Protein AF-A0AAW8CYW1-F1 (afdb_monomer_lite)

Foldseek 3Di:
DDDDDDDDDDDDDDDDDPPPPPCDPVNVVVVVVVVVVVVVVVVVVVVDDDPDDDDDDDPPPDDDPDCPVVVVVVVLVVVLVVLVVQLVVQQVDDDPNHRPVVSNVVSVVVNVVSVVVVVVVVVVVVVVVVVVVVVVVVVVVVVVVVVVVVVVVVVVVVVVVVVVVVVVVVVVVVVVVVVLVVLLVVLVVCLVPPDPVSVVVSVQVNCVSVVQHDDDDDPFQWDQDPVSDIDGDVVTPVNVLLVLLQVLLQVLVVLLVVLLVLLVQAQFAPVVVVVQVVCVVVVHGDSNNVSLVSLVVSLVSLLVSDRDDDDPVVVVVNVVLNVLSVLSSDNHHGSVSNNVSSVVSNVVSLVSAAEDADPVSLVPDDQQGWHAYPVRDIDGHD

Structure (mmCIF, N/CA/C/O backbone):
data_AF-A0AAW8CYW1-F1
#
_entry.id   AF-A0AAW8CYW1-F1
#
loop_
_atom_site.group_PDB
_atom_site.id
_atom_site.type_symbol
_atom_site.label_atom_id
_atom_site.label_alt_id
_atom_site.label_comp_id
_atom_site.label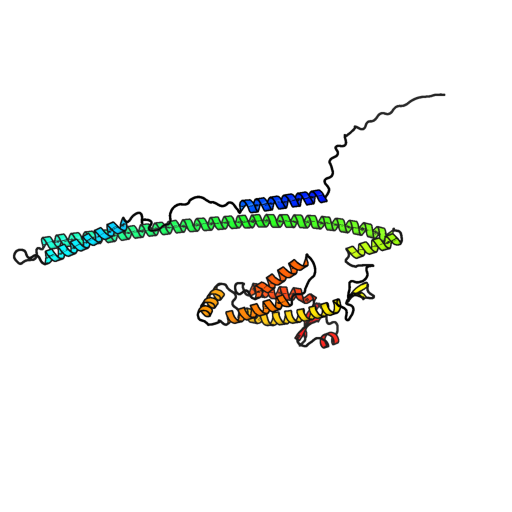_asym_id
_atom_site.label_entity_id
_atom_site.label_seq_id
_atom_site.pdbx_PDB_ins_code
_atom_site.Cartn_x
_atom_site.Cartn_y
_atom_site.Cartn_z
_atom_site.occupancy
_atom_site.B_iso_or_equiv
_atom_site.auth_seq_id
_atom_site.auth_comp_id
_atom_site.auth_asym_id
_atom_site.auth_atom_id
_atom_site.pdbx_PDB_model_num
ATOM 1 N N . MET A 1 1 ? -2.195 37.388 -94.500 1.00 39.22 1 MET A N 1
ATOM 2 C CA . MET A 1 1 ? -3.345 38.203 -94.051 1.00 39.22 1 MET A CA 1
ATOM 3 C C . MET A 1 1 ? -4.547 37.276 -93.995 1.00 39.22 1 MET A C 1
ATOM 5 O O . MET A 1 1 ? -4.876 36.684 -95.005 1.00 39.22 1 MET A O 1
ATOM 9 N N . ALA A 1 2 ? -4.913 36.844 -92.793 1.00 42.06 2 ALA A N 1
ATOM 10 C CA . ALA A 1 2 ? -6.037 37.375 -92.011 1.00 42.06 2 ALA A CA 1
ATOM 11 C C . ALA A 1 2 ? -7.312 36.547 -92.256 1.00 42.06 2 ALA A C 1
ATOM 13 O O . ALA A 1 2 ? -8.029 36.755 -93.226 1.00 42.06 2 ALA A O 1
ATOM 14 N N . GLY A 1 3 ? -7.559 35.603 -91.348 1.00 35.34 3 GLY A N 1
ATOM 15 C CA . GLY A 1 3 ? -8.811 34.868 -91.205 1.00 35.34 3 GLY A CA 1
ATOM 16 C C . GLY A 1 3 ? -9.075 34.674 -89.714 1.00 35.34 3 GLY A C 1
ATOM 17 O O . GLY A 1 3 ? -8.300 34.011 -89.033 1.00 35.34 3 GLY A O 1
ATOM 18 N N . ALA A 1 4 ? -10.114 35.336 -89.210 1.00 45.62 4 ALA A N 1
ATOM 19 C CA . ALA A 1 4 ? -10.709 35.108 -87.890 1.00 45.62 4 ALA A CA 1
ATOM 20 C C . ALA A 1 4 ? -11.684 33.907 -87.966 1.00 45.62 4 ALA A C 1
ATOM 22 O O . ALA A 1 4 ? -11.841 33.355 -89.058 1.00 45.62 4 ALA A O 1
ATOM 23 N N . PRO A 1 5 ? -12.486 33.577 -86.932 1.00 67.31 5 PRO A N 1
ATOM 24 C CA . PRO A 1 5 ? -12.385 33.790 -85.479 1.00 67.31 5 PRO A CA 1
ATOM 25 C C . PRO A 1 5 ? -12.529 32.436 -84.731 1.00 67.31 5 PRO A C 1
ATOM 27 O O . PRO A 1 5 ? -12.684 31.407 -85.370 1.00 67.31 5 PRO A O 1
ATOM 30 N N . GLN A 1 6 ? -12.542 32.413 -83.393 1.00 41.38 6 GLN A N 1
ATOM 31 C CA . GLN A 1 6 ? -13.674 31.880 -82.606 1.00 41.38 6 GLN A CA 1
ATOM 32 C C . GLN A 1 6 ? -13.432 32.048 -81.100 1.00 41.38 6 GLN A C 1
ATOM 34 O O . GLN A 1 6 ? -12.327 31.914 -80.584 1.00 41.38 6 GLN A O 1
ATOM 39 N N . SER A 1 7 ? -14.530 32.408 -80.445 1.00 47.22 7 SER A N 1
ATOM 40 C CA . SER A 1 7 ? -14.719 32.683 -79.029 1.00 47.22 7 SER A CA 1
ATOM 41 C C . SER A 1 7 ? -15.114 31.401 -78.299 1.00 47.22 7 SER A C 1
ATOM 43 O O . SER A 1 7 ? -15.901 30.621 -78.832 1.00 47.22 7 SER A O 1
ATOM 45 N N . SER A 1 8 ? -14.666 31.226 -77.057 1.00 42.50 8 SER A N 1
ATOM 46 C CA . SER A 1 8 ? -15.341 30.347 -76.100 1.00 42.50 8 SER A CA 1
ATOM 47 C C . SER A 1 8 ? -15.266 30.930 -74.690 1.00 42.50 8 SER A C 1
ATOM 49 O O . SER A 1 8 ? -14.203 31.005 -74.076 1.00 42.50 8 SER A O 1
ATOM 51 N N . TYR A 1 9 ? -16.441 31.346 -74.221 1.00 37.50 9 TYR A N 1
ATOM 52 C CA . TYR A 1 9 ? -16.825 31.616 -72.838 1.00 37.50 9 TYR A CA 1
ATOM 53 C C . TYR A 1 9 ? -16.628 30.388 -71.938 1.00 37.50 9 TYR A C 1
ATOM 55 O O . TYR A 1 9 ? -16.960 29.287 -72.368 1.00 37.50 9 TYR A O 1
ATOM 63 N N . ALA A 1 10 ? -16.253 30.597 -70.669 1.00 38.00 10 ALA A N 1
ATOM 64 C CA . ALA A 1 10 ? -16.922 30.000 -69.498 1.00 38.00 10 ALA A CA 1
ATOM 65 C C . ALA A 1 10 ? -16.300 30.488 -68.164 1.00 38.00 10 ALA A C 1
ATOM 67 O O . ALA A 1 10 ? -15.148 30.915 -68.151 1.00 38.00 10 ALA A O 1
ATOM 68 N N . PRO A 1 11 ? -17.068 30.474 -67.056 1.00 57.06 11 PRO A N 1
ATOM 69 C CA . PRO A 1 11 ? -16.945 31.417 -65.945 1.00 57.06 11 PRO A CA 1
ATOM 70 C C . PRO A 1 11 ? -16.300 30.803 -64.693 1.00 57.06 11 PRO A C 1
ATOM 72 O O . PRO A 1 11 ? -16.393 29.601 -64.467 1.00 57.06 11 PRO A O 1
ATOM 75 N N . ALA A 1 12 ? -15.749 31.633 -63.806 1.00 38.19 12 ALA A N 1
ATOM 76 C CA . ALA A 1 12 ? -15.523 31.230 -62.419 1.00 38.19 12 ALA A CA 1
ATOM 77 C C . ALA A 1 12 ? -15.627 32.445 -61.494 1.00 38.19 12 ALA A C 1
ATOM 79 O O . ALA A 1 12 ? -14.897 33.425 -61.636 1.00 38.19 12 ALA A O 1
ATOM 80 N N . GLY A 1 13 ? -16.608 32.379 -60.595 1.00 37.22 13 GLY A N 1
ATOM 81 C CA . GLY A 1 13 ? -16.962 33.431 -59.660 1.00 37.22 13 GLY A CA 1
ATOM 82 C C . GLY A 1 13 ? -15.843 33.758 -58.680 1.00 37.22 13 GLY A C 1
ATOM 83 O O . GLY A 1 13 ? -15.162 32.879 -58.155 1.00 37.22 13 GLY A O 1
ATOM 84 N N . GLY A 1 14 ? -15.709 35.054 -58.409 1.00 40.47 14 GLY A N 1
ATOM 85 C CA . GLY A 1 14 ? -14.992 35.545 -57.248 1.00 40.47 14 GLY A CA 1
ATOM 86 C C . GLY A 1 14 ? -15.706 35.093 -55.980 1.00 40.47 14 GLY A C 1
ATOM 87 O O . GLY A 1 14 ? -16.820 35.527 -55.699 1.00 40.47 14 GLY A O 1
ATOM 88 N N . VAL A 1 15 ? -15.042 34.235 -55.213 1.00 38.25 15 VAL A N 1
ATOM 89 C CA . VAL A 1 15 ? -15.309 34.071 -53.788 1.00 38.25 15 VAL A CA 1
ATOM 90 C C . VAL A 1 15 ? -14.226 34.860 -53.071 1.00 38.25 15 VAL A C 1
ATOM 92 O O . VAL A 1 15 ? -13.041 34.543 -53.126 1.00 38.25 15 VAL A O 1
ATOM 95 N N . SER A 1 16 ? -14.670 35.947 -52.457 1.00 34.12 16 SER A N 1
ATOM 96 C CA . SER A 1 16 ? -13.948 36.751 -51.483 1.00 34.12 16 SER A CA 1
ATOM 97 C C . SER A 1 16 ? -13.254 35.869 -50.444 1.00 34.12 16 SER A C 1
ATOM 99 O O . SER A 1 16 ? -13.907 35.103 -49.733 1.00 34.12 16 SER A O 1
ATOM 101 N N . VAL A 1 17 ? -11.937 36.019 -50.340 1.00 36.78 17 VAL A N 1
ATOM 102 C CA . VAL A 1 17 ? -11.129 35.519 -49.228 1.00 36.78 17 VAL A CA 1
ATOM 103 C C . VAL A 1 17 ? -11.579 36.254 -47.964 1.00 36.78 17 VAL A C 1
ATOM 105 O O . VAL A 1 17 ? -11.269 37.428 -47.777 1.00 36.78 17 VAL A O 1
ATOM 108 N N . ILE A 1 18 ? -12.352 35.576 -47.117 1.00 38.84 18 ILE A N 1
ATOM 109 C CA . ILE A 1 18 ? -12.499 35.958 -45.713 1.00 38.84 18 ILE A CA 1
ATOM 110 C C . ILE A 1 18 ? -11.289 35.357 -45.006 1.00 38.84 18 ILE A C 1
ATOM 112 O O . ILE A 1 18 ? -11.183 34.142 -44.850 1.00 38.84 18 ILE A O 1
ATOM 116 N N . ASP A 1 19 ? -10.359 36.230 -44.638 1.00 40.66 19 ASP A N 1
ATOM 117 C CA . ASP A 1 19 ? -9.229 35.932 -43.769 1.00 40.66 19 ASP A CA 1
ATOM 118 C C . ASP A 1 19 ? -9.760 35.564 -42.374 1.00 40.66 19 ASP A C 1
ATOM 120 O O . ASP A 1 19 ? -10.011 36.417 -41.521 1.00 40.66 19 ASP A O 1
ATOM 124 N N . SER A 1 20 ? -10.034 34.278 -42.152 1.00 40.94 20 SER A N 1
ATOM 125 C CA . SER A 1 20 ? -10.259 33.752 -40.811 1.00 40.94 20 SER A CA 1
ATOM 126 C C . SER A 1 20 ? -8.893 33.506 -40.181 1.00 40.94 20 SER A C 1
ATOM 128 O O . SER A 1 20 ? -8.308 32.434 -40.355 1.00 40.94 20 SER A O 1
ATOM 130 N N . GLY A 1 21 ? -8.395 34.525 -39.478 1.00 41.53 21 GLY A N 1
ATOM 131 C CA . GLY A 1 21 ? -7.146 34.495 -38.727 1.00 41.53 21 GLY A CA 1
ATOM 132 C C . GLY A 1 21 ? -6.979 33.180 -37.968 1.00 41.53 21 GLY A C 1
ATOM 133 O O . GLY A 1 21 ? -7.730 32.862 -37.042 1.00 41.53 21 GLY A O 1
ATOM 134 N N . GLY A 1 22 ? -6.001 32.391 -38.410 1.00 41.12 22 GLY A N 1
ATOM 135 C CA . GLY A 1 22 ? -5.650 31.113 -37.815 1.00 41.12 22 GLY A CA 1
ATOM 136 C C . GLY A 1 22 ? -5.118 31.322 -36.406 1.00 41.12 22 GLY A C 1
ATOM 137 O O . GLY A 1 22 ? -3.941 31.611 -36.217 1.00 41.12 22 GLY A O 1
ATOM 138 N N . VAL A 1 23 ? -5.985 31.148 -35.412 1.00 53.22 23 VAL A N 1
ATOM 139 C CA . VAL A 1 23 ? -5.589 31.073 -34.006 1.00 53.22 23 VAL A CA 1
ATOM 140 C C . VAL A 1 23 ? -4.678 29.852 -33.860 1.00 53.22 23 VAL A C 1
ATOM 142 O O . VAL A 1 23 ? -5.103 28.704 -34.082 1.00 53.22 23 VAL A O 1
ATOM 145 N N . SER A 1 24 ? -3.402 30.112 -33.561 1.00 63.25 24 SER A N 1
ATOM 146 C CA . SER A 1 24 ? -2.366 29.088 -33.486 1.00 63.25 24 SER A CA 1
ATOM 147 C C . SER A 1 24 ? -2.747 28.024 -32.451 1.00 63.25 24 SER A C 1
ATOM 149 O O . SER A 1 24 ? -3.502 28.269 -31.506 1.00 63.25 24 SER A O 1
ATOM 151 N N . SER A 1 25 ? -2.248 26.800 -32.610 1.00 55.69 25 SER A N 1
ATOM 152 C CA . SER A 1 25 ? -2.438 25.739 -31.612 1.00 55.69 25 SER A CA 1
ATOM 153 C C . SER A 1 25 ? -1.935 26.158 -30.222 1.00 55.69 25 SER A C 1
ATOM 155 O O . SER A 1 25 ? -2.507 25.732 -29.221 1.00 55.69 25 SER A O 1
ATOM 157 N N . ALA A 1 26 ? -0.944 27.055 -30.154 1.00 57.88 26 ALA A N 1
ATOM 158 C CA . ALA A 1 26 ? -0.482 27.657 -28.908 1.00 57.88 26 ALA A CA 1
ATOM 159 C C . ALA A 1 26 ? -1.534 28.592 -28.282 1.00 57.88 26 ALA A C 1
ATOM 161 O O . ALA A 1 26 ? -1.781 28.510 -27.079 1.00 57.88 26 ALA A O 1
ATOM 162 N N . ASP A 1 27 ? -2.220 29.405 -29.088 1.00 62.75 27 ASP A N 1
ATOM 163 C CA . ASP A 1 27 ? -3.278 30.302 -28.610 1.00 62.75 27 ASP A CA 1
ATOM 164 C C . ASP A 1 27 ? -4.507 29.533 -28.116 1.00 62.75 27 ASP A C 1
ATOM 166 O O . ASP A 1 27 ? -5.085 29.889 -27.089 1.00 62.75 27 ASP A O 1
ATOM 170 N N . ARG A 1 28 ? -4.857 28.413 -28.765 1.00 63.38 28 ARG A N 1
ATOM 171 C CA . ARG A 1 28 ? -5.923 27.511 -28.290 1.00 63.38 28 ARG A CA 1
ATOM 172 C C . ARG A 1 28 ? -5.597 26.874 -26.939 1.00 63.38 28 ARG A C 1
ATOM 174 O O . ARG A 1 28 ? -6.478 26.761 -26.091 1.00 63.38 28 ARG A O 1
ATOM 181 N N . VAL A 1 29 ? -4.339 26.499 -26.707 1.00 67.00 29 VAL A N 1
ATOM 182 C CA . VAL A 1 29 ? -3.887 25.967 -25.408 1.00 67.00 29 VAL A CA 1
ATOM 183 C C . VAL A 1 29 ? -3.844 27.069 -24.346 1.00 67.00 29 VAL A C 1
ATOM 185 O O . VAL A 1 29 ? -4.253 26.842 -23.207 1.00 67.00 29 VAL A O 1
ATOM 188 N N . ALA A 1 30 ? -3.430 28.284 -24.707 1.00 69.50 30 ALA A N 1
ATOM 189 C CA . ALA A 1 30 ? -3.472 29.437 -23.810 1.00 69.50 30 ALA A CA 1
ATOM 190 C C . ALA A 1 30 ? -4.911 29.848 -23.449 1.00 69.50 30 ALA A C 1
ATOM 192 O O . ALA A 1 30 ? -5.161 30.315 -22.336 1.00 69.50 30 ALA A O 1
ATOM 193 N N . GLN A 1 31 ? -5.866 29.669 -24.362 1.00 67.69 31 GLN A N 1
ATOM 194 C CA . GLN A 1 31 ? -7.284 29.929 -24.119 1.00 67.69 31 GLN A CA 1
ATOM 195 C C . GLN A 1 31 ? -7.906 28.845 -23.228 1.00 67.69 31 GLN A C 1
ATOM 197 O O . GLN A 1 31 ? -8.486 29.182 -22.203 1.00 67.69 31 GLN A O 1
ATOM 202 N N . MET A 1 32 ? -7.631 27.561 -23.488 1.00 68.12 32 MET A N 1
ATOM 203 C CA . MET A 1 32 ? -8.058 26.462 -22.606 1.00 68.12 32 MET A CA 1
ATOM 204 C C . MET A 1 32 ? -7.481 26.565 -21.187 1.00 68.12 32 MET A C 1
ATOM 206 O O . MET A 1 32 ? -8.183 26.291 -20.216 1.00 68.12 32 MET A O 1
ATOM 210 N N . ASN A 1 33 ? -6.224 26.997 -21.034 1.00 70.31 33 ASN A N 1
ATOM 211 C CA . ASN A 1 33 ? -5.632 27.212 -19.710 1.00 70.31 33 ASN A CA 1
ATOM 212 C C . ASN A 1 33 ? -6.259 28.407 -18.973 1.00 70.31 33 ASN A C 1
ATOM 214 O O . ASN A 1 33 ? -6.413 28.348 -17.752 1.00 70.31 33 ASN A O 1
ATOM 218 N N . ARG A 1 34 ? -6.657 29.465 -19.696 1.00 71.12 34 ARG A N 1
ATOM 219 C CA . ARG A 1 34 ? -7.405 30.595 -19.123 1.00 71.12 34 ARG A CA 1
ATOM 220 C C . ARG A 1 34 ? -8.811 30.180 -18.696 1.00 71.12 34 ARG A C 1
ATOM 222 O O . ARG A 1 34 ? -9.204 30.495 -17.576 1.00 71.12 34 ARG A O 1
ATOM 229 N N . ASP A 1 35 ? -9.510 29.395 -19.507 1.00 63.34 35 ASP A N 1
ATOM 230 C CA . ASP A 1 35 ? -10.857 28.912 -19.188 1.00 63.34 35 ASP A CA 1
ATOM 231 C C . ASP A 1 35 ? -10.840 27.919 -18.011 1.00 63.34 35 ASP A C 1
ATOM 233 O O . ASP A 1 35 ? -11.676 27.990 -17.105 1.00 63.34 35 ASP A O 1
ATOM 237 N N . ALA A 1 36 ? -9.827 27.048 -17.935 1.00 61.34 36 ALA A N 1
ATOM 238 C CA . ALA A 1 36 ? -9.634 26.138 -16.805 1.00 61.34 36 ALA A CA 1
ATOM 239 C C . ALA A 1 36 ? -9.301 26.878 -15.495 1.00 61.34 36 ALA A C 1
ATOM 241 O O . ALA A 1 36 ? -9.767 26.478 -14.424 1.00 61.34 36 ALA A O 1
ATOM 242 N N . ALA A 1 37 ? -8.528 27.968 -15.563 1.00 62.03 37 ALA A N 1
ATOM 243 C CA . ALA A 1 37 ? -8.262 28.828 -14.411 1.00 62.03 37 ALA A CA 1
ATOM 244 C C . ALA A 1 37 ? -9.529 29.575 -13.962 1.00 62.03 37 ALA A C 1
ATOM 246 O O . ALA A 1 37 ? -9.834 29.593 -12.771 1.00 62.03 37 ALA A O 1
ATOM 247 N N . HIS A 1 38 ? -10.318 30.093 -14.907 1.00 64.50 38 HIS A N 1
ATOM 248 C CA . HIS A 1 38 ? -11.571 30.791 -14.617 1.00 64.50 38 HIS A CA 1
ATOM 249 C C . HIS A 1 38 ? -12.636 29.860 -14.007 1.00 64.50 38 HIS A C 1
ATOM 251 O O . HIS A 1 38 ? -13.414 30.274 -13.145 1.00 64.50 38 HIS A O 1
ATOM 257 N N . THR A 1 39 ? -12.646 28.584 -14.401 1.00 55.44 39 THR A N 1
ATOM 258 C CA . THR A 1 39 ? -13.551 27.571 -13.833 1.00 55.44 39 THR A CA 1
ATOM 259 C C . THR A 1 39 ? -13.143 27.187 -12.404 1.00 55.44 39 THR A C 1
ATOM 261 O O . THR A 1 39 ? -14.004 27.040 -11.536 1.00 55.44 39 THR A O 1
ATOM 264 N N . ARG A 1 40 ? -11.833 27.096 -12.111 1.00 55.25 40 ARG A N 1
ATOM 265 C CA . ARG A 1 40 ? -11.345 26.892 -10.733 1.00 55.25 40 ARG A CA 1
ATOM 266 C C . ARG A 1 40 ? -11.656 28.083 -9.831 1.00 55.25 40 ARG A C 1
ATOM 268 O O . ARG A 1 40 ? -12.074 27.871 -8.696 1.00 55.25 40 ARG A O 1
ATOM 275 N N . ASP A 1 41 ? -11.520 29.303 -10.339 1.00 52.69 41 ASP A N 1
ATOM 276 C CA . ASP A 1 41 ? -11.802 30.521 -9.574 1.00 52.69 41 ASP A CA 1
ATOM 277 C C . ASP A 1 41 ? -13.305 30.684 -9.272 1.00 52.69 41 ASP A C 1
ATOM 279 O O . ASP A 1 41 ? -13.684 31.051 -8.160 1.00 52.69 41 ASP A O 1
ATOM 283 N N . MET A 1 42 ? -14.188 30.277 -10.198 1.00 49.91 42 MET A N 1
ATOM 284 C CA . MET A 1 42 ? -15.631 30.171 -9.927 1.00 49.91 42 MET A CA 1
ATOM 285 C C . MET A 1 42 ? -15.951 29.112 -8.863 1.00 49.91 42 MET A C 1
ATOM 287 O O . MET A 1 42 ? -16.750 29.380 -7.968 1.00 49.91 42 MET A O 1
ATOM 291 N N . SER A 1 43 ? -15.305 27.940 -8.905 1.00 52.72 43 SER A N 1
ATOM 292 C CA . SER A 1 43 ? -15.528 26.887 -7.899 1.00 52.72 43 SER A CA 1
ATOM 293 C C . SER A 1 43 ? -15.012 27.262 -6.503 1.00 52.72 43 SER A C 1
ATOM 295 O O . SER A 1 43 ? -15.624 26.895 -5.503 1.00 52.72 43 SER A O 1
ATOM 297 N N . LEU A 1 44 ? -13.938 28.056 -6.421 1.00 49.81 44 LEU A N 1
ATOM 298 C CA . LEU A 1 44 ? -13.415 28.589 -5.160 1.00 49.81 44 LEU A CA 1
ATOM 299 C C . LEU A 1 44 ? -14.279 29.738 -4.622 1.00 49.81 44 LEU A C 1
ATOM 301 O O . LEU A 1 44 ? -14.501 29.807 -3.416 1.00 49.81 44 LEU A O 1
ATOM 305 N N . ARG A 1 45 ? -14.850 30.584 -5.490 1.00 46.59 45 ARG A N 1
ATOM 306 C CA . ARG A 1 45 ? -15.825 31.613 -5.083 1.00 46.59 45 ARG A CA 1
ATOM 307 C C . ARG A 1 45 ? -17.164 31.038 -4.629 1.00 46.59 45 ARG A C 1
ATOM 309 O O . ARG A 1 45 ? -17.778 31.605 -3.733 1.00 46.59 45 ARG A O 1
ATOM 316 N N . GLN A 1 46 ? -17.605 29.910 -5.183 1.00 46.22 46 GLN A N 1
ATOM 317 C CA . GLN A 1 46 ? -18.854 29.265 -4.759 1.00 46.22 46 GLN A CA 1
ATOM 318 C C . GLN A 1 46 ? -18.723 28.538 -3.404 1.00 46.22 46 GLN A C 1
ATOM 320 O O . GLN A 1 46 ? -19.731 28.278 -2.753 1.00 46.22 46 GLN A O 1
ATOM 325 N N . GLY A 1 47 ? -17.492 28.268 -2.949 1.00 39.66 47 GLY A N 1
ATOM 326 C CA . GLY A 1 47 ? -17.185 27.719 -1.621 1.00 39.66 47 GLY A CA 1
ATOM 327 C C . GLY A 1 47 ? -16.837 28.757 -0.543 1.00 39.66 47 GLY A C 1
ATOM 328 O O . GLY A 1 47 ? -16.598 28.376 0.599 1.00 39.66 47 GLY A O 1
ATOM 329 N N . LEU A 1 48 ? -16.800 30.051 -0.881 1.00 38.59 48 LEU A N 1
ATOM 330 C CA . LEU A 1 48 ? -16.388 31.143 0.011 1.00 38.59 48 LEU A CA 1
ATOM 331 C C . LEU A 1 48 ? -17.371 32.319 -0.084 1.00 38.59 48 LEU A C 1
ATOM 333 O O . LEU A 1 48 ? -17.021 33.424 -0.495 1.00 38.59 48 LEU A O 1
ATOM 337 N N . LEU A 1 49 ? -18.614 32.082 0.335 1.00 34.97 49 LEU A N 1
ATOM 338 C CA . LEU A 1 49 ? -19.481 33.150 0.828 1.00 34.97 49 LEU A CA 1
ATOM 339 C C . LEU A 1 49 ? -19.546 33.058 2.360 1.00 34.97 49 LEU A C 1
ATOM 341 O O . LEU A 1 49 ? -19.988 32.034 2.884 1.00 34.97 49 LEU A O 1
ATOM 345 N N . PRO A 1 50 ? -19.123 34.103 3.092 1.00 40.03 50 PRO A N 1
ATOM 346 C CA . PRO A 1 50 ? -19.373 34.206 4.518 1.00 40.03 50 PRO A CA 1
ATOM 347 C C . PRO A 1 50 ? -20.850 34.558 4.727 1.00 40.03 50 PRO A C 1
ATOM 349 O O . PRO A 1 50 ? -21.294 35.644 4.361 1.00 40.03 50 PRO A O 1
ATOM 352 N N . GLN A 1 51 ? -21.624 33.650 5.321 1.00 35.56 51 GLN A N 1
ATOM 353 C CA . GLN A 1 51 ? -22.891 34.035 5.938 1.00 35.56 51 GLN A CA 1
ATOM 354 C C . GLN A 1 51 ? -22.576 34.729 7.266 1.00 35.56 51 GLN A C 1
ATOM 356 O O . GLN A 1 51 ? -22.319 34.079 8.276 1.00 35.56 51 GLN A O 1
ATOM 361 N N . ALA A 1 52 ? -22.574 36.057 7.240 1.00 35.03 52 ALA A N 1
ATOM 362 C CA . ALA A 1 52 ? -22.686 36.900 8.418 1.00 35.03 52 ALA A CA 1
ATOM 363 C C . ALA A 1 52 ? -24.017 37.653 8.321 1.00 35.03 52 ALA A C 1
ATOM 365 O O . ALA A 1 52 ? -24.155 38.530 7.478 1.00 35.03 52 ALA A O 1
ATOM 366 N N . ASP A 1 53 ? -25.008 37.210 9.096 1.00 30.50 53 ASP A N 1
ATOM 367 C CA . ASP A 1 53 ? -25.792 38.039 10.025 1.00 30.50 53 ASP A CA 1
ATOM 368 C C . ASP A 1 53 ? -27.028 37.266 10.499 1.00 30.50 53 ASP A C 1
ATOM 370 O O . ASP A 1 53 ? -28.028 37.195 9.795 1.00 30.50 53 ASP A O 1
ATOM 374 N N . VAL A 1 54 ? -26.953 36.709 11.713 1.00 30.27 54 VAL A N 1
ATOM 375 C CA . VAL A 1 54 ? -27.908 37.011 12.793 1.00 30.27 54 VAL A CA 1
ATOM 376 C C . VAL A 1 54 ? -27.127 36.902 14.106 1.00 30.27 54 VAL A C 1
ATOM 378 O O . VAL A 1 54 ? -27.004 35.835 14.706 1.00 30.27 54 VAL A O 1
ATOM 381 N N . LEU A 1 55 ? -26.575 38.027 14.561 1.00 33.59 55 LEU A N 1
ATOM 382 C CA . LEU A 1 55 ? -26.354 38.238 15.986 1.00 33.59 55 LEU A CA 1
ATOM 383 C C . LEU A 1 55 ? -27.736 38.320 16.639 1.00 33.59 55 LEU A C 1
ATOM 385 O O . LEU A 1 55 ? -28.487 39.243 16.354 1.00 33.59 55 LEU A O 1
ATOM 389 N N . THR A 1 56 ? -28.065 37.395 17.533 1.00 32.75 56 THR A N 1
ATOM 390 C CA . THR A 1 56 ? -28.715 37.732 18.805 1.00 32.75 56 THR A CA 1
ATOM 391 C C . THR A 1 56 ? -28.680 36.534 19.752 1.00 32.75 56 THR A C 1
ATOM 393 O O . THR A 1 56 ? -29.093 35.426 19.426 1.00 32.75 56 THR A O 1
ATOM 396 N N . THR A 1 57 ? -28.246 36.835 20.976 1.00 33.12 57 THR A N 1
ATOM 397 C CA . THR A 1 57 ? -28.524 36.125 22.235 1.00 33.12 57 THR A CA 1
ATOM 398 C C . THR A 1 57 ? -27.899 34.745 22.474 1.00 33.12 57 THR A C 1
ATOM 400 O O . THR A 1 57 ? -28.348 33.706 22.004 1.00 33.12 57 THR A O 1
ATOM 403 N N . GLN A 1 58 ? -26.905 34.768 23.368 1.00 37.66 58 GLN A N 1
ATOM 404 C CA . GLN A 1 58 ? -26.591 33.697 24.314 1.00 37.66 58 GLN A CA 1
ATOM 405 C C . GLN A 1 58 ? -27.868 33.008 24.842 1.00 37.66 58 GLN A C 1
ATOM 407 O O . GLN A 1 58 ? -28.736 33.710 25.362 1.00 37.66 58 GLN A O 1
ATOM 412 N N . PRO A 1 59 ? -27.968 31.666 24.859 1.00 40.38 59 PRO A N 1
ATOM 413 C CA . PRO A 1 59 ? -28.914 30.980 25.722 1.00 40.38 59 PRO A CA 1
ATOM 414 C C . PRO A 1 59 ? -28.257 30.749 27.087 1.00 40.38 59 PRO A C 1
ATOM 416 O O . PRO A 1 59 ? -27.891 29.637 27.461 1.00 40.38 59 PRO A O 1
ATOM 419 N N . GLY A 1 60 ? -28.115 31.827 27.855 1.00 33.66 60 GLY A N 1
ATOM 420 C CA . GLY A 1 60 ? -28.350 31.707 29.286 1.00 33.66 60 GLY A CA 1
ATOM 421 C C . GLY A 1 60 ? -29.857 31.547 29.476 1.00 33.66 60 GLY A C 1
ATOM 422 O O . GLY A 1 60 ? -30.614 32.343 28.935 1.00 33.66 60 GLY A O 1
ATOM 423 N N . LEU A 1 61 ? -30.281 30.514 30.211 1.00 43.41 61 LEU A N 1
ATOM 424 C CA . LEU A 1 61 ? -31.624 30.412 30.803 1.00 43.41 61 LEU A CA 1
ATOM 425 C C . LEU A 1 61 ? -32.784 30.749 29.839 1.00 43.41 61 LEU A C 1
ATOM 427 O O . LEU A 1 61 ? -33.556 31.681 30.050 1.00 43.41 61 LEU A O 1
ATOM 431 N N . GLY A 1 62 ? -32.924 29.953 28.780 1.00 29.27 62 GLY A N 1
ATOM 432 C CA . GLY A 1 62 ? -34.106 29.963 27.921 1.00 29.27 62 GLY A CA 1
ATOM 433 C C . GLY A 1 62 ? -35.202 29.074 28.499 1.00 29.27 62 GLY A C 1
ATOM 434 O O . GLY A 1 62 ? -35.085 27.853 28.486 1.00 29.27 62 GLY A O 1
ATOM 435 N N . PHE A 1 63 ? -36.231 29.726 29.031 1.00 37.00 63 PHE A N 1
ATOM 436 C CA . PHE A 1 63 ? -37.537 29.216 29.440 1.00 37.00 63 PHE A CA 1
ATOM 437 C C . PHE A 1 63 ? -37.978 27.918 28.747 1.00 37.00 63 PHE A C 1
ATOM 439 O O . PHE A 1 63 ? -38.116 27.870 27.530 1.00 37.00 63 PHE A O 1
ATOM 446 N N . ILE A 1 64 ? -38.299 26.911 29.565 1.00 36.16 64 ILE A N 1
ATOM 447 C CA . ILE A 1 64 ? -39.152 25.774 29.206 1.00 36.16 64 ILE A CA 1
ATOM 448 C C . ILE A 1 64 ? -40.526 26.355 28.827 1.00 36.16 64 ILE A C 1
ATOM 450 O O . ILE A 1 64 ? -41.212 26.865 29.722 1.00 36.16 64 ILE A O 1
ATOM 454 N N . PRO A 1 65 ? -40.958 26.324 27.553 1.00 41.06 65 PRO A N 1
ATOM 455 C CA . PRO A 1 65 ? -42.353 26.543 27.253 1.00 41.06 65 PRO A CA 1
ATOM 456 C C . PRO A 1 65 ? -43.090 25.270 27.657 1.00 41.06 65 PRO A C 1
ATOM 458 O O . PRO A 1 65 ? -42.722 24.160 27.282 1.00 41.06 65 PRO A O 1
ATOM 461 N N . ASP A 1 66 ? -44.128 25.481 28.448 1.00 45.34 66 ASP A N 1
ATOM 462 C CA . ASP A 1 66 ? -45.062 24.473 28.921 1.00 45.34 66 ASP A CA 1
ATOM 463 C C . ASP A 1 66 ? -44.606 23.640 30.131 1.00 45.34 66 ASP A C 1
ATOM 465 O O . ASP A 1 66 ? -44.355 22.436 30.098 1.00 45.34 66 ASP A O 1
ATOM 469 N N . ALA A 1 67 ? -44.593 24.308 31.286 1.00 38.88 67 ALA A N 1
ATOM 470 C CA . ALA A 1 67 ? -44.665 23.644 32.583 1.00 38.88 67 ALA A CA 1
ATOM 471 C C . ALA A 1 67 ? -46.059 23.035 32.866 1.00 38.88 67 ALA A C 1
ATOM 473 O O . ALA A 1 67 ? -46.314 22.667 34.011 1.00 38.88 67 ALA A O 1
ATOM 474 N N . GLY A 1 68 ? -46.960 22.914 31.880 1.00 46.53 68 GLY A N 1
ATOM 475 C CA . GLY A 1 68 ? -48.280 22.294 32.019 1.00 46.53 68 GLY A CA 1
ATOM 476 C C . GLY A 1 68 ? -48.260 20.940 32.743 1.00 46.53 68 GLY A C 1
ATOM 477 O O . GLY A 1 68 ? -48.920 20.808 33.776 1.00 46.53 68 GLY A O 1
ATOM 478 N N . PRO A 1 69 ? -47.433 19.958 32.330 1.00 48.75 69 PRO A N 1
ATOM 479 C CA . PRO A 1 69 ? -47.408 18.653 32.987 1.00 48.75 69 PRO A CA 1
ATOM 480 C C . PRO A 1 69 ? -46.644 18.645 34.320 1.00 48.75 69 PRO A C 1
ATOM 482 O O . PRO A 1 69 ? -46.745 17.668 35.059 1.00 48.75 69 PRO A O 1
ATOM 485 N N . PHE A 1 70 ? -45.864 19.683 34.641 1.00 45.38 70 PHE A N 1
ATOM 486 C CA . PHE A 1 70 ? -45.172 19.805 35.933 1.00 45.38 70 PHE A CA 1
ATOM 487 C C . PHE A 1 70 ? -46.004 20.580 36.965 1.00 45.38 70 PHE A C 1
ATOM 489 O O . PHE A 1 70 ? -45.996 20.213 38.136 1.00 45.38 70 PHE A O 1
ATOM 496 N N . ARG A 1 71 ? -46.773 21.596 36.548 1.00 52.56 71 ARG A N 1
ATOM 497 C CA . ARG A 1 71 ? -47.757 22.278 37.406 1.00 52.56 71 ARG A CA 1
ATOM 498 C C . ARG A 1 71 ? -48.926 21.364 37.748 1.00 52.56 71 ARG A C 1
ATOM 500 O O . ARG A 1 71 ? -49.224 21.244 38.928 1.00 52.56 71 ARG A O 1
ATOM 507 N N . ALA A 1 72 ? -49.491 20.652 36.769 1.00 53.72 72 ALA A N 1
ATOM 508 C CA . ALA A 1 72 ? -50.569 19.692 37.020 1.00 53.72 72 ALA A CA 1
ATOM 509 C C . ALA A 1 72 ? -50.125 18.573 37.979 1.00 53.72 72 ALA A C 1
ATOM 511 O O . ALA A 1 72 ? -50.800 18.300 38.963 1.00 53.72 72 ALA A O 1
ATOM 512 N N . ARG A 1 73 ? -48.920 18.009 37.788 1.00 57.06 73 ARG A N 1
ATOM 513 C CA . ARG A 1 73 ? -48.369 16.999 38.712 1.00 57.06 73 ARG A CA 1
ATOM 514 C C . ARG A 1 73 ? -48.129 17.530 40.128 1.00 57.06 73 ARG A C 1
ATOM 516 O O . ARG A 1 73 ? -48.319 16.781 41.082 1.00 57.06 73 ARG A O 1
ATOM 523 N N . ASN A 1 74 ? -47.727 18.792 40.277 1.00 61.00 74 ASN A N 1
ATOM 524 C CA . ASN A 1 74 ? -47.538 19.408 41.592 1.00 61.00 74 ASN A CA 1
ATOM 525 C C . ASN A 1 74 ? -48.873 19.730 42.279 1.00 61.00 74 ASN A C 1
ATOM 527 O O . ASN A 1 74 ? -48.975 19.563 43.492 1.00 61.00 74 ASN A O 1
ATOM 531 N N . GLU A 1 75 ? -49.892 20.148 41.525 1.00 64.38 75 GLU A N 1
ATOM 532 C CA . GLU A 1 75 ? -51.249 20.353 42.041 1.00 64.38 75 GLU A CA 1
ATOM 533 C C . GLU A 1 75 ? -51.896 19.025 42.447 1.00 64.38 75 GLU A C 1
ATOM 535 O O . GLU A 1 75 ? -52.409 18.922 43.558 1.00 64.38 75 GLU A O 1
ATOM 540 N N . ASP A 1 76 ? -51.776 17.977 41.633 1.00 63.78 76 ASP A N 1
ATOM 541 C CA . ASP A 1 76 ? -52.305 16.649 41.953 1.00 63.78 76 ASP A CA 1
ATOM 542 C C . ASP A 1 76 ? -51.600 16.026 43.164 1.00 63.78 76 ASP A C 1
ATOM 544 O O . ASP A 1 76 ? -52.253 15.458 44.041 1.00 63.78 76 ASP A O 1
ATOM 548 N N . ALA A 1 77 ? -50.272 16.160 43.263 1.00 65.56 77 ALA A N 1
ATOM 549 C CA . ALA A 1 77 ? -49.513 15.700 44.427 1.00 65.56 77 ALA A CA 1
ATOM 550 C C . ALA A 1 77 ? -49.890 16.475 45.700 1.00 65.56 77 ALA A C 1
ATOM 552 O O . ALA A 1 77 ? -50.010 15.885 46.777 1.00 65.56 77 ALA A O 1
ATOM 553 N N . PHE A 1 78 ? -50.129 17.783 45.578 1.00 73.06 78 PHE A N 1
ATOM 554 C CA . PHE A 1 78 ? -50.597 18.619 46.679 1.00 73.06 78 PHE A CA 1
ATOM 555 C C . PHE A 1 78 ? -52.015 18.236 47.126 1.00 73.06 78 PHE A C 1
ATOM 557 O O . PHE A 1 78 ? -52.266 18.105 48.325 1.00 73.06 78 PHE A O 1
ATOM 564 N N . GLN A 1 79 ? -52.932 17.989 46.188 1.00 73.50 79 GLN A N 1
ATOM 565 C CA . GLN A 1 79 ? -54.303 17.563 46.487 1.00 73.50 79 GLN A CA 1
ATOM 566 C C . GLN A 1 79 ? -54.351 16.151 47.078 1.00 73.50 79 GLN A C 1
ATOM 568 O O . GLN A 1 79 ? -55.121 15.910 48.007 1.00 73.50 79 GLN A O 1
ATOM 573 N N . LEU A 1 80 ? -53.492 15.238 46.614 1.00 70.88 80 LEU A N 1
ATOM 574 C CA . LEU A 1 80 ? -53.336 13.909 47.207 1.00 70.88 80 LEU A CA 1
ATOM 575 C C . LEU A 1 80 ? -52.835 14.011 48.655 1.00 70.88 80 LEU A C 1
ATOM 577 O O . LEU A 1 80 ? -53.397 13.376 49.548 1.00 70.88 80 LEU A O 1
ATOM 581 N N . GLY A 1 81 ? -51.823 14.849 48.902 1.00 72.31 81 GLY A N 1
ATOM 582 C CA . GLY A 1 81 ? -51.307 15.110 50.246 1.00 72.31 81 GLY A CA 1
ATOM 583 C C . GLY A 1 81 ? -52.368 15.716 51.167 1.00 72.31 81 GLY A C 1
ATOM 584 O O . GLY A 1 81 ? -52.527 15.278 52.307 1.00 72.31 81 GLY A O 1
ATOM 585 N N . LYS A 1 82 ? -53.163 16.662 50.657 1.00 76.50 82 LYS A N 1
ATOM 586 C CA . LYS A 1 82 ? -54.279 17.265 51.394 1.00 76.50 82 LYS A CA 1
ATOM 587 C C . LYS A 1 82 ? -55.380 16.248 51.707 1.00 76.50 82 LYS A C 1
ATOM 589 O O . LYS A 1 82 ? -55.832 16.188 52.843 1.00 76.50 82 LYS A O 1
ATOM 594 N N . ALA A 1 83 ? -55.760 15.402 50.751 1.00 69.81 83 ALA A N 1
ATOM 595 C CA . ALA A 1 83 ? -56.759 14.355 50.964 1.00 69.81 83 ALA A CA 1
ATOM 596 C C . ALA A 1 83 ? -56.301 13.306 51.994 1.00 69.81 83 ALA A C 1
ATOM 598 O O . ALA A 1 83 ? -57.099 12.859 52.817 1.00 69.81 83 ALA A O 1
ATOM 599 N N . GLN A 1 84 ? -55.015 12.938 51.996 1.00 73.50 84 GLN A N 1
ATOM 600 C CA . GLN A 1 84 ? -54.435 12.052 53.014 1.00 73.50 84 GLN A CA 1
ATOM 601 C C . GLN A 1 84 ? -54.437 12.693 54.403 1.00 73.50 84 GLN A C 1
ATOM 603 O O . GLN A 1 84 ? -54.767 12.035 55.391 1.00 73.50 84 GLN A O 1
ATOM 608 N N . TYR A 1 85 ? -54.099 13.979 54.476 1.00 74.25 85 TYR A N 1
ATOM 609 C CA . TYR A 1 85 ? -54.127 14.746 55.713 1.00 74.25 85 TYR A CA 1
ATOM 610 C C . TYR A 1 85 ? -55.552 14.888 56.269 1.00 74.25 85 TYR A C 1
ATOM 612 O O . TYR A 1 85 ? -55.779 14.635 57.452 1.00 74.25 85 TYR A O 1
ATOM 620 N N . ASP A 1 86 ? -56.533 15.185 55.414 1.00 73.38 86 ASP A N 1
ATOM 621 C CA . ASP A 1 86 ? -57.950 15.254 55.784 1.00 73.38 86 ASP A CA 1
ATOM 622 C C . ASP A 1 86 ? -58.474 13.890 56.267 1.00 73.38 86 ASP A C 1
ATOM 624 O O . ASP A 1 86 ? -59.244 13.824 57.226 1.00 73.38 86 ASP A O 1
ATOM 628 N N . LEU A 1 87 ? -58.017 12.783 55.668 1.00 67.44 87 LEU A N 1
ATOM 629 C CA . LEU A 1 87 ? -58.359 11.428 56.108 1.00 67.44 87 LEU A CA 1
ATOM 630 C C . LEU A 1 87 ? -57.754 11.105 57.482 1.00 67.44 87 LEU A C 1
ATOM 632 O O . LEU A 1 87 ? -58.443 10.542 58.333 1.00 67.44 87 LEU A O 1
ATOM 636 N N . GLN A 1 88 ? -56.501 11.498 57.736 1.00 74.38 88 GLN A N 1
ATOM 637 C CA . GLN A 1 88 ? -55.878 11.358 59.058 1.00 74.38 88 GLN A CA 1
ATOM 638 C C . GLN A 1 88 ? -56.608 12.182 60.124 1.00 74.38 88 GLN A C 1
ATOM 640 O O . GLN A 1 88 ? -56.867 11.679 61.219 1.00 74.38 88 GLN A O 1
ATOM 645 N N . GLN A 1 89 ? -56.992 13.421 59.807 1.00 73.00 89 GLN A N 1
ATOM 646 C CA . GLN A 1 89 ? -57.773 14.252 60.721 1.00 73.00 89 GLN A CA 1
ATOM 647 C C . GLN A 1 89 ? -59.166 13.682 60.979 1.00 73.00 89 GLN A C 1
ATOM 649 O O . GLN A 1 89 ? -59.594 13.624 62.131 1.00 73.00 89 GLN A O 1
ATOM 654 N N . ALA A 1 90 ? -59.857 13.213 59.939 1.00 65.75 90 ALA A N 1
ATOM 655 C CA . ALA A 1 90 ? -61.165 12.582 60.073 1.00 65.75 90 ALA A CA 1
ATOM 656 C C . ALA A 1 90 ? -61.101 11.337 60.969 1.00 65.75 90 ALA A C 1
ATOM 658 O O . ALA A 1 90 ? -61.990 11.134 61.796 1.00 65.75 90 ALA A O 1
ATOM 659 N N . ASN A 1 91 ? -60.024 10.553 60.861 1.00 65.62 91 ASN A N 1
ATOM 660 C CA . ASN A 1 91 ? -59.797 9.364 61.680 1.00 65.62 91 ASN A CA 1
ATOM 661 C C . ASN A 1 91 ? -59.519 9.700 63.158 1.00 65.62 91 ASN A C 1
ATOM 663 O O . ASN A 1 91 ? -59.950 8.974 64.051 1.00 65.62 91 ASN A O 1
ATOM 667 N N . ASN A 1 92 ? -58.857 10.831 63.420 1.00 67.50 92 ASN A N 1
ATOM 668 C CA . ASN A 1 92 ? -58.588 11.324 64.775 1.00 67.50 92 ASN A CA 1
ATOM 669 C C . ASN A 1 92 ? -59.758 12.121 65.381 1.00 67.50 92 ASN A C 1
ATOM 671 O O . ASN A 1 92 ? -59.803 12.330 66.594 1.00 67.50 92 ASN A O 1
ATOM 675 N N . SER A 1 93 ? -60.715 12.569 64.564 1.00 59.31 93 SER A N 1
ATOM 676 C CA . SER A 1 93 ? -61.887 13.305 65.032 1.00 59.31 93 SER A CA 1
ATOM 677 C C . SER A 1 93 ? -62.945 12.355 65.608 1.00 59.31 93 SER A C 1
ATOM 679 O O . SER A 1 93 ? -63.569 11.556 64.905 1.00 59.31 93 SER A O 1
ATOM 681 N N . LEU A 1 94 ? -63.158 12.444 66.921 1.00 55.56 94 LEU A N 1
ATOM 682 C CA . LEU A 1 94 ? -64.193 11.697 67.632 1.00 55.56 94 LEU A CA 1
ATOM 683 C C . LEU A 1 94 ? -65.427 12.583 67.818 1.00 55.56 94 LEU A C 1
ATOM 685 O O . LEU A 1 94 ? -65.382 13.587 68.525 1.00 55.56 94 LEU A O 1
ATOM 689 N N . VAL A 1 95 ? -66.561 12.187 67.241 1.00 54.41 95 VAL A N 1
ATOM 690 C CA . VAL A 1 95 ? -67.862 12.818 67.502 1.00 54.41 95 VAL A CA 1
ATOM 691 C C . VAL A 1 95 ? -68.606 11.932 68.498 1.00 54.41 95 VAL A C 1
ATOM 693 O O . VAL A 1 95 ? -68.960 10.798 68.186 1.00 54.41 95 VAL A O 1
ATOM 696 N N . ARG A 1 96 ? -68.807 12.423 69.730 1.00 54.62 96 ARG A N 1
ATOM 697 C CA . ARG A 1 96 ? -69.384 11.653 70.859 1.00 54.62 96 ARG A CA 1
ATOM 698 C C . ARG A 1 96 ? -68.683 10.302 71.098 1.00 54.62 96 ARG A C 1
ATOM 700 O O . ARG A 1 96 ? -69.333 9.276 71.277 1.00 54.62 96 ARG A O 1
ATOM 707 N N . GLY A 1 97 ? -67.349 10.296 71.065 1.00 58.16 97 GLY A N 1
ATOM 708 C CA . GLY A 1 97 ? -66.543 9.108 71.371 1.00 58.16 97 GLY A CA 1
ATOM 709 C C . GLY A 1 97 ? -66.522 8.028 70.283 1.00 58.16 97 GLY A C 1
ATOM 710 O O . GLY A 1 97 ? -66.010 6.941 70.533 1.00 58.16 97 GLY A O 1
ATOM 711 N N . ARG A 1 98 ? -67.048 8.300 69.079 1.00 55.09 98 ARG A N 1
ATOM 712 C CA . ARG A 1 98 ? -66.927 7.411 67.914 1.00 55.09 98 ARG A CA 1
ATOM 713 C C . ARG A 1 98 ? -66.326 8.161 66.718 1.00 55.09 98 ARG A C 1
ATOM 715 O O . ARG A 1 98 ? -66.618 9.348 66.551 1.00 55.09 98 ARG A O 1
ATOM 722 N N . PRO A 1 99 ? -65.487 7.502 65.900 1.00 59.03 99 PRO A N 1
ATOM 723 C CA . PRO A 1 99 ? -64.912 8.121 64.713 1.00 59.03 99 PRO A CA 1
ATOM 724 C C . PRO A 1 99 ? -66.020 8.501 63.729 1.00 59.03 99 PRO A C 1
ATOM 726 O O . PRO A 1 99 ? -66.993 7.761 63.548 1.00 59.03 99 PRO A O 1
ATOM 729 N N . ASN A 1 100 ? -65.886 9.669 63.103 1.00 70.31 100 ASN A N 1
ATOM 730 C CA . ASN A 1 100 ? -66.875 10.193 62.168 1.00 70.31 100 ASN A CA 1
ATOM 731 C C . ASN A 1 100 ? -66.815 9.437 60.828 1.00 70.31 100 ASN A C 1
ATOM 733 O O . ASN A 1 100 ? -66.155 9.856 59.876 1.00 70.31 100 ASN A O 1
ATOM 737 N N . GLN A 1 101 ? -67.506 8.297 60.762 1.00 71.62 101 GLN A N 1
ATOM 738 C CA . GLN A 1 101 ? -67.473 7.376 59.620 1.00 71.62 101 GLN A CA 1
ATOM 739 C C . GLN A 1 101 ? -67.869 8.029 58.286 1.00 71.62 101 GLN A C 1
ATOM 741 O O . GLN A 1 101 ? -67.315 7.665 57.252 1.00 71.62 101 GLN A O 1
ATOM 746 N N . ALA A 1 102 ? -68.765 9.020 58.297 1.00 73.44 102 ALA A N 1
ATOM 747 C CA . ALA A 1 102 ? -69.166 9.738 57.087 1.00 73.44 102 ALA A CA 1
ATOM 748 C C . ALA A 1 102 ? -68.019 10.589 56.510 1.00 73.44 102 ALA A C 1
ATOM 750 O O . ALA A 1 102 ? -67.802 10.613 55.298 1.00 73.44 102 ALA A O 1
ATOM 751 N N . ALA A 1 103 ? -67.236 11.239 57.378 1.00 70.56 103 ALA A N 1
ATOM 752 C CA . ALA A 1 103 ? -66.064 12.005 56.959 1.00 70.56 103 ALA A CA 1
ATOM 753 C C . ALA A 1 103 ? -64.986 11.086 56.364 1.00 70.56 103 ALA A C 1
ATOM 755 O O . ALA A 1 103 ? -64.456 11.386 55.293 1.00 70.56 103 ALA A O 1
ATOM 756 N N . ILE A 1 104 ? -64.745 9.931 56.998 1.00 71.19 104 ILE A N 1
ATOM 757 C CA . ILE A 1 104 ? -63.797 8.913 56.520 1.00 71.19 104 ILE A CA 1
ATOM 758 C C . ILE A 1 104 ? -64.206 8.402 55.132 1.00 71.19 104 ILE A C 1
ATOM 760 O O . ILE A 1 104 ? -63.392 8.446 54.216 1.00 71.19 104 ILE A O 1
ATOM 764 N N . GLN A 1 105 ? -65.471 8.013 54.931 1.00 77.31 105 GLN A N 1
ATOM 765 C CA . GLN A 1 105 ? -65.957 7.531 53.629 1.00 77.31 105 GLN A CA 1
ATOM 766 C C . GLN A 1 105 ? -65.793 8.576 52.515 1.00 77.31 105 GLN A C 1
ATOM 768 O O . GLN A 1 105 ? -65.320 8.245 51.428 1.00 77.31 105 GLN A O 1
ATOM 773 N N . SER A 1 106 ? -66.106 9.847 52.793 1.00 75.50 106 SER A N 1
ATOM 774 C CA . SER A 1 106 ? -65.957 10.929 51.808 1.00 75.50 106 SER A CA 1
ATOM 775 C C . SER A 1 106 ? -64.496 11.231 51.444 1.00 75.50 106 SER A C 1
ATOM 777 O O . SER A 1 106 ? -64.210 11.681 50.333 1.00 75.50 106 SER A O 1
ATOM 779 N N . ALA A 1 107 ? -63.563 11.017 52.377 1.00 71.12 107 ALA A N 1
ATOM 780 C CA . ALA A 1 107 ? -62.135 11.196 52.139 1.00 71.12 107 ALA A CA 1
ATOM 781 C C . ALA A 1 107 ? -61.557 10.006 51.358 1.00 71.12 107 ALA A C 1
ATOM 783 O O . ALA A 1 107 ? -60.759 10.197 50.443 1.00 71.12 107 ALA A O 1
ATOM 784 N N . THR A 1 108 ? -62.008 8.782 51.657 1.00 74.81 108 THR A N 1
ATOM 785 C CA . THR A 1 108 ? -61.596 7.571 50.933 1.00 74.81 108 THR A CA 1
ATOM 786 C C . THR A 1 108 ? -62.060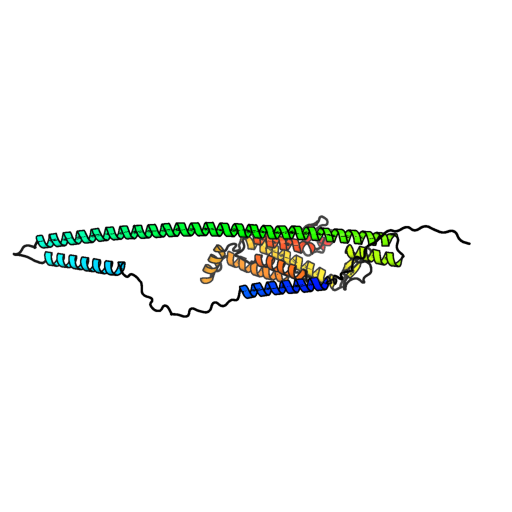 7.582 49.477 1.00 74.81 108 THR A C 1
ATOM 788 O O . THR A 1 108 ? -61.274 7.236 48.600 1.00 74.81 108 THR A O 1
ATOM 791 N N . GLN A 1 109 ? -63.292 8.024 49.198 1.00 77.94 109 GLN A N 1
ATOM 792 C CA . GLN A 1 109 ? -63.800 8.149 47.823 1.00 77.94 109 GLN A CA 1
ATOM 793 C C . GLN A 1 109 ? -62.957 9.130 46.997 1.00 77.94 109 GLN A C 1
ATOM 795 O O . GLN A 1 109 ? -62.455 8.765 45.939 1.00 77.94 109 GLN A O 1
ATOM 800 N N . ARG A 1 110 ? -62.673 10.322 47.541 1.00 74.75 110 ARG A N 1
ATOM 801 C CA . ARG A 1 110 ? -61.820 11.323 46.877 1.00 74.75 110 ARG A CA 1
ATOM 802 C C . ARG A 1 110 ? -60.404 10.819 46.595 1.00 74.75 110 ARG A C 1
ATOM 804 O O . ARG A 1 110 ? -59.838 11.138 45.554 1.00 74.75 110 ARG A O 1
ATOM 811 N N . LEU A 1 111 ? -59.831 10.024 47.500 1.00 70.25 111 LEU A N 1
ATOM 812 C CA . LEU A 1 111 ? -58.517 9.416 47.287 1.00 70.25 111 LEU A CA 1
ATOM 813 C C . LEU A 1 111 ? -58.547 8.383 46.145 1.00 70.25 111 LEU A C 1
ATOM 815 O O . LEU A 1 111 ? -57.614 8.332 45.344 1.00 70.25 111 LEU A O 1
ATOM 819 N N . GLY A 1 112 ? -59.616 7.585 46.057 1.00 75.25 112 GLY A N 1
ATOM 820 C CA . GLY A 1 112 ? -59.815 6.608 44.983 1.00 75.25 112 GLY A CA 1
ATOM 821 C C . GLY A 1 112 ? -59.981 7.256 43.606 1.00 75.25 112 GLY A C 1
ATOM 822 O O . GLY A 1 112 ? -59.351 6.813 42.641 1.00 75.25 112 GLY A O 1
ATOM 823 N N . ASP A 1 113 ? -60.752 8.341 43.526 1.00 76.69 113 ASP A N 1
ATOM 824 C CA . ASP A 1 113 ? -60.982 9.090 42.283 1.00 76.69 113 ASP A CA 1
ATOM 825 C C . ASP A 1 113 ? -59.691 9.763 41.776 1.00 76.69 113 ASP A C 1
ATOM 827 O O . ASP A 1 113 ? -59.377 9.722 40.585 1.00 76.69 113 ASP A O 1
ATOM 831 N N . LEU A 1 114 ? -58.871 10.312 42.682 1.00 71.94 114 LEU A N 1
ATOM 832 C CA . LEU A 1 114 ? -57.573 10.901 42.328 1.00 71.94 114 LEU A CA 1
ATOM 833 C C . LEU A 1 114 ? -56.565 9.849 41.840 1.00 71.94 114 LEU A C 1
ATOM 835 O O . LEU A 1 114 ? -55.832 10.089 40.880 1.00 71.94 114 LEU A O 1
ATOM 839 N N . GLN A 1 115 ? -56.531 8.666 42.460 1.00 71.94 115 GLN A N 1
ATOM 840 C CA . GLN A 1 115 ? -55.639 7.583 42.028 1.00 71.94 115 GLN A CA 1
ATOM 841 C C . GLN A 1 115 ? -56.029 7.019 40.657 1.00 71.94 115 GLN A C 1
ATOM 843 O O . GLN A 1 115 ? -55.160 6.748 39.823 1.00 71.94 115 GLN A O 1
ATOM 848 N N . THR A 1 116 ? -57.326 6.865 40.391 1.00 73.69 116 THR A N 1
ATOM 849 C CA . THR A 1 116 ? -57.807 6.399 39.083 1.00 73.69 116 THR A CA 1
ATOM 850 C C . THR A 1 116 ? -57.534 7.425 37.983 1.00 73.69 116 THR A C 1
ATOM 852 O O . THR A 1 116 ? -57.003 7.041 36.939 1.00 73.69 116 THR A O 1
ATOM 855 N N . GLY A 1 117 ? -57.736 8.721 38.244 1.00 72.19 117 GLY A N 1
ATOM 856 C CA . GLY A 1 117 ? -57.369 9.795 37.311 1.00 72.19 117 GLY A CA 1
ATOM 857 C C . GLY A 1 117 ? -55.876 9.816 36.951 1.00 72.19 117 GLY A C 1
ATOM 858 O O . GLY A 1 117 ? -55.523 9.894 35.773 1.00 72.19 117 GLY A O 1
ATOM 859 N N . GLN A 1 118 ? -54.981 9.644 37.933 1.00 70.94 118 GLN A N 1
ATOM 860 C CA . GLN A 1 118 ? -53.530 9.601 37.682 1.00 70.94 118 GLN A CA 1
ATOM 861 C C . GLN A 1 118 ? -53.109 8.411 36.809 1.00 70.94 118 GLN A C 1
ATOM 863 O O . GLN A 1 118 ? -52.237 8.543 35.947 1.00 70.94 118 GLN A O 1
ATOM 868 N N . THR A 1 119 ? -53.731 7.245 37.001 1.00 70.62 119 THR A N 1
ATOM 869 C CA . THR A 1 119 ? -53.409 6.058 36.192 1.00 70.62 119 THR A CA 1
ATOM 870 C C . THR A 1 119 ? -53.887 6.169 34.746 1.00 70.62 119 THR A C 1
ATOM 872 O O . THR A 1 119 ? -53.204 5.660 33.858 1.00 70.62 119 THR A O 1
ATOM 875 N N . GLN A 1 120 ? -55.005 6.852 34.484 1.00 73.81 120 GLN A N 1
ATOM 876 C CA . GLN A 1 120 ? -55.465 7.136 33.120 1.00 73.81 120 GLN A CA 1
ATOM 877 C C . GLN A 1 120 ? -54.559 8.155 32.424 1.00 73.81 120 GLN A C 1
ATOM 879 O O . GLN A 1 120 ? -54.039 7.860 31.352 1.00 73.81 120 GLN A O 1
ATOM 884 N N . ALA A 1 121 ? -54.230 9.269 33.083 1.00 69.69 121 ALA A N 1
ATOM 885 C CA . ALA A 1 121 ? -53.331 10.277 32.517 1.00 69.69 121 ALA A CA 1
ATOM 886 C C . ALA A 1 121 ? -51.937 9.714 32.168 1.00 69.69 121 ALA A C 1
ATOM 888 O O . ALA A 1 121 ? -51.344 10.075 31.151 1.00 69.69 121 ALA A O 1
ATOM 889 N N . ALA A 1 122 ? -51.413 8.787 32.980 1.00 68.94 122 ALA A N 1
ATOM 890 C CA . ALA A 1 122 ? -50.149 8.110 32.693 1.00 68.94 122 ALA A CA 1
ATOM 891 C C . ALA A 1 122 ? -50.229 7.174 31.471 1.00 68.94 122 ALA A C 1
ATOM 893 O O . ALA A 1 122 ? -49.246 7.048 30.735 1.00 68.94 122 ALA A O 1
ATOM 894 N N . ARG A 1 123 ? -51.380 6.525 31.242 1.00 73.12 123 ARG A N 1
ATOM 895 C CA . ARG A 1 123 ? -51.610 5.685 30.054 1.00 73.12 123 ARG A CA 1
ATOM 896 C C . ARG A 1 123 ? -51.675 6.538 28.792 1.00 73.12 123 ARG A C 1
ATOM 898 O O . ARG A 1 123 ? -50.925 6.261 27.861 1.00 73.12 123 ARG A O 1
ATOM 905 N N . ASP A 1 124 ? -52.450 7.616 28.815 1.00 73.81 124 ASP A N 1
ATOM 906 C CA . ASP A 1 124 ? -52.628 8.513 27.667 1.00 73.81 124 ASP A CA 1
ATOM 907 C C . ASP A 1 124 ? -51.305 9.202 27.277 1.00 73.81 124 ASP A C 1
ATOM 909 O O . ASP A 1 124 ? -50.939 9.288 26.099 1.00 73.81 124 ASP A O 1
ATOM 913 N N . ALA A 1 125 ? -50.509 9.616 28.271 1.00 69.75 125 ALA A N 1
ATOM 914 C CA . ALA A 1 125 ? -49.170 10.158 28.041 1.00 69.75 125 ALA A CA 1
ATOM 915 C C . ALA A 1 125 ? -48.215 9.113 27.432 1.00 69.75 125 ALA A C 1
ATOM 917 O O . ALA A 1 125 ? -47.430 9.428 26.533 1.00 69.75 125 ALA A O 1
ATOM 918 N N . GLY A 1 126 ? -48.291 7.861 27.895 1.00 73.69 126 GLY A N 1
ATOM 919 C CA . GLY A 1 126 ? -47.497 6.752 27.367 1.00 73.69 126 GLY A CA 1
ATOM 920 C C . GLY A 1 126 ? -47.872 6.362 25.934 1.00 73.69 126 GLY A C 1
ATOM 921 O O . GLY A 1 126 ? -46.993 5.989 25.156 1.00 73.69 126 GLY A O 1
ATOM 922 N N . GLU A 1 127 ? -49.148 6.457 25.562 1.00 74.50 127 GLU A N 1
ATOM 923 C CA . GLU A 1 127 ? -49.619 6.236 24.187 1.00 74.50 127 GLU A CA 1
ATOM 924 C C . GLU A 1 127 ? -49.167 7.356 23.248 1.00 74.50 127 GLU A C 1
ATOM 926 O O . GLU A 1 127 ? -48.643 7.077 22.168 1.00 74.50 127 GLU A O 1
ATOM 931 N N . THR A 1 128 ? -49.246 8.610 23.700 1.00 74.75 128 THR A N 1
ATOM 932 C CA . THR A 1 128 ? -48.795 9.777 22.926 1.00 74.75 128 THR A CA 1
ATOM 933 C C . THR A 1 128 ? -47.296 9.704 22.613 1.00 74.75 128 THR A C 1
ATOM 935 O O . THR A 1 128 ? -46.883 9.917 21.474 1.00 74.75 128 THR A O 1
ATOM 938 N N . GLN A 1 129 ? -46.465 9.324 23.590 1.00 68.81 129 GLN A N 1
ATOM 939 C CA . GLN A 1 129 ? -45.026 9.126 23.365 1.00 68.81 129 GLN A CA 1
ATOM 940 C C . GLN A 1 129 ? -44.742 7.982 22.385 1.00 68.81 129 GLN A C 1
ATOM 942 O O . GLN A 1 129 ? -43.850 8.089 21.543 1.00 68.81 129 GLN A O 1
ATOM 947 N N . ARG A 1 130 ? -45.510 6.888 22.458 1.00 70.62 130 ARG A N 1
ATOM 948 C CA . ARG A 1 130 ? -45.355 5.750 21.541 1.00 70.62 130 ARG A CA 1
ATOM 949 C C . ARG A 1 130 ? -45.699 6.127 20.100 1.00 70.62 130 ARG A C 1
ATOM 951 O O . ARG A 1 130 ? -44.987 5.704 19.191 1.00 70.62 130 ARG A O 1
ATOM 958 N N . ALA A 1 131 ? -46.735 6.941 19.902 1.00 71.44 131 ALA A N 1
ATOM 959 C CA . ALA A 1 131 ? -47.111 7.468 18.593 1.00 71.44 131 ALA A CA 1
ATOM 960 C C . ALA A 1 131 ? -46.017 8.380 18.009 1.00 71.44 131 ALA A C 1
ATOM 962 O O . ALA A 1 131 ? -45.612 8.184 16.866 1.00 71.44 131 ALA A O 1
ATOM 963 N N . GLN A 1 132 ? -45.455 9.287 18.816 1.00 70.88 132 GLN A N 1
ATOM 964 C CA . GLN A 1 132 ? -44.369 10.178 18.382 1.00 70.88 132 GLN A CA 1
ATOM 965 C C . GLN A 1 132 ? -43.099 9.413 17.980 1.00 70.88 132 GLN A C 1
ATOM 967 O O . GLN A 1 132 ? -42.472 9.733 16.971 1.00 70.88 132 GLN A O 1
ATOM 972 N N . ILE A 1 133 ? -42.727 8.368 18.727 1.00 67.81 133 ILE A N 1
ATOM 973 C CA . ILE A 1 133 ? -41.574 7.518 18.385 1.00 67.81 133 ILE A CA 1
ATOM 974 C C . ILE A 1 133 ? -41.831 6.745 17.082 1.00 67.81 133 ILE A C 1
ATOM 976 O O . ILE A 1 133 ? -40.923 6.594 16.262 1.00 67.81 133 ILE A O 1
ATOM 980 N N . ALA A 1 134 ? -43.058 6.259 16.869 1.00 72.62 134 ALA A N 1
ATOM 981 C CA . ALA A 1 134 ? -43.425 5.565 15.638 1.00 72.62 134 ALA A CA 1
ATOM 982 C C . ALA A 1 134 ? -43.350 6.493 14.412 1.00 72.62 134 ALA A C 1
ATOM 984 O O . ALA A 1 134 ? -42.806 6.099 13.379 1.00 72.62 134 ALA A O 1
ATOM 985 N N . GLU A 1 135 ? -43.819 7.733 14.546 1.00 69.81 135 GLU A N 1
ATOM 986 C CA . GLU A 1 135 ? -43.780 8.753 13.494 1.00 69.81 135 GLU A CA 1
ATOM 987 C C . GLU A 1 135 ? -42.336 9.157 13.149 1.00 69.81 135 GLU A C 1
ATOM 989 O O . GLU A 1 135 ? -41.932 9.102 11.987 1.00 69.81 135 GLU A O 1
ATOM 994 N N . GLN A 1 136 ? -41.495 9.406 14.160 1.00 71.31 136 GLN A N 1
ATOM 995 C CA . GLN A 1 136 ? -40.063 9.675 13.963 1.00 71.31 136 GLN A CA 1
ATOM 996 C C . GLN A 1 136 ? -39.317 8.501 13.308 1.00 71.31 136 GLN A C 1
ATOM 998 O O . GLN A 1 136 ? -38.382 8.701 12.525 1.00 71.31 136 GLN A O 1
ATOM 1003 N N . GLY A 1 137 ? -39.720 7.263 13.608 1.00 75.44 137 GLY A N 1
ATOM 1004 C CA . GLY A 1 137 ? -39.147 6.062 13.004 1.00 75.44 137 GLY A CA 1
ATOM 1005 C C . GLY A 1 137 ? -39.467 5.928 11.512 1.00 75.44 137 GLY A C 1
ATOM 1006 O O . GLY A 1 137 ? -38.603 5.502 10.738 1.00 75.44 137 GLY A O 1
ATOM 1007 N N . LEU A 1 138 ? -40.678 6.309 11.095 1.00 72.38 138 LEU A N 1
ATOM 1008 C CA . LEU A 1 138 ? -41.096 6.301 9.689 1.00 72.38 138 LEU A CA 1
ATOM 1009 C C . LEU A 1 138 ? -40.371 7.383 8.883 1.00 72.38 138 LEU A C 1
ATOM 1011 O O . LEU A 1 138 ? -39.811 7.074 7.829 1.00 72.38 138 LEU A O 1
ATOM 1015 N N . ASP A 1 139 ? -40.272 8.596 9.425 1.00 73.75 139 ASP A N 1
ATOM 1016 C CA . ASP A 1 139 ? -39.536 9.705 8.808 1.00 73.75 139 ASP A CA 1
ATOM 1017 C C . ASP A 1 139 ? -38.052 9.381 8.622 1.00 73.75 139 ASP A C 1
ATOM 1019 O O . ASP A 1 139 ? -37.457 9.648 7.575 1.00 73.75 139 ASP A O 1
ATOM 1023 N N . SER A 1 140 ? -37.445 8.742 9.623 1.00 68.06 140 SER A N 1
ATOM 1024 C CA . SER A 1 140 ? -36.046 8.318 9.554 1.00 68.06 140 SER A CA 1
ATOM 1025 C C . SER A 1 140 ? -35.822 7.289 8.443 1.00 68.06 140 SER A C 1
ATOM 1027 O O . SER A 1 140 ? -34.837 7.374 7.710 1.00 68.06 140 SER A O 1
ATOM 1029 N N . ARG A 1 141 ? -36.747 6.334 8.267 1.00 73.31 141 ARG A N 1
ATOM 1030 C CA . ARG A 1 141 ? -36.672 5.341 7.183 1.00 73.31 141 ARG A CA 1
ATOM 1031 C C . ARG A 1 141 ? -36.857 5.979 5.810 1.00 73.31 141 ARG A C 1
ATOM 1033 O O . ARG A 1 141 ? -36.102 5.635 4.906 1.00 73.31 141 ARG A O 1
ATOM 1040 N N . ALA A 1 142 ? -37.792 6.917 5.667 1.00 72.38 142 ALA A N 1
ATOM 1041 C CA . ALA A 1 142 ? -38.004 7.646 4.418 1.00 72.38 142 ALA A CA 1
ATOM 1042 C C . ALA A 1 142 ? -36.739 8.411 3.993 1.00 72.38 142 ALA A C 1
ATOM 1044 O O . ALA A 1 142 ? -36.260 8.241 2.874 1.00 72.38 142 ALA A O 1
ATOM 1045 N N . ARG A 1 143 ? -36.103 9.137 4.924 1.00 74.06 143 ARG A N 1
ATOM 1046 C CA . ARG A 1 143 ? -34.850 9.869 4.653 1.00 74.06 143 ARG A CA 1
ATOM 1047 C C . ARG A 1 143 ? -33.694 8.955 4.246 1.00 74.06 143 ARG A C 1
ATOM 1049 O O . ARG A 1 143 ? -32.895 9.327 3.393 1.00 74.06 143 ARG A O 1
ATOM 1056 N N . VAL A 1 144 ? -33.589 7.766 4.842 1.00 75.56 144 VAL A N 1
ATOM 1057 C CA . VAL A 1 144 ? -32.543 6.789 4.487 1.00 75.56 144 VAL A CA 1
ATOM 1058 C C . VAL A 1 144 ? -32.765 6.214 3.086 1.00 75.56 144 VAL A C 1
ATOM 1060 O O . VAL A 1 144 ? -31.795 6.015 2.353 1.00 75.56 144 VAL A O 1
ATOM 1063 N N . VAL A 1 145 ? -34.018 5.967 2.693 1.00 80.50 145 VAL A N 1
ATOM 1064 C CA . VAL A 1 145 ? -34.355 5.497 1.340 1.00 80.50 145 VAL A CA 1
ATOM 1065 C C . VAL A 1 145 ? -34.025 6.569 0.299 1.00 80.50 145 VAL A C 1
ATOM 1067 O O . VAL A 1 145 ? -33.327 6.262 -0.669 1.00 80.50 145 VAL A O 1
ATOM 1070 N N . ASP A 1 146 ? -34.411 7.823 0.540 1.00 77.19 146 ASP A N 1
ATOM 1071 C CA . ASP A 1 146 ? -34.104 8.944 -0.357 1.00 77.19 146 ASP A CA 1
ATOM 1072 C C . ASP A 1 146 ? -32.594 9.179 -0.488 1.00 77.19 146 ASP A C 1
ATOM 1074 O O . ASP A 1 146 ? -32.072 9.321 -1.597 1.00 77.19 146 ASP A O 1
ATOM 1078 N N . ALA A 1 147 ? -31.856 9.148 0.628 1.00 73.44 147 ALA A N 1
ATOM 1079 C CA . ALA A 1 147 ? -30.402 9.302 0.622 1.00 73.44 147 ALA A CA 1
ATOM 1080 C C . ALA A 1 147 ? -29.708 8.191 -0.183 1.00 73.44 147 ALA A C 1
ATOM 1082 O O . ALA A 1 147 ? -28.771 8.459 -0.939 1.00 73.44 147 ALA A O 1
ATOM 1083 N N . ARG A 1 148 ? -30.187 6.945 -0.071 1.00 79.50 148 ARG A N 1
ATOM 1084 C CA . ARG A 1 148 ? -29.664 5.815 -0.851 1.00 79.50 148 ARG A CA 1
ATOM 1085 C C . ARG A 1 148 ? -29.927 5.999 -2.343 1.00 79.50 148 ARG A C 1
ATOM 1087 O O . ARG A 1 148 ? -29.035 5.765 -3.154 1.00 79.50 148 ARG A O 1
ATOM 1094 N N . GLN A 1 149 ? -31.119 6.463 -2.703 1.00 79.19 149 GLN A N 1
ATOM 1095 C CA . GLN A 1 149 ? -31.489 6.690 -4.097 1.00 79.19 149 GLN A CA 1
ATOM 1096 C C . GLN A 1 149 ? -30.667 7.829 -4.724 1.00 79.19 149 GLN A C 1
ATOM 1098 O O . GLN A 1 149 ? -30.196 7.709 -5.856 1.00 79.19 149 GLN A O 1
ATOM 1103 N N . GLN A 1 150 ? -30.401 8.898 -3.968 1.00 73.38 150 GLN A N 1
ATOM 1104 C CA . GLN A 1 150 ? -29.509 9.979 -4.398 1.00 73.38 150 GLN A CA 1
ATOM 1105 C C . GLN A 1 150 ? -28.058 9.508 -4.571 1.00 73.38 150 GLN A C 1
ATOM 1107 O O . GLN A 1 150 ? -27.408 9.882 -5.550 1.00 73.38 150 GLN A O 1
ATOM 1112 N N . GLN A 1 151 ? -27.555 8.648 -3.679 1.00 74.12 151 GLN A N 1
ATOM 1113 C CA . GLN A 1 151 ? -26.225 8.047 -3.828 1.00 74.12 151 GLN A CA 1
ATOM 1114 C C . GLN A 1 151 ? -26.122 7.180 -5.087 1.00 74.12 151 GLN A C 1
ATOM 1116 O O . GLN A 1 151 ? -25.150 7.303 -5.831 1.00 74.12 151 GLN A O 1
ATOM 1121 N N . GLU A 1 152 ? -27.125 6.348 -5.374 1.00 74.44 152 GLU A N 1
ATOM 1122 C CA . GLU A 1 152 ? -27.143 5.526 -6.590 1.00 74.44 152 GLU A CA 1
ATOM 1123 C C . GLU A 1 152 ? -27.138 6.372 -7.867 1.00 74.44 152 GLU A C 1
ATOM 1125 O O . GLU A 1 152 ? -26.427 6.049 -8.822 1.00 74.44 152 GLU A O 1
ATOM 1130 N N . LEU A 1 153 ? -27.896 7.471 -7.892 1.00 79.00 153 LEU A N 1
ATOM 1131 C CA . LEU A 1 153 ? -27.891 8.407 -9.017 1.00 79.00 153 LEU A CA 1
ATOM 1132 C C . LEU A 1 153 ? -26.527 9.090 -9.179 1.00 79.00 153 LEU A C 1
ATOM 1134 O O . LEU A 1 153 ? -26.040 9.206 -10.304 1.00 79.00 153 LEU A O 1
ATOM 1138 N N . GLY A 1 154 ? -25.882 9.477 -8.076 1.00 77.75 154 GLY A N 1
ATOM 1139 C CA . GLY A 1 154 ? -24.531 10.041 -8.091 1.00 77.75 154 GLY A CA 1
ATOM 1140 C C . GLY A 1 154 ? -23.489 9.066 -8.648 1.00 77.75 154 GLY A C 1
ATOM 1141 O O . GLY A 1 154 ? -22.699 9.438 -9.515 1.00 77.75 154 GLY A O 1
ATOM 1142 N N . ILE A 1 155 ? -23.530 7.800 -8.220 1.00 73.25 155 ILE A N 1
ATOM 1143 C CA . ILE A 1 155 ? -22.624 6.746 -8.707 1.00 73.25 155 ILE A CA 1
ATOM 1144 C C . ILE A 1 155 ? -22.842 6.488 -10.204 1.00 73.25 155 ILE A C 1
ATOM 1146 O O . ILE A 1 155 ? -21.874 6.398 -10.959 1.00 73.25 155 ILE A O 1
ATOM 1150 N N . LYS A 1 156 ? -24.099 6.429 -10.667 1.00 74.31 156 LYS A N 1
ATOM 1151 C CA . LYS A 1 156 ? -24.420 6.245 -12.095 1.00 74.31 156 LYS A CA 1
ATOM 1152 C C . LYS A 1 156 ? -23.908 7.399 -12.958 1.00 74.31 156 LYS A C 1
ATOM 1154 O O . LYS A 1 156 ? -23.337 7.154 -14.017 1.00 74.31 156 LYS A O 1
ATOM 1159 N N . GLN A 1 157 ? -24.062 8.643 -12.502 1.00 72.12 157 GLN A N 1
ATOM 1160 C CA . GLN A 1 157 ? -23.538 9.810 -13.220 1.00 72.12 157 GLN A CA 1
ATOM 1161 C C . GLN A 1 157 ? -22.007 9.797 -13.296 1.00 72.12 157 GLN A C 1
ATOM 1163 O O . GLN A 1 157 ? -21.443 10.082 -14.350 1.00 72.12 157 GLN A O 1
ATOM 1168 N N . GLN A 1 158 ? -21.324 9.416 -12.213 1.00 68.94 158 GLN A N 1
ATOM 1169 C CA . GLN A 1 158 ? -19.865 9.284 -12.216 1.00 68.94 158 GLN A CA 1
ATOM 1170 C C . GLN A 1 158 ? -19.385 8.175 -13.162 1.00 68.94 158 GLN A C 1
ATOM 1172 O O . GLN A 1 158 ? -18.412 8.387 -13.885 1.00 68.94 158 GLN A O 1
ATOM 1177 N N . GLY A 1 159 ? -20.082 7.034 -13.207 1.00 70.69 159 GLY A N 1
ATOM 1178 C CA . GLY A 1 159 ? -19.798 5.950 -14.152 1.00 70.69 159 GLY A CA 1
ATOM 1179 C C . GLY A 1 159 ? -19.859 6.416 -15.608 1.00 70.69 159 GLY A C 1
ATOM 1180 O O . GLY A 1 159 ? -18.895 6.237 -16.346 1.00 70.69 159 GLY A O 1
ATOM 1181 N N . LEU A 1 160 ? -20.923 7.134 -15.984 1.00 70.94 160 LEU A N 1
ATOM 1182 C CA . LEU A 1 160 ? -21.087 7.678 -17.339 1.00 70.94 160 LEU A CA 1
ATOM 1183 C C . LEU A 1 160 ? -19.962 8.649 -17.737 1.00 70.94 160 LEU A C 1
ATOM 1185 O O . LEU A 1 160 ? -19.500 8.630 -18.876 1.00 70.94 160 LEU A O 1
ATOM 1189 N N . VAL A 1 161 ? -19.482 9.481 -16.805 1.00 73.12 161 VAL A N 1
ATOM 1190 C CA . VAL A 1 161 ? -18.355 10.398 -17.066 1.00 73.12 161 VAL A CA 1
ATOM 1191 C C . VAL A 1 161 ? -17.039 9.636 -17.243 1.00 73.12 161 VAL A C 1
ATOM 1193 O O . VAL A 1 161 ? -16.201 10.033 -18.055 1.00 73.12 161 VAL A O 1
ATOM 1196 N N . LEU A 1 162 ? -16.824 8.559 -16.485 1.00 64.31 162 LEU A N 1
ATOM 1197 C CA . LEU A 1 162 ? -15.628 7.727 -16.620 1.00 64.31 162 LEU A CA 1
ATOM 1198 C C . LEU A 1 162 ? -15.623 6.948 -17.939 1.00 64.31 162 LEU A C 1
ATOM 1200 O O . LEU A 1 162 ? -14.574 6.888 -18.582 1.00 64.31 162 LEU A O 1
ATOM 1204 N N . ASP A 1 163 ? -16.774 6.427 -18.360 1.00 68.44 163 ASP A N 1
ATOM 1205 C CA . ASP A 1 163 ? -16.922 5.720 -19.634 1.00 68.44 163 ASP A CA 1
ATOM 1206 C C . ASP A 1 163 ? -16.692 6.663 -20.823 1.00 68.44 163 ASP A C 1
ATOM 1208 O O . ASP A 1 163 ? -15.862 6.366 -21.681 1.00 68.44 163 ASP A O 1
ATOM 1212 N N . ALA A 1 164 ? -17.271 7.869 -20.804 1.00 64.44 164 ALA A N 1
ATOM 1213 C CA . ALA A 1 164 ? -17.013 8.884 -21.831 1.00 64.44 164 ALA A CA 1
ATOM 1214 C C . ALA A 1 164 ? -15.515 9.240 -21.944 1.00 64.44 164 ALA A C 1
ATOM 1216 O O . ALA A 1 164 ? -14.949 9.287 -23.035 1.00 64.44 164 ALA A O 1
ATOM 1217 N N . ARG A 1 165 ? -14.819 9.401 -20.808 1.00 69.06 165 ARG A N 1
ATOM 1218 C CA . ARG A 1 165 ? -13.365 9.660 -20.793 1.00 69.06 165 ARG A CA 1
ATOM 1219 C C . ARG A 1 165 ? -12.538 8.483 -21.306 1.00 69.06 165 ARG A C 1
ATOM 1221 O O . ARG A 1 165 ? -11.415 8.687 -21.778 1.00 69.06 165 ARG A O 1
ATOM 1228 N N . ARG A 1 166 ? -13.031 7.253 -21.153 1.00 68.44 166 ARG A N 1
ATOM 1229 C CA . ARG A 1 166 ? -12.369 6.046 -21.653 1.00 68.44 166 ARG A CA 1
ATOM 1230 C C . ARG A 1 166 ? -12.459 5.984 -23.173 1.00 68.44 166 ARG A C 1
ATOM 1232 O O . ARG A 1 166 ? -11.434 5.731 -23.807 1.00 68.44 166 ARG A O 1
ATOM 1239 N N . ASP A 1 167 ? -13.628 6.283 -23.723 1.00 65.81 167 ASP A N 1
ATOM 1240 C CA . ASP A 1 167 ? -13.866 6.311 -25.166 1.00 65.81 167 ASP A CA 1
ATOM 1241 C C . ASP A 1 167 ? -13.076 7.438 -25.842 1.00 65.81 167 ASP A C 1
ATOM 1243 O O . ASP A 1 167 ? -12.381 7.190 -26.829 1.00 65.81 167 ASP A O 1
ATOM 1247 N N . ASP A 1 168 ? -13.038 8.634 -25.244 1.00 65.06 168 ASP A N 1
ATOM 1248 C CA . ASP A 1 168 ? -12.215 9.750 -25.731 1.00 65.06 168 ASP A CA 1
ATOM 1249 C C . ASP A 1 168 ? -10.719 9.399 -25.753 1.00 65.06 168 ASP A C 1
ATOM 1251 O O . ASP A 1 168 ? -9.992 9.728 -26.695 1.00 65.06 168 ASP A O 1
ATOM 1255 N N . ARG A 1 169 ? -10.231 8.691 -24.724 1.00 61.06 169 ARG A N 1
ATOM 1256 C CA . ARG A 1 169 ? -8.829 8.254 -24.655 1.00 61.06 169 ARG A CA 1
ATOM 1257 C C . ARG A 1 169 ? -8.525 7.154 -25.671 1.00 61.06 169 ARG A C 1
ATOM 1259 O O . ARG A 1 169 ? -7.433 7.156 -26.238 1.00 61.06 169 ARG A O 1
ATOM 1266 N N . ALA A 1 170 ? -9.457 6.233 -25.909 1.00 63.31 170 ALA A N 1
ATOM 1267 C CA . ALA A 1 170 ? -9.316 5.199 -26.931 1.00 63.31 170 ALA A CA 1
ATOM 1268 C C . ALA A 1 170 ? -9.295 5.811 -28.343 1.00 63.31 170 ALA A C 1
ATOM 1270 O O . ALA A 1 170 ? -8.421 5.478 -29.146 1.00 63.31 170 ALA A O 1
ATOM 1271 N N . ALA A 1 171 ? -10.178 6.776 -28.615 1.00 66.31 171 ALA A N 1
ATOM 1272 C CA . ALA A 1 171 ? -10.202 7.521 -29.870 1.00 66.31 171 ALA A CA 1
ATOM 1273 C C . ALA A 1 171 ? -8.903 8.319 -30.081 1.00 66.31 171 ALA A C 1
ATOM 1275 O O . ALA A 1 171 ? -8.265 8.192 -31.129 1.00 66.31 171 ALA A O 1
ATOM 1276 N N . ALA A 1 172 ? -8.439 9.057 -29.066 1.00 63.88 172 ALA A N 1
ATOM 1277 C CA . ALA A 1 172 ? -7.171 9.785 -29.122 1.00 63.88 172 ALA A CA 1
ATOM 1278 C C . ALA A 1 172 ? -5.962 8.850 -29.316 1.00 63.88 172 ALA A C 1
ATOM 1280 O O . ALA A 1 172 ? -5.063 9.160 -30.098 1.00 63.88 172 ALA A O 1
ATOM 1281 N N . GLY A 1 173 ? -5.955 7.688 -28.656 1.00 64.19 173 GLY A N 1
ATOM 1282 C CA . GLY A 1 173 ? -4.922 6.665 -28.825 1.00 64.19 173 GLY A CA 1
ATOM 1283 C C . GLY A 1 173 ? -4.850 6.140 -30.259 1.00 64.19 173 GLY A C 1
ATOM 1284 O O . GLY A 1 173 ? -3.767 6.099 -30.839 1.00 64.19 173 GLY A O 1
ATOM 1285 N N . SER A 1 174 ? -6.003 5.838 -30.864 1.00 71.88 174 SER A N 1
ATOM 1286 C CA . SER A 1 174 ? -6.070 5.351 -32.248 1.00 71.88 174 SER A CA 1
ATOM 1287 C C . SER A 1 174 ? -5.558 6.375 -33.271 1.00 71.88 174 SER A C 1
ATOM 1289 O O . SER A 1 174 ? -4.865 6.006 -34.220 1.00 71.88 174 SER A O 1
ATOM 1291 N N . PHE A 1 175 ? -5.811 7.670 -33.049 1.00 67.06 175 PHE A N 1
ATOM 1292 C CA . PHE A 1 175 ? -5.308 8.742 -33.912 1.00 67.06 175 PHE A CA 1
ATOM 1293 C C . PHE A 1 175 ? -3.784 8.893 -33.811 1.00 67.06 175 PHE A C 1
ATOM 1295 O O . PHE A 1 175 ? -3.094 9.025 -34.824 1.00 67.06 175 PHE A O 1
ATOM 1302 N N . VAL A 1 176 ? -3.239 8.829 -32.592 1.00 71.38 176 VAL A N 1
ATOM 1303 C CA . VAL A 1 176 ? -1.787 8.883 -32.361 1.00 71.38 176 VAL A CA 1
ATOM 1304 C C . VAL A 1 176 ? -1.092 7.670 -32.980 1.00 71.38 176 VAL A C 1
ATOM 1306 O O . VAL A 1 176 ? -0.057 7.827 -33.626 1.00 71.38 176 VAL A O 1
ATOM 1309 N N . GLU A 1 177 ? -1.669 6.477 -32.849 1.00 71.88 177 GLU A N 1
ATOM 1310 C CA . GLU A 1 177 ? -1.116 5.248 -33.422 1.00 71.88 177 GLU A CA 1
ATOM 1311 C C . GLU A 1 177 ? -1.118 5.278 -34.958 1.00 71.88 177 GLU A C 1
ATOM 1313 O O . GLU A 1 177 ? -0.109 4.959 -35.591 1.00 71.88 177 GLU A O 1
ATOM 1318 N N . GLN A 1 178 ? -2.206 5.747 -35.578 1.00 73.62 178 GLN A N 1
ATOM 1319 C CA . GLN A 1 178 ? -2.270 5.937 -37.030 1.00 73.62 178 GLN A CA 1
ATOM 1320 C C . GLN A 1 178 ? -1.241 6.965 -37.520 1.00 73.62 178 GLN A C 1
ATOM 1322 O O . GLN A 1 178 ? -0.550 6.715 -38.511 1.00 73.62 178 GLN A O 1
ATOM 1327 N N . ALA A 1 179 ? -1.075 8.083 -36.807 1.00 74.00 179 ALA A N 1
ATOM 1328 C CA . ALA A 1 179 ? -0.081 9.100 -37.141 1.00 74.00 179 ALA A CA 1
ATOM 1329 C C . ALA A 1 179 ? 1.360 8.575 -37.009 1.00 74.00 179 ALA A C 1
ATOM 1331 O O . ALA A 1 179 ? 2.205 8.845 -37.867 1.00 74.00 179 ALA A O 1
ATOM 1332 N N . GLN A 1 180 ? 1.648 7.782 -35.973 1.00 75.56 180 GLN A N 1
ATOM 1333 C CA . GLN A 1 180 ? 2.949 7.133 -35.795 1.00 75.56 180 GLN A CA 1
ATOM 1334 C C . GLN A 1 180 ? 3.225 6.112 -36.899 1.00 75.56 180 GLN A C 1
ATOM 1336 O O . GLN A 1 180 ? 4.315 6.106 -37.469 1.00 75.56 180 GLN A O 1
ATOM 1341 N N . LYS A 1 181 ? 2.234 5.290 -37.255 1.00 79.62 181 LYS A N 1
ATOM 1342 C CA . LYS A 1 181 ? 2.359 4.288 -38.319 1.00 79.62 181 LYS A CA 1
ATOM 1343 C C . LYS A 1 181 ? 2.595 4.933 -39.685 1.00 79.62 181 LYS A C 1
ATOM 1345 O O . LYS A 1 181 ? 3.464 4.477 -40.426 1.00 79.62 181 LYS A O 1
ATOM 1350 N N . ALA A 1 182 ? 1.895 6.027 -39.987 1.00 81.00 182 ALA A N 1
ATOM 1351 C CA . ALA A 1 182 ? 2.117 6.806 -41.203 1.00 81.00 182 ALA A CA 1
ATOM 1352 C C . ALA A 1 182 ? 3.532 7.411 -41.246 1.00 81.00 182 ALA A C 1
ATOM 1354 O O . ALA A 1 182 ? 4.208 7.327 -42.268 1.00 81.00 182 ALA A O 1
ATOM 1355 N N . ARG A 1 183 ? 4.019 7.953 -40.122 1.00 81.00 183 ARG A N 1
ATOM 1356 C CA . ARG A 1 183 ? 5.377 8.514 -40.015 1.00 81.00 183 ARG A CA 1
ATOM 1357 C C . ARG A 1 183 ? 6.474 7.452 -40.111 1.00 81.00 183 ARG A C 1
ATOM 1359 O O . ARG A 1 183 ? 7.545 7.719 -40.644 1.00 81.00 183 ARG A O 1
ATOM 1366 N N . LEU A 1 184 ? 6.227 6.247 -39.606 1.00 77.19 184 LEU A N 1
ATOM 1367 C CA . LEU A 1 184 ? 7.161 5.130 -39.735 1.00 77.19 184 LEU A CA 1
ATOM 1368 C C . LEU A 1 184 ? 7.270 4.672 -41.195 1.00 77.19 184 LEU A C 1
ATOM 1370 O O . LEU A 1 184 ? 8.374 4.426 -41.673 1.00 77.19 184 LEU A O 1
ATOM 1374 N N . ALA A 1 185 ? 6.140 4.599 -41.904 1.00 81.56 185 ALA A N 1
ATOM 1375 C CA . ALA A 1 185 ? 6.104 4.215 -43.312 1.00 81.56 185 ALA A CA 1
ATOM 1376 C C . ALA A 1 185 ? 6.866 5.212 -44.200 1.00 81.56 185 ALA A C 1
ATOM 1378 O O . ALA A 1 185 ? 7.650 4.795 -45.051 1.00 81.56 185 ALA A O 1
ATOM 1379 N N . THR A 1 186 ? 6.712 6.521 -43.964 1.00 84.06 186 THR A N 1
ATOM 1380 C CA . THR A 1 186 ? 7.448 7.545 -44.726 1.00 84.06 186 THR A CA 1
ATOM 1381 C C . THR A 1 186 ? 8.952 7.496 -44.473 1.00 84.06 186 THR A C 1
ATOM 1383 O O . THR A 1 186 ? 9.738 7.652 -45.404 1.00 84.06 186 THR A O 1
ATOM 1386 N N . LEU A 1 187 ? 9.377 7.232 -43.235 1.00 78.31 187 LEU A N 1
ATOM 1387 C CA . LEU A 1 187 ? 10.798 7.079 -42.925 1.00 78.31 187 LEU A CA 1
ATOM 1388 C C . LEU A 1 187 ? 11.381 5.784 -43.501 1.00 78.31 187 LEU A C 1
ATOM 1390 O O . LEU A 1 187 ? 12.524 5.788 -43.948 1.00 78.31 187 LEU A O 1
ATOM 1394 N N . GLN A 1 188 ? 10.623 4.683 -43.522 1.00 79.44 188 GLN A N 1
ATOM 1395 C CA . GLN A 1 188 ? 11.075 3.432 -44.143 1.00 79.44 188 GLN A CA 1
ATOM 1396 C C . GLN A 1 188 ? 11.308 3.605 -45.646 1.00 79.44 188 GLN A C 1
ATOM 1398 O O . GLN A 1 188 ? 12.331 3.152 -46.157 1.00 79.44 188 GLN A O 1
ATOM 1403 N N . ASP A 1 189 ? 10.415 4.319 -46.331 1.00 79.56 189 ASP A N 1
ATOM 1404 C CA . ASP A 1 189 ? 10.587 4.651 -47.746 1.00 79.56 189 ASP A CA 1
ATOM 1405 C C . ASP A 1 189 ? 11.830 5.533 -47.982 1.00 79.56 189 ASP A C 1
ATOM 1407 O O . ASP A 1 189 ? 12.623 5.277 -48.889 1.00 79.56 189 ASP A O 1
ATOM 1411 N N . GLN A 1 190 ? 12.098 6.497 -47.091 1.00 76.94 190 GLN A N 1
ATOM 1412 C CA . GLN A 1 190 ? 13.330 7.300 -47.129 1.00 76.94 190 GLN A CA 1
ATOM 1413 C C . GLN A 1 190 ? 14.608 6.478 -46.895 1.00 76.94 190 GLN A C 1
ATOM 1415 O O . GLN A 1 190 ? 15.641 6.785 -47.492 1.00 76.94 190 GLN A O 1
ATOM 1420 N N . VAL A 1 191 ? 14.563 5.421 -46.077 1.00 76.25 191 VAL A N 1
ATOM 1421 C CA . VAL A 1 191 ? 15.702 4.499 -45.894 1.00 76.25 191 VAL A CA 1
ATOM 1422 C C . VAL A 1 191 ? 15.974 3.681 -47.162 1.00 76.25 191 VAL A C 1
ATOM 1424 O O . VAL A 1 191 ? 17.133 3.426 -47.492 1.00 76.25 191 VAL A O 1
ATOM 1427 N N . LEU A 1 192 ? 14.931 3.284 -47.891 1.00 77.62 192 LEU A N 1
ATOM 1428 C CA . LEU A 1 192 ? 15.060 2.500 -49.122 1.00 77.62 192 LEU A CA 1
ATOM 1429 C C . LEU A 1 192 ? 15.524 3.364 -50.307 1.00 77.62 192 LEU A C 1
ATOM 1431 O O . LEU A 1 192 ? 16.433 2.973 -51.042 1.00 77.62 192 LEU A O 1
ATOM 1435 N N . ASN A 1 193 ? 14.956 4.563 -50.455 1.00 82.12 193 ASN A N 1
ATOM 1436 C CA . ASN A 1 193 ? 15.055 5.358 -51.683 1.00 82.12 193 ASN A CA 1
ATOM 1437 C C . ASN A 1 193 ? 15.847 6.676 -51.543 1.00 82.12 193 ASN A C 1
ATOM 1439 O O . ASN A 1 193 ? 16.148 7.312 -52.551 1.00 82.12 193 ASN A O 1
ATOM 1443 N N . GLY A 1 194 ? 16.222 7.092 -50.327 1.00 79.00 194 GLY A N 1
ATOM 1444 C CA . GLY A 1 194 ? 16.917 8.362 -50.070 1.00 79.00 194 GLY A CA 1
ATOM 1445 C C . GLY A 1 194 ? 18.424 8.351 -50.356 1.00 79.00 194 GLY A C 1
ATOM 1446 O O . GLY A 1 194 ? 19.029 7.303 -50.598 1.00 79.00 194 GLY A O 1
ATOM 1447 N N . SER A 1 195 ? 19.053 9.529 -50.288 1.00 83.06 195 SER A N 1
ATOM 1448 C CA . SER A 1 195 ? 20.515 9.683 -50.370 1.00 83.06 195 SER A CA 1
ATOM 1449 C C . SER A 1 195 ? 21.221 9.077 -49.142 1.00 83.06 195 SER A C 1
ATOM 1451 O O . SER A 1 195 ? 20.588 8.937 -48.096 1.00 83.06 195 SER A O 1
ATOM 1453 N N . PRO A 1 196 ? 22.528 8.748 -49.193 1.00 73.62 196 PRO A N 1
ATOM 1454 C CA . PRO A 1 196 ? 23.234 8.124 -48.065 1.00 73.62 196 PRO A CA 1
ATOM 1455 C C . PRO A 1 196 ? 23.051 8.856 -46.723 1.00 73.62 196 PRO A C 1
ATOM 1457 O O . PRO A 1 196 ? 22.745 8.228 -45.717 1.00 73.62 196 PRO A O 1
ATOM 1460 N N . GLN A 1 197 ? 23.108 10.193 -46.721 1.00 72.50 197 GLN A N 1
ATOM 1461 C CA . GLN A 1 197 ? 22.867 11.001 -45.517 1.00 72.50 197 GLN A CA 1
ATOM 1462 C C . GLN A 1 197 ? 21.404 10.971 -45.044 1.00 72.50 197 GLN A C 1
ATOM 1464 O O . GLN A 1 197 ? 21.141 11.018 -43.844 1.00 72.50 197 GLN A O 1
ATOM 1469 N N . GLN A 1 198 ? 20.438 10.887 -45.962 1.00 74.81 198 GLN A N 1
ATOM 1470 C CA . GLN A 1 198 ? 19.014 10.787 -45.623 1.00 74.81 198 GLN A CA 1
ATOM 1471 C C . GLN A 1 198 ? 18.659 9.407 -45.065 1.00 74.81 198 GLN A C 1
ATOM 1473 O O . GLN A 1 198 ? 17.825 9.312 -44.169 1.00 74.81 198 GLN A O 1
ATOM 1478 N N . ARG A 1 199 ? 19.325 8.351 -45.543 1.00 73.31 199 ARG A N 1
ATOM 1479 C CA . ARG A 1 199 ? 19.168 6.989 -45.017 1.00 73.31 199 ARG A CA 1
ATOM 1480 C C . ARG A 1 199 ? 19.616 6.904 -43.565 1.00 73.31 199 ARG A C 1
ATOM 1482 O O . ARG A 1 199 ? 18.881 6.358 -42.749 1.00 73.31 199 ARG A O 1
ATOM 1489 N N . ASP A 1 200 ? 20.755 7.507 -43.234 1.00 70.38 200 ASP A N 1
ATOM 1490 C CA . ASP A 1 200 ? 21.268 7.534 -41.861 1.00 70.38 200 ASP A CA 1
ATOM 1491 C C . ASP A 1 200 ? 20.334 8.308 -40.918 1.00 70.38 200 ASP A C 1
ATOM 1493 O O . ASP A 1 200 ? 20.026 7.847 -39.818 1.00 70.38 200 ASP A O 1
ATOM 1497 N N . GLN A 1 201 ? 19.815 9.457 -41.363 1.00 72.50 201 GLN A N 1
ATOM 1498 C CA . GLN A 1 201 ? 18.871 10.261 -40.580 1.00 72.50 201 GLN A CA 1
ATOM 1499 C C . GLN A 1 201 ? 17.514 9.565 -40.401 1.00 72.50 201 GLN A C 1
ATOM 1501 O O . GLN A 1 201 ? 16.956 9.574 -39.302 1.00 72.50 201 GLN A O 1
ATOM 1506 N N . ALA A 1 202 ? 16.987 8.929 -41.450 1.00 73.31 202 ALA A N 1
ATOM 1507 C CA . ALA A 1 202 ? 15.722 8.207 -41.389 1.00 73.31 202 ALA A CA 1
ATOM 1508 C C . ALA A 1 202 ? 15.836 6.927 -40.546 1.00 73.31 202 ALA A C 1
ATOM 1510 O O . ALA A 1 202 ? 14.952 6.647 -39.734 1.00 73.31 202 ALA A O 1
ATOM 1511 N N . ALA A 1 203 ? 16.951 6.198 -40.648 1.00 69.12 203 ALA A N 1
ATOM 1512 C CA . ALA A 1 203 ? 17.245 5.052 -39.794 1.00 69.12 203 ALA A CA 1
ATOM 1513 C C . ALA A 1 203 ? 17.361 5.464 -38.319 1.00 69.12 203 ALA A C 1
ATOM 1515 O O . ALA A 1 203 ? 16.764 4.815 -37.461 1.00 69.12 203 ALA A O 1
ATOM 1516 N N . ALA A 1 204 ? 18.040 6.577 -38.020 1.00 67.44 204 ALA A N 1
ATOM 1517 C CA . ALA A 1 204 ? 18.117 7.124 -36.666 1.00 67.44 204 ALA A CA 1
ATOM 1518 C C . ALA A 1 204 ? 16.739 7.550 -36.126 1.00 67.44 204 ALA A C 1
ATOM 1520 O O . ALA A 1 204 ? 16.426 7.280 -34.967 1.00 67.44 204 ALA A O 1
ATOM 1521 N N . ALA A 1 205 ? 15.882 8.150 -36.959 1.00 71.06 205 ALA A N 1
ATOM 1522 C CA . ALA A 1 205 ? 14.525 8.545 -36.578 1.00 71.06 205 ALA A CA 1
ATOM 1523 C C . ALA A 1 205 ? 13.593 7.342 -36.329 1.00 71.06 205 ALA A C 1
ATOM 1525 O O . ALA A 1 205 ? 12.812 7.356 -35.376 1.00 71.06 205 ALA A O 1
ATOM 1526 N N . ILE A 1 206 ? 13.691 6.279 -37.139 1.00 70.81 206 ILE A N 1
ATOM 1527 C CA . ILE A 1 206 ? 12.973 5.011 -36.912 1.00 70.81 206 ILE A CA 1
ATOM 1528 C C . ILE A 1 206 ? 13.444 4.369 -35.608 1.00 70.81 206 ILE A C 1
ATOM 1530 O O . ILE A 1 206 ? 12.625 3.925 -34.806 1.00 70.81 206 ILE A O 1
ATOM 1534 N N . ALA A 1 207 ? 14.754 4.348 -35.379 1.00 61.66 207 ALA A N 1
ATOM 1535 C CA . ALA A 1 207 ? 15.348 3.756 -34.194 1.00 61.66 207 ALA A CA 1
ATOM 1536 C C . ALA A 1 207 ? 14.932 4.532 -32.924 1.00 61.66 207 ALA A C 1
ATOM 1538 O O . ALA A 1 207 ? 14.477 3.920 -31.957 1.00 61.66 207 ALA A O 1
ATOM 1539 N N . ALA A 1 208 ? 14.934 5.869 -32.967 1.00 62.97 208 ALA A N 1
ATOM 1540 C CA . ALA A 1 208 ? 14.427 6.724 -31.891 1.00 62.97 208 ALA A CA 1
ATOM 1541 C C . ALA A 1 208 ? 12.939 6.473 -31.580 1.00 62.97 208 ALA A C 1
ATOM 1543 O O . ALA A 1 208 ? 12.566 6.387 -30.412 1.00 62.97 208 ALA A O 1
ATOM 1544 N N . MET A 1 209 ? 12.089 6.282 -32.597 1.00 62.75 209 MET A N 1
ATOM 1545 C CA . MET A 1 209 ? 10.674 5.934 -32.387 1.00 62.75 209 MET A CA 1
ATOM 1546 C C . MET A 1 209 ? 10.463 4.511 -31.856 1.00 62.75 209 MET A C 1
ATOM 1548 O O . MET A 1 209 ? 9.484 4.260 -31.161 1.00 62.75 209 MET A O 1
ATOM 1552 N N . GLN A 1 210 ? 11.375 3.581 -32.144 1.00 63.47 210 GLN A N 1
ATOM 1553 C CA . GLN A 1 210 ? 11.350 2.210 -31.620 1.00 63.47 210 GLN A CA 1
ATOM 1554 C C . GLN A 1 210 ? 12.047 2.070 -30.252 1.00 63.47 210 GLN A C 1
ATOM 1556 O O . GLN A 1 210 ? 12.218 0.949 -29.771 1.00 63.47 210 GLN A O 1
ATOM 1561 N N . GLY A 1 211 ? 12.483 3.175 -29.633 1.00 52.69 211 GLY A N 1
ATOM 1562 C CA . GLY A 1 211 ? 13.224 3.159 -28.366 1.00 52.69 211 GLY A CA 1
ATOM 1563 C C . GLY A 1 211 ? 14.632 2.557 -28.471 1.00 52.69 211 GLY A C 1
ATOM 1564 O O . GLY A 1 211 ? 15.241 2.216 -27.461 1.00 52.69 211 GLY A O 1
ATOM 1565 N N . LYS A 1 212 ? 15.159 2.410 -29.690 1.00 51.53 212 LYS A N 1
ATOM 1566 C CA . LYS A 1 212 ? 16.518 1.951 -29.979 1.00 51.53 212 LYS A CA 1
ATOM 1567 C C . LYS A 1 212 ? 17.343 3.163 -30.391 1.00 51.53 212 LYS A C 1
ATOM 1569 O O . LYS A 1 212 ? 17.359 3.538 -31.551 1.00 51.53 212 LYS A O 1
ATOM 1574 N N . GLU A 1 213 ? 18.026 3.821 -29.464 1.00 48.06 213 GLU A N 1
ATOM 1575 C CA . GLU A 1 213 ? 18.889 4.947 -29.836 1.00 48.06 213 GLU A CA 1
ATOM 1576 C C . GLU A 1 213 ? 20.012 4.474 -30.774 1.00 48.06 213 GLU A C 1
ATOM 1578 O O . GLU A 1 213 ? 20.845 3.655 -30.384 1.00 48.06 213 GLU A O 1
ATOM 1583 N N . TYR A 1 214 ? 20.083 5.007 -31.994 1.00 40.38 214 TYR A N 1
ATOM 1584 C CA . TYR A 1 214 ? 21.239 4.889 -32.888 1.00 40.38 214 TYR A CA 1
ATOM 1585 C C . TYR A 1 214 ? 21.942 6.255 -32.929 1.00 40.38 214 TYR A C 1
ATOM 1587 O O . TYR A 1 214 ? 21.317 7.256 -33.261 1.00 40.38 214 TYR A O 1
ATOM 1595 N N . GLY A 1 215 ? 23.232 6.308 -32.576 1.00 50.31 215 GLY A N 1
ATOM 1596 C CA . GLY A 1 215 ? 24.106 7.454 -32.886 1.00 50.31 215 GLY A CA 1
ATOM 1597 C C . GLY A 1 215 ? 24.433 8.467 -31.775 1.00 50.31 215 GLY A C 1
ATOM 1598 O O . GLY A 1 215 ? 25.386 9.223 -31.940 1.00 50.31 215 GLY A O 1
ATOM 1599 N N . SER A 1 216 ? 23.755 8.482 -30.627 1.00 48.31 216 SER A N 1
ATOM 1600 C CA . SER A 1 216 ? 24.148 9.318 -29.476 1.00 48.31 216 SER A CA 1
ATOM 1601 C C . SER A 1 216 ? 25.168 8.599 -28.582 1.00 48.31 216 SER A C 1
ATOM 1603 O O . SER A 1 216 ? 25.072 7.385 -28.349 1.00 48.31 216 SER A O 1
ATOM 1605 N N . LYS A 1 217 ? 26.170 9.353 -28.092 1.00 57.06 217 LYS A N 1
ATOM 1606 C CA . LYS A 1 217 ? 27.093 8.909 -27.031 1.00 57.06 217 LYS A CA 1
ATOM 1607 C C . LYS A 1 217 ? 26.264 8.287 -25.893 1.00 57.06 217 LYS A C 1
ATOM 1609 O O . LYS A 1 217 ? 25.262 8.892 -25.517 1.00 57.06 217 LYS A O 1
ATOM 1614 N N . PRO A 1 218 ? 26.649 7.109 -25.367 1.00 59.41 218 PRO A N 1
ATOM 1615 C CA . PRO A 1 218 ? 25.926 6.479 -24.269 1.00 59.41 218 PRO A CA 1
ATOM 1616 C C . PRO A 1 218 ? 25.747 7.452 -23.089 1.00 59.41 218 PRO A C 1
ATOM 1618 O O . PRO A 1 218 ? 26.678 8.220 -22.820 1.00 59.41 218 PRO A O 1
ATOM 1621 N N . PRO A 1 219 ? 24.605 7.412 -22.376 1.00 62.12 219 PRO A N 1
ATOM 1622 C CA . PRO A 1 219 ? 24.421 8.142 -21.126 1.00 62.12 219 PRO A CA 1
ATOM 1623 C C . PRO A 1 219 ? 25.558 7.863 -20.139 1.00 62.12 219 PRO A C 1
ATOM 1625 O O . PRO A 1 219 ? 26.168 6.790 -20.155 1.00 62.12 219 PRO A O 1
ATOM 1628 N N . GLU A 1 220 ? 25.846 8.831 -19.273 1.00 60.12 220 GLU A N 1
ATOM 1629 C CA . GLU A 1 220 ? 26.952 8.749 -18.323 1.00 60.12 220 GLU A CA 1
ATOM 1630 C C . GLU A 1 220 ? 26.860 7.466 -17.470 1.00 60.12 220 GLU A C 1
ATOM 1632 O O . GLU A 1 220 ? 25.831 7.162 -16.870 1.00 60.12 220 GLU A O 1
ATOM 1637 N N . GLY A 1 221 ? 27.928 6.659 -17.470 1.00 65.25 221 GLY A N 1
ATOM 1638 C CA . GLY A 1 221 ? 27.960 5.359 -16.792 1.00 65.25 221 GLY A CA 1
ATOM 1639 C C . GLY A 1 221 ? 27.484 4.155 -17.615 1.00 65.25 221 GLY A C 1
ATOM 1640 O O . GLY A 1 221 ? 27.544 3.045 -17.090 1.00 65.25 221 GLY A O 1
ATOM 1641 N N . TYR A 1 222 ? 27.087 4.321 -18.882 1.00 71.75 222 TYR A N 1
ATOM 1642 C CA . TYR A 1 222 ? 26.734 3.230 -19.803 1.00 71.75 222 TYR A CA 1
ATOM 1643 C C . TYR A 1 222 ? 27.721 3.127 -20.980 1.00 71.75 222 TYR A C 1
ATOM 1645 O O . TYR A 1 222 ? 28.333 4.104 -21.398 1.00 71.75 222 TYR A O 1
ATOM 1653 N N . ARG A 1 223 ? 27.893 1.924 -21.530 1.00 69.56 223 ARG A N 1
ATOM 1654 C CA . ARG A 1 223 ? 28.625 1.616 -22.769 1.00 69.56 223 ARG A CA 1
ATOM 1655 C C . ARG A 1 223 ? 27.699 0.876 -23.727 1.00 69.56 223 ARG A C 1
ATOM 1657 O O . ARG A 1 223 ? 26.807 0.157 -23.292 1.00 69.56 223 ARG A O 1
ATOM 1664 N N . ARG A 1 224 ? 27.914 1.001 -25.035 1.00 68.62 224 ARG A N 1
ATOM 1665 C CA . ARG A 1 224 ? 27.243 0.123 -26.005 1.00 68.62 224 ARG A CA 1
ATOM 1666 C C . ARG A 1 224 ? 27.965 -1.225 -26.046 1.00 68.62 224 ARG A C 1
ATOM 1668 O O . ARG A 1 224 ? 29.176 -1.266 -26.240 1.00 68.62 224 ARG A O 1
ATOM 1675 N N . SER A 1 225 ? 27.220 -2.308 -25.851 1.00 65.25 225 SER A N 1
ATOM 1676 C CA . SER A 1 225 ? 27.661 -3.675 -26.145 1.00 65.25 225 SER A CA 1
ATOM 1677 C C . SER A 1 225 ? 27.808 -3.883 -27.657 1.00 65.25 225 SER A C 1
ATOM 1679 O O . SER A 1 225 ? 27.254 -3.120 -28.454 1.00 65.25 225 SER A O 1
ATOM 1681 N N . ALA A 1 226 ? 28.497 -4.955 -28.063 1.00 51.62 226 ALA A N 1
ATOM 1682 C CA . ALA A 1 226 ? 28.639 -5.357 -29.470 1.00 51.62 226 ALA A CA 1
ATOM 1683 C C . ALA A 1 226 ? 27.286 -5.571 -30.185 1.00 51.62 226 ALA A C 1
ATOM 1685 O O . ALA A 1 226 ? 27.203 -5.531 -31.408 1.00 51.62 226 ALA A O 1
ATOM 1686 N N . ASN A 1 227 ? 26.218 -5.745 -29.408 1.00 59.56 227 ASN A N 1
ATOM 1687 C CA . ASN A 1 227 ? 24.868 -6.058 -29.858 1.00 59.56 227 ASN A CA 1
ATOM 1688 C C . ASN A 1 227 ? 24.032 -4.780 -30.072 1.00 59.56 227 ASN A C 1
ATOM 1690 O O . ASN A 1 227 ? 22.842 -4.860 -30.363 1.00 59.56 227 ASN A O 1
ATOM 1694 N N . GLY A 1 228 ? 24.617 -3.601 -29.833 1.00 59.81 228 GLY A N 1
ATOM 1695 C CA . GLY A 1 228 ? 23.927 -2.311 -29.865 1.00 59.81 228 GLY A CA 1
ATOM 1696 C C . GLY A 1 228 ? 23.153 -1.963 -28.586 1.00 59.81 228 GLY A C 1
ATOM 1697 O O . GLY A 1 228 ? 22.687 -0.831 -28.469 1.00 59.81 228 GLY A O 1
ATOM 1698 N N . ASN A 1 229 ? 23.061 -2.878 -27.612 1.00 63.66 229 ASN A N 1
ATOM 1699 C CA . ASN A 1 229 ? 22.396 -2.640 -26.324 1.00 63.66 229 ASN A CA 1
ATOM 1700 C C . ASN A 1 229 ? 23.273 -1.803 -25.384 1.00 63.66 229 ASN A C 1
ATOM 1702 O O . ASN A 1 229 ? 24.492 -1.981 -25.363 1.00 63.66 229 ASN A O 1
ATOM 1706 N N . LEU A 1 230 ? 22.656 -0.942 -24.574 1.00 70.00 230 LEU A N 1
ATOM 1707 C CA . LEU A 1 230 ? 23.330 -0.203 -23.505 1.00 70.00 230 LEU A CA 1
ATOM 1708 C C . LEU A 1 230 ? 23.590 -1.132 -22.310 1.00 70.00 230 LEU A C 1
ATOM 1710 O O . LEU A 1 230 ? 22.664 -1.725 -21.766 1.00 70.00 230 LEU A O 1
ATOM 1714 N N . GLU A 1 231 ? 24.844 -1.236 -21.886 1.00 70.69 231 GLU A N 1
ATOM 1715 C CA . GLU A 1 231 ? 25.263 -1.934 -20.672 1.00 70.69 231 GLU A CA 1
ATOM 1716 C C . GLU A 1 231 ? 25.902 -0.937 -19.702 1.00 70.69 231 GLU A C 1
ATOM 1718 O O . GLU A 1 231 ? 26.693 -0.101 -20.138 1.00 70.69 231 GLU A O 1
ATOM 1723 N N . PRO A 1 232 ? 25.617 -1.002 -18.393 1.00 74.19 232 PRO A N 1
ATOM 1724 C CA . PRO A 1 232 ? 26.323 -0.180 -17.421 1.00 74.19 232 PRO A CA 1
ATOM 1725 C C . PRO A 1 232 ? 27.824 -0.512 -17.441 1.00 74.19 232 PRO A C 1
ATOM 1727 O O . PRO A 1 232 ? 28.224 -1.676 -17.491 1.00 74.19 232 PRO A O 1
ATOM 1730 N N . ILE A 1 233 ? 28.668 0.518 -17.412 1.00 75.31 233 ILE A N 1
ATOM 1731 C CA . ILE A 1 233 ? 30.123 0.375 -17.347 1.00 75.31 233 ILE A CA 1
ATOM 1732 C C . ILE A 1 233 ? 30.471 -0.201 -15.971 1.00 75.31 233 ILE A C 1
ATOM 1734 O O . ILE A 1 233 ? 30.142 0.434 -14.965 1.00 75.31 233 ILE A O 1
ATOM 1738 N N . PRO A 1 234 ? 31.160 -1.355 -15.893 1.00 73.00 234 PRO A N 1
ATOM 1739 C CA . PRO A 1 234 ? 31.624 -1.899 -14.621 1.00 73.00 234 PRO A CA 1
ATOM 1740 C C . PRO A 1 234 ? 32.413 -0.847 -13.824 1.00 73.00 234 PRO A C 1
ATOM 1742 O O . PRO A 1 234 ? 33.373 -0.271 -14.330 1.00 73.00 234 PRO A O 1
ATOM 1745 N N . GLY A 1 235 ? 31.978 -0.558 -12.592 1.00 70.69 235 GLY A N 1
ATOM 1746 C CA . GLY A 1 235 ? 32.577 0.466 -11.720 1.00 70.69 235 GLY A CA 1
ATOM 1747 C C . GLY A 1 235 ? 32.087 1.910 -11.931 1.00 70.69 235 GLY A C 1
ATOM 1748 O O . GLY A 1 235 ? 32.377 2.769 -11.094 1.00 70.69 235 GLY A O 1
ATOM 1749 N N . GLY A 1 236 ? 31.310 2.177 -12.986 1.00 72.56 236 GLY A N 1
ATOM 1750 C CA . GLY A 1 236 ? 30.669 3.470 -13.246 1.00 72.56 236 GLY A CA 1
ATOM 1751 C C . GLY A 1 236 ? 29.462 3.758 -12.333 1.00 72.56 236 GLY A C 1
ATOM 1752 O O . GLY A 1 236 ? 28.982 2.858 -11.638 1.00 72.56 236 GLY A O 1
ATOM 1753 N N . PRO A 1 237 ? 28.944 5.001 -12.325 1.00 69.69 237 PRO A N 1
ATOM 1754 C CA . PRO A 1 237 ? 27.839 5.413 -11.452 1.00 69.69 237 PRO A CA 1
ATOM 1755 C C . PRO A 1 237 ? 26.573 4.565 -11.659 1.00 69.69 237 PRO A C 1
ATOM 1757 O O . PRO A 1 237 ? 26.038 4.035 -10.690 1.00 69.69 237 PRO A O 1
ATOM 1760 N N . ALA A 1 238 ? 26.185 4.303 -12.910 1.00 67.75 238 ALA A N 1
ATOM 1761 C CA . ALA A 1 238 ? 25.030 3.464 -13.238 1.00 67.75 238 ALA A CA 1
ATOM 1762 C C . ALA A 1 238 ? 25.156 2.004 -12.759 1.00 67.75 238 ALA A C 1
ATOM 1764 O O . ALA A 1 238 ? 24.172 1.377 -12.373 1.00 67.75 238 ALA A O 1
ATOM 1765 N N . PHE A 1 239 ? 26.374 1.450 -12.752 1.00 71.81 239 PHE A N 1
ATOM 1766 C CA . PHE A 1 239 ? 26.619 0.102 -12.236 1.00 71.81 239 PHE A CA 1
ATOM 1767 C C . PHE A 1 239 ? 26.448 0.049 -10.714 1.00 71.81 239 PHE A C 1
ATOM 1769 O O . PHE A 1 239 ? 25.818 -0.870 -10.194 1.00 71.81 239 PHE A O 1
ATOM 1776 N N . LYS A 1 240 ? 26.958 1.061 -9.999 1.00 74.88 240 LYS A N 1
ATOM 1777 C CA . LYS A 1 240 ? 26.789 1.187 -8.542 1.00 74.88 240 LYS A CA 1
ATOM 1778 C C . LYS A 1 240 ? 25.324 1.395 -8.160 1.00 74.88 240 LYS A C 1
ATOM 1780 O O . LYS A 1 240 ? 24.857 0.779 -7.208 1.00 74.88 240 LYS A O 1
ATOM 1785 N N . GLU A 1 241 ? 24.593 2.206 -8.919 1.00 75.00 241 GLU A N 1
ATOM 1786 C CA . GLU A 1 241 ? 23.151 2.405 -8.735 1.00 75.00 241 GLU A CA 1
ATOM 1787 C C . GLU A 1 241 ? 22.363 1.113 -8.967 1.00 75.00 241 GLU A C 1
ATOM 1789 O O . GLU A 1 241 ? 21.524 0.764 -8.142 1.00 75.00 241 GLU A O 1
ATOM 1794 N N . GLY A 1 242 ? 22.672 0.355 -10.023 1.00 75.44 242 GLY A N 1
ATOM 1795 C CA . GLY A 1 242 ? 22.049 -0.948 -10.270 1.00 75.44 242 GLY A CA 1
ATOM 1796 C C . GLY A 1 242 ? 22.330 -1.969 -9.160 1.00 75.44 242 GLY A C 1
ATOM 1797 O O . GLY A 1 242 ? 21.426 -2.688 -8.738 1.00 75.44 242 GLY A O 1
ATOM 1798 N N . GLN A 1 243 ? 23.557 -2.002 -8.627 1.00 77.88 243 GLN A N 1
ATOM 1799 C CA . GLN A 1 243 ? 23.900 -2.840 -7.470 1.00 77.88 243 GLN A CA 1
ATOM 1800 C C . GLN A 1 243 ? 23.147 -2.418 -6.204 1.00 77.88 243 GLN A C 1
ATOM 1802 O O . GLN A 1 243 ? 22.657 -3.272 -5.464 1.00 77.88 243 GLN A O 1
ATOM 1807 N N . GLN A 1 244 ? 23.029 -1.111 -5.966 1.00 81.62 244 GLN A N 1
ATOM 1808 C CA . GLN A 1 244 ? 22.288 -0.572 -4.832 1.00 81.62 244 GLN A CA 1
ATOM 1809 C C . GLN A 1 244 ? 20.793 -0.900 -4.943 1.00 81.62 244 GLN A C 1
ATOM 1811 O O . GLN A 1 244 ? 20.212 -1.385 -3.978 1.00 81.62 244 GLN A O 1
ATOM 1816 N N . GLN A 1 245 ? 20.195 -0.753 -6.129 1.00 82.06 245 GLN A N 1
ATOM 1817 C CA . GLN A 1 245 ? 18.804 -1.135 -6.392 1.00 82.06 245 GLN A CA 1
ATOM 1818 C C . GLN A 1 245 ? 18.564 -2.634 -6.185 1.00 82.06 245 GLN A C 1
ATOM 1820 O O . GLN A 1 245 ? 17.555 -3.014 -5.592 1.00 82.06 245 GLN A O 1
ATOM 1825 N N . ALA A 1 246 ? 19.489 -3.494 -6.621 1.00 82.31 246 ALA A N 1
ATOM 1826 C CA . ALA A 1 246 ? 19.393 -4.934 -6.388 1.00 82.31 246 ALA A CA 1
ATOM 1827 C C . ALA A 1 246 ? 19.460 -5.276 -4.889 1.00 82.31 246 ALA A C 1
ATOM 1829 O O . ALA A 1 246 ? 18.711 -6.132 -4.418 1.00 82.31 246 ALA A O 1
ATOM 1830 N N . LYS A 1 247 ? 20.312 -4.582 -4.123 1.00 85.62 247 LYS A N 1
ATOM 1831 C CA . LYS A 1 247 ? 20.404 -4.738 -2.665 1.00 85.62 247 LYS A CA 1
ATOM 1832 C C . LYS A 1 247 ? 19.141 -4.249 -1.956 1.00 85.62 247 LYS A C 1
ATOM 1834 O O . LYS A 1 247 ? 18.579 -4.984 -1.152 1.00 85.62 247 LYS A O 1
ATOM 1839 N N . ASP A 1 248 ? 18.662 -3.054 -2.287 1.00 87.44 248 ASP A N 1
ATOM 1840 C CA . ASP A 1 248 ? 17.438 -2.502 -1.700 1.00 87.44 248 ASP A CA 1
ATOM 1841 C C . ASP A 1 248 ? 16.217 -3.369 -2.044 1.00 87.44 248 ASP A C 1
ATOM 1843 O O . ASP A 1 248 ? 15.344 -3.574 -1.205 1.00 87.44 248 ASP A O 1
ATOM 1847 N N . THR A 1 249 ? 16.201 -3.983 -3.231 1.00 87.69 249 THR A N 1
ATOM 1848 C CA . THR A 1 249 ? 15.199 -4.987 -3.613 1.00 87.69 249 THR A CA 1
ATOM 1849 C C . THR A 1 249 ? 15.264 -6.221 -2.714 1.00 87.69 249 THR A C 1
ATOM 1851 O O . THR A 1 249 ? 14.230 -6.682 -2.240 1.00 87.69 249 THR A O 1
ATOM 1854 N N . GLN A 1 250 ? 16.451 -6.760 -2.426 1.00 89.12 250 GLN A N 1
ATOM 1855 C CA . GLN A 1 250 ? 16.581 -7.888 -1.493 1.00 89.12 250 GLN A CA 1
ATOM 1856 C C . GLN A 1 250 ? 16.092 -7.520 -0.084 1.00 89.12 250 GLN A C 1
ATOM 1858 O O . GLN A 1 250 ? 15.352 -8.299 0.521 1.00 89.12 250 GLN A O 1
ATOM 1863 N N . ASP A 1 251 ? 16.435 -6.323 0.398 1.00 89.62 251 ASP A N 1
ATOM 1864 C CA . ASP A 1 251 ? 15.977 -5.806 1.691 1.00 89.62 251 ASP A CA 1
ATOM 1865 C C . ASP A 1 251 ? 14.443 -5.694 1.732 1.00 89.62 251 ASP A C 1
ATOM 1867 O O . ASP A 1 251 ? 13.816 -6.144 2.691 1.00 89.62 251 ASP A O 1
ATOM 1871 N N . ILE A 1 252 ? 13.818 -5.166 0.671 1.00 90.06 252 ILE A N 1
ATOM 1872 C CA . ILE A 1 252 ? 12.355 -5.075 0.537 1.00 90.06 252 ILE A CA 1
ATOM 1873 C C . ILE A 1 252 ? 11.714 -6.458 0.650 1.00 90.06 252 ILE A C 1
ATOM 1875 O O . ILE A 1 252 ? 10.751 -6.626 1.395 1.00 90.06 252 ILE A O 1
ATOM 1879 N N . PHE A 1 253 ? 12.238 -7.464 -0.049 1.00 90.38 253 PHE A N 1
ATOM 1880 C CA . PHE A 1 253 ? 11.677 -8.814 0.016 1.00 90.38 253 PHE A CA 1
ATOM 1881 C C . PHE A 1 253 ? 11.818 -9.418 1.415 1.00 90.38 253 PHE A C 1
ATOM 1883 O O . PHE A 1 253 ? 10.871 -10.036 1.900 1.00 90.38 253 PHE A O 1
ATOM 1890 N N . GLY A 1 254 ? 12.947 -9.179 2.088 1.00 90.19 254 GLY A N 1
ATOM 1891 C CA . GLY A 1 254 ? 13.138 -9.563 3.486 1.00 90.19 254 GLY A CA 1
ATOM 1892 C C . GLY A 1 254 ? 12.138 -8.886 4.428 1.00 90.19 254 GLY A C 1
ATOM 1893 O O . GLY A 1 254 ? 11.585 -9.543 5.307 1.00 90.19 254 GLY A O 1
ATOM 1894 N N . ILE A 1 255 ? 11.844 -7.599 4.217 1.00 90.69 255 ILE A N 1
ATOM 1895 C CA . ILE A 1 255 ? 10.827 -6.867 4.986 1.00 90.69 255 ILE A CA 1
ATOM 1896 C C . ILE A 1 255 ? 9.427 -7.442 4.732 1.00 90.69 255 ILE A C 1
ATOM 1898 O O . ILE A 1 255 ? 8.667 -7.640 5.676 1.00 90.69 255 ILE A O 1
ATOM 1902 N N . ILE A 1 256 ? 9.082 -7.755 3.480 1.00 90.56 256 ILE A N 1
ATOM 1903 C CA . ILE A 1 256 ? 7.785 -8.353 3.121 1.00 90.56 256 ILE A CA 1
ATOM 1904 C C . ILE A 1 256 ? 7.610 -9.726 3.787 1.00 90.56 256 ILE A C 1
ATOM 1906 O O . ILE A 1 256 ? 6.532 -10.031 4.307 1.00 90.56 256 ILE A O 1
ATOM 1910 N N . ASP A 1 257 ? 8.667 -10.540 3.818 1.00 90.62 257 ASP A N 1
ATOM 1911 C CA . ASP A 1 257 ? 8.648 -11.850 4.476 1.00 90.62 257 ASP A CA 1
ATOM 1912 C C . ASP A 1 257 ? 8.449 -11.734 5.994 1.00 90.62 257 ASP A C 1
ATOM 1914 O O . ASP A 1 257 ? 7.773 -12.575 6.583 1.00 90.62 257 ASP A O 1
ATOM 1918 N N . GLN A 1 258 ? 8.984 -10.682 6.623 1.00 89.62 258 GLN A N 1
ATOM 1919 C CA . GLN A 1 258 ? 8.761 -10.379 8.042 1.00 89.62 258 GLN A CA 1
ATOM 1920 C C . GLN A 1 258 ? 7.365 -9.797 8.304 1.00 89.62 258 GLN A C 1
ATOM 1922 O O . GLN A 1 258 ? 6.731 -10.132 9.301 1.00 89.62 258 GLN A O 1
ATOM 1927 N N . ALA A 1 259 ? 6.854 -8.954 7.405 1.00 89.19 259 ALA A N 1
ATOM 1928 C CA . ALA A 1 259 ? 5.552 -8.308 7.550 1.00 89.19 259 ALA A CA 1
ATOM 1929 C C . ALA A 1 259 ? 4.384 -9.295 7.401 1.00 89.19 259 ALA A C 1
ATOM 1931 O O . ALA A 1 259 ? 3.377 -9.181 8.095 1.00 89.19 259 ALA A O 1
ATOM 1932 N N . THR A 1 260 ? 4.511 -10.292 6.522 1.00 89.00 260 THR A N 1
ATOM 1933 C CA . THR A 1 260 ? 3.444 -11.267 6.234 1.00 89.00 260 THR A CA 1
ATOM 1934 C C . THR A 1 260 ? 2.921 -12.011 7.479 1.00 89.00 260 THR A C 1
ATOM 1936 O O . THR A 1 260 ? 1.703 -12.032 7.675 1.00 89.00 260 THR A O 1
ATOM 1939 N N . PRO A 1 261 ? 3.760 -12.609 8.350 1.00 90.94 261 PRO A N 1
ATOM 1940 C CA . PRO A 1 261 ? 3.277 -13.231 9.584 1.00 90.94 261 PRO A CA 1
ATOM 1941 C C . PRO A 1 261 ? 2.729 -12.208 10.591 1.00 90.94 261 PRO A C 1
ATOM 1943 O O . PRO A 1 261 ? 1.743 -12.504 11.265 1.00 90.94 261 PRO A O 1
ATOM 1946 N N . LEU A 1 262 ? 3.293 -10.996 10.652 1.00 88.38 262 LEU A N 1
ATOM 1947 C CA . LEU A 1 262 ? 2.822 -9.930 11.544 1.00 88.38 262 LEU A CA 1
ATOM 1948 C C . LEU A 1 262 ? 1.423 -9.432 11.169 1.00 88.38 262 LEU A C 1
ATOM 1950 O O . LEU A 1 262 ? 0.615 -9.162 12.052 1.00 88.38 262 LEU A O 1
ATOM 1954 N N . LEU A 1 263 ? 1.080 -9.396 9.879 1.00 86.44 263 LEU A N 1
ATOM 1955 C CA . LEU A 1 263 ? -0.272 -9.060 9.414 1.00 86.44 263 LEU A CA 1
ATOM 1956 C C . LEU A 1 263 ? -1.354 -10.009 9.951 1.00 86.44 263 LEU A C 1
ATOM 1958 O O . LEU A 1 263 ? -2.510 -9.601 10.087 1.00 86.44 263 LEU A O 1
ATOM 1962 N N . ASN A 1 264 ? -0.997 -11.263 10.249 1.00 84.62 264 ASN A N 1
ATOM 1963 C CA . ASN A 1 264 ? -1.925 -12.240 10.824 1.00 84.62 264 ASN A CA 1
ATOM 1964 C C . ASN A 1 264 ? -2.199 -11.973 12.309 1.00 84.62 264 ASN A C 1
ATOM 1966 O O . ASN A 1 264 ? -3.271 -12.317 12.793 1.00 84.62 264 ASN A O 1
ATOM 1970 N N . GLN A 1 265 ? -1.232 -11.386 13.014 1.00 83.62 265 GLN A N 1
ATOM 1971 C CA . GLN A 1 265 ? -1.309 -11.094 14.448 1.00 83.62 265 GLN A CA 1
ATOM 1972 C C . GLN A 1 265 ? -1.791 -9.667 14.727 1.00 83.62 265 GLN A C 1
ATOM 1974 O O . GLN A 1 265 ? -2.329 -9.394 15.794 1.00 83.62 265 GLN A O 1
ATOM 1979 N N . ALA A 1 266 ? -1.602 -8.759 13.772 1.00 84.12 266 ALA A N 1
ATOM 1980 C CA . ALA A 1 266 ? -1.930 -7.353 13.908 1.00 84.12 266 ALA A CA 1
ATOM 1981 C C . ALA A 1 266 ? -3.434 -7.075 13.912 1.00 84.12 266 ALA A C 1
ATOM 1983 O O . ALA A 1 266 ? -4.255 -7.816 13.368 1.00 84.12 266 ALA A O 1
ATOM 1984 N N . THR A 1 267 ? -3.777 -5.924 14.473 1.00 82.56 267 THR A N 1
ATOM 1985 C CA . THR A 1 267 ? -5.122 -5.370 14.416 1.00 82.56 267 THR A CA 1
ATOM 1986 C C . THR A 1 267 ? -5.474 -4.992 12.975 1.00 82.56 267 THR A C 1
ATOM 1988 O O . THR A 1 267 ? -4.686 -4.370 12.265 1.00 82.56 267 THR A O 1
ATOM 1991 N N . ASN A 1 268 ? -6.651 -5.437 12.528 1.00 80.25 268 ASN A N 1
ATOM 1992 C CA . ASN A 1 268 ? -7.102 -5.392 11.129 1.00 80.25 268 ASN A CA 1
ATOM 1993 C C . ASN A 1 268 ? -8.488 -4.731 10.968 1.00 80.25 268 ASN A C 1
ATOM 1995 O O . ASN A 1 268 ? -9.160 -4.933 9.958 1.00 80.25 268 ASN A O 1
ATOM 1999 N N . SER A 1 269 ? -8.993 -4.050 12.000 1.00 77.62 269 SER A N 1
ATOM 2000 C CA . SER A 1 269 ? -10.345 -3.486 11.988 1.00 77.62 269 SER A CA 1
ATOM 2001 C C . SER A 1 269 ? -10.472 -2.263 12.886 1.00 77.62 269 SER A C 1
ATOM 2003 O O . SER A 1 269 ? -9.811 -2.161 13.920 1.00 77.62 269 SER A O 1
ATOM 2005 N N . TYR A 1 270 ? -11.417 -1.383 12.546 1.00 75.81 270 TYR A N 1
ATOM 2006 C CA . TYR A 1 270 ? -11.781 -0.224 13.366 1.00 75.81 270 TYR A CA 1
ATOM 2007 C C . TYR A 1 270 ? -12.180 -0.594 14.803 1.00 75.81 270 TYR A C 1
ATOM 2009 O O . TYR A 1 270 ? -11.848 0.136 15.735 1.00 75.81 270 TYR A O 1
ATOM 2017 N N . ILE A 1 271 ? -12.852 -1.734 14.998 1.00 74.31 271 ILE A N 1
ATOM 2018 C CA . ILE A 1 271 ? -13.260 -2.205 16.331 1.00 74.31 271 ILE A CA 1
ATOM 2019 C C . ILE A 1 271 ? -12.031 -2.617 17.147 1.00 74.31 271 ILE A C 1
ATOM 2021 O O . ILE A 1 271 ? -11.898 -2.218 18.304 1.00 74.31 271 ILE A O 1
ATOM 2025 N N . GLY A 1 272 ? -11.104 -3.360 16.536 1.00 73.06 272 GLY A N 1
ATOM 2026 C CA . GLY A 1 272 ? -9.855 -3.755 17.186 1.00 73.06 272 GLY A CA 1
ATOM 2027 C C . GLY A 1 272 ? -8.981 -2.552 17.549 1.00 73.06 272 GLY A C 1
ATOM 2028 O O . GLY A 1 272 ? -8.475 -2.488 18.662 1.00 73.06 272 GLY A O 1
ATOM 2029 N N . VAL A 1 273 ? -8.900 -1.538 16.678 1.00 81.00 273 VAL A N 1
ATOM 2030 C CA . VAL A 1 273 ? -8.191 -0.280 16.982 1.00 81.00 273 VAL A CA 1
ATOM 2031 C C . VAL A 1 273 ? -8.820 0.432 18.183 1.00 81.00 273 VAL A C 1
ATOM 2033 O O . VAL A 1 273 ? -8.111 1.011 19.005 1.00 81.00 273 VAL A O 1
ATOM 2036 N N . GLY A 1 274 ? -10.148 0.381 18.314 1.00 73.56 274 GLY A N 1
ATOM 2037 C CA . GLY A 1 274 ? -10.853 0.885 19.493 1.00 73.56 274 GLY A CA 1
ATOM 2038 C C . GLY A 1 274 ? -10.453 0.149 20.774 1.00 73.56 274 GLY A C 1
ATOM 2039 O O . GLY A 1 274 ? -10.137 0.793 21.773 1.00 73.56 274 GLY A O 1
ATOM 2040 N N . ALA A 1 275 ? -10.404 -1.185 20.736 1.00 73.81 275 ALA A N 1
ATOM 2041 C CA . ALA A 1 275 ? -9.985 -2.006 21.873 1.00 73.81 275 ALA A CA 1
ATOM 2042 C C . ALA A 1 275 ? -8.521 -1.747 22.274 1.00 73.81 275 ALA A C 1
ATOM 2044 O O . ALA A 1 275 ? -8.223 -1.591 23.460 1.00 73.81 275 ALA A O 1
ATOM 2045 N N . ASP A 1 276 ? -7.628 -1.618 21.293 1.00 78.62 276 ASP A N 1
ATOM 2046 C CA . ASP A 1 276 ? -6.208 -1.333 21.512 1.00 78.62 276 ASP A CA 1
ATOM 2047 C C . ASP A 1 276 ? -5.995 0.026 22.182 1.00 78.62 276 ASP A C 1
ATOM 2049 O O . ASP A 1 276 ? -5.214 0.139 23.126 1.00 78.62 276 ASP A O 1
ATOM 2053 N N . LYS A 1 277 ? -6.738 1.055 21.756 1.00 76.69 277 LYS A N 1
ATOM 2054 C CA . LYS A 1 277 ? -6.691 2.388 22.376 1.00 76.69 277 LYS A CA 1
ATOM 2055 C C . LYS A 1 277 ? -7.168 2.371 23.825 1.00 76.69 277 LYS A C 1
ATOM 2057 O O . LYS A 1 277 ? -6.588 3.061 24.661 1.00 76.69 277 LYS A O 1
ATOM 2062 N N . VAL A 1 278 ? -8.200 1.584 24.133 1.00 74.81 278 VAL A N 1
ATOM 2063 C CA . VAL A 1 278 ? -8.672 1.415 25.514 1.00 74.81 278 VAL A CA 1
ATOM 2064 C C . VAL A 1 278 ? -7.598 0.729 26.353 1.00 74.81 278 VAL A C 1
ATOM 2066 O O . VAL A 1 278 ? -7.247 1.245 27.408 1.00 74.81 278 VAL A O 1
ATOM 2069 N N . ALA A 1 279 ? -7.012 -0.374 25.881 1.00 76.31 279 ALA A N 1
ATOM 2070 C CA . ALA A 1 279 ? -5.924 -1.051 26.590 1.00 76.31 279 ALA A CA 1
ATOM 2071 C C . ALA A 1 279 ? -4.724 -0.117 26.830 1.00 76.31 279 ALA A C 1
ATOM 2073 O O . ALA A 1 279 ? -4.199 -0.055 27.947 1.00 76.31 279 ALA A O 1
ATOM 2074 N N . GLN A 1 280 ? -4.354 0.670 25.814 1.00 81.56 280 GLN A N 1
ATOM 2075 C CA . GLN A 1 280 ? -3.263 1.638 25.882 1.00 81.56 280 GLN A CA 1
ATOM 2076 C C . GLN A 1 280 ? -3.531 2.743 26.910 1.00 81.56 280 GLN A C 1
ATOM 2078 O O . GLN A 1 280 ? -2.612 3.132 27.630 1.00 81.56 280 GLN A O 1
ATOM 2083 N N . ALA A 1 281 ? -4.777 3.210 27.039 1.00 81.19 281 ALA A N 1
ATOM 2084 C CA . ALA A 1 281 ? -5.162 4.188 28.059 1.00 81.19 281 ALA A CA 1
ATOM 2085 C C . ALA A 1 281 ? -4.947 3.666 29.494 1.00 81.19 281 ALA A C 1
ATOM 2087 O O . ALA A 1 281 ? -4.699 4.453 30.404 1.00 81.19 281 ALA A O 1
ATOM 2088 N N . PHE A 1 282 ? -4.967 2.344 29.688 1.00 82.38 282 PHE A N 1
ATOM 2089 C CA . PHE A 1 282 ? -4.632 1.679 30.953 1.00 82.38 282 PHE A CA 1
ATOM 2090 C C . PHE A 1 282 ? -3.168 1.205 31.027 1.00 82.38 282 PHE A C 1
ATOM 2092 O O . PHE A 1 282 ? -2.821 0.399 31.892 1.00 82.38 282 PHE A O 1
ATOM 2099 N N . GLY A 1 283 ? -2.300 1.680 30.128 1.00 80.44 283 GLY A N 1
ATOM 2100 C CA . GLY A 1 283 ? -0.871 1.356 30.112 1.00 80.44 283 GLY A CA 1
ATOM 2101 C C . GLY A 1 283 ? -0.546 -0.070 29.660 1.00 80.44 283 GLY A C 1
ATOM 2102 O O . GLY A 1 283 ? 0.559 -0.548 29.910 1.00 80.44 283 GLY A O 1
ATOM 2103 N N . ARG A 1 284 ? -1.485 -0.771 29.012 1.00 77.75 284 ARG A N 1
ATOM 2104 C CA . ARG A 1 284 ? -1.273 -2.118 28.463 1.00 77.75 284 ARG A CA 1
ATOM 2105 C C . ARG A 1 284 ? -1.265 -2.079 26.940 1.00 77.75 284 ARG A C 1
ATOM 2107 O O . ARG A 1 284 ? -2.069 -1.389 26.329 1.00 77.75 284 ARG A O 1
ATOM 2114 N N . SER A 1 285 ? -0.376 -2.850 26.325 1.00 81.06 285 SER A N 1
ATOM 2115 C CA . SER A 1 285 ? -0.371 -3.053 24.875 1.00 81.06 285 SER A CA 1
ATOM 2116 C C . SER A 1 285 ? -0.932 -4.435 24.568 1.00 81.06 285 SER A C 1
ATOM 2118 O O . SER A 1 285 ? -0.565 -5.403 25.232 1.00 81.06 285 SER A O 1
ATOM 2120 N N . THR A 1 286 ? -1.826 -4.532 23.589 1.00 85.38 286 THR A N 1
ATOM 2121 C CA . THR A 1 286 ? -2.314 -5.817 23.074 1.00 85.38 286 THR A CA 1
ATOM 2122 C C . THR A 1 286 ? -1.300 -6.389 22.083 1.00 85.38 286 THR A C 1
ATOM 2124 O O . THR A 1 286 ? -0.530 -5.639 21.476 1.00 85.38 286 THR A O 1
ATOM 2127 N N . ASP A 1 287 ? -1.321 -7.704 21.864 1.00 82.81 287 ASP A N 1
ATOM 2128 C CA . ASP A 1 287 ? -0.472 -8.340 20.846 1.00 82.81 287 ASP A CA 1
ATOM 2129 C C . ASP A 1 287 ? -0.745 -7.759 19.445 1.00 82.81 287 ASP A C 1
ATOM 2131 O O . ASP A 1 287 ? 0.181 -7.532 18.666 1.00 82.81 287 ASP A O 1
ATOM 2135 N N . GLY A 1 288 ? -2.008 -7.411 19.165 1.00 82.69 288 GLY A N 1
ATOM 2136 C CA . GLY A 1 288 ? -2.428 -6.747 17.929 1.00 82.69 288 GLY A CA 1
ATOM 2137 C C . GLY A 1 288 ? -1.852 -5.340 17.762 1.00 82.69 288 GLY A C 1
ATOM 2138 O O . GLY A 1 288 ? -1.382 -4.996 16.672 1.00 82.69 288 GLY A O 1
ATOM 2139 N N . ALA A 1 289 ? -1.803 -4.547 18.837 1.00 81.88 289 ALA A N 1
ATOM 2140 C CA . ALA A 1 289 ? -1.175 -3.227 18.843 1.00 81.88 289 ALA A CA 1
ATOM 2141 C C . ALA A 1 289 ? 0.351 -3.316 18.681 1.00 81.88 289 ALA A C 1
ATOM 2143 O O . ALA A 1 289 ? 0.938 -2.523 17.942 1.00 81.88 289 ALA A O 1
ATOM 2144 N N . ILE A 1 290 ? 0.997 -4.308 19.308 1.00 84.75 290 ILE A N 1
ATOM 2145 C CA . ILE A 1 290 ? 2.443 -4.553 19.170 1.00 84.75 290 ILE A CA 1
ATOM 2146 C C . ILE A 1 290 ? 2.776 -4.932 17.724 1.00 84.75 290 ILE A C 1
ATOM 2148 O O . ILE A 1 290 ? 3.655 -4.320 17.115 1.00 84.75 290 ILE A O 1
ATOM 2152 N N . ALA A 1 291 ? 2.049 -5.889 17.145 1.00 87.38 291 ALA A N 1
ATOM 2153 C CA . ALA A 1 291 ? 2.250 -6.308 15.760 1.00 87.38 291 ALA A CA 1
ATOM 2154 C C . ALA A 1 291 ? 1.959 -5.168 14.767 1.00 87.38 291 ALA A C 1
ATOM 2156 O O . ALA A 1 291 ? 2.703 -4.985 13.805 1.00 87.38 291 ALA A O 1
ATOM 2157 N N . THR A 1 292 ? 0.943 -4.340 15.028 1.00 86.19 292 THR A N 1
ATOM 2158 C CA . THR A 1 292 ? 0.672 -3.123 14.241 1.00 86.19 292 THR A CA 1
ATOM 2159 C C . THR A 1 292 ? 1.841 -2.142 14.305 1.00 86.19 292 THR A C 1
ATOM 2161 O O . THR A 1 292 ? 2.281 -1.651 13.271 1.00 86.19 292 THR A O 1
ATOM 2164 N N . SER A 1 293 ? 2.391 -1.886 15.494 1.00 87.06 293 SER A N 1
ATOM 2165 C CA . SER A 1 293 ? 3.536 -0.986 15.658 1.00 87.06 293 SER A CA 1
ATOM 2166 C C . SER A 1 293 ? 4.773 -1.483 14.900 1.00 87.06 293 SER A C 1
ATOM 2168 O O . SER A 1 293 ? 5.451 -0.696 14.236 1.00 87.06 293 SER A O 1
ATOM 2170 N N . GLN A 1 294 ? 5.029 -2.795 14.926 1.00 88.69 294 GLN A N 1
ATOM 2171 C CA . GLN A 1 294 ? 6.097 -3.411 14.136 1.00 88.69 294 GLN A CA 1
ATOM 2172 C C . GLN A 1 294 ? 5.854 -3.241 12.630 1.00 88.69 294 GLN A C 1
ATOM 2174 O O . GLN A 1 294 ? 6.775 -2.871 11.903 1.00 88.69 294 GLN A O 1
ATOM 2179 N N . LEU A 1 295 ? 4.617 -3.426 12.156 1.00 89.06 295 LEU A N 1
ATOM 2180 C CA . LEU A 1 295 ? 4.255 -3.184 10.755 1.00 89.06 295 LEU A CA 1
ATOM 2181 C C . LEU A 1 295 ? 4.457 -1.722 10.343 1.00 89.06 295 LEU A C 1
ATOM 2183 O O . LEU A 1 295 ? 4.964 -1.479 9.250 1.00 89.06 295 LEU A O 1
ATOM 2187 N N . SER A 1 296 ? 4.137 -0.751 11.203 1.00 88.56 296 SER A N 1
ATOM 2188 C CA . SER A 1 296 ? 4.403 0.668 10.927 1.00 88.56 296 SER A CA 1
ATOM 2189 C C . SER A 1 296 ? 5.906 0.959 10.794 1.00 88.56 296 SER A C 1
ATOM 2191 O O . SER A 1 296 ? 6.314 1.732 9.925 1.00 88.56 296 SER A O 1
ATOM 2193 N N . ALA A 1 297 ? 6.753 0.312 11.602 1.00 89.62 297 ALA A N 1
ATOM 2194 C CA . ALA A 1 297 ? 8.207 0.429 11.472 1.00 89.62 297 ALA A CA 1
ATOM 2195 C C . ALA A 1 297 ? 8.717 -0.194 10.158 1.00 89.62 297 ALA A C 1
ATOM 2197 O O . ALA A 1 297 ? 9.515 0.422 9.445 1.00 89.62 297 ALA A O 1
ATOM 2198 N N . LEU A 1 298 ? 8.211 -1.378 9.795 1.00 90.12 298 LEU A N 1
ATOM 2199 C CA . LEU A 1 298 ? 8.530 -2.042 8.526 1.00 90.12 298 LEU A CA 1
ATOM 2200 C C . LEU A 1 298 ? 8.046 -1.238 7.310 1.00 90.12 298 LEU A C 1
ATOM 2202 O O . LEU A 1 298 ? 8.752 -1.164 6.308 1.00 90.12 298 LEU A O 1
ATOM 2206 N N . GLN A 1 299 ? 6.895 -0.572 7.401 1.00 89.25 299 GLN A N 1
ATOM 2207 C CA . GLN A 1 299 ? 6.424 0.381 6.394 1.00 89.25 299 GLN A CA 1
ATOM 2208 C C . GLN A 1 299 ? 7.419 1.532 6.205 1.00 89.25 299 GLN A C 1
ATOM 2210 O O . GLN A 1 299 ? 7.750 1.879 5.070 1.00 89.25 299 GLN A O 1
ATOM 2215 N N . GLY A 1 300 ? 7.919 2.120 7.296 1.00 88.44 300 GLY A N 1
ATOM 2216 C CA . GLY A 1 300 ? 8.942 3.167 7.227 1.00 88.44 300 GLY A CA 1
ATOM 2217 C C . GLY A 1 300 ? 10.202 2.681 6.505 1.00 88.44 300 GLY A C 1
ATOM 2218 O O . GLY A 1 300 ? 10.714 3.362 5.612 1.00 88.44 300 GLY A O 1
ATOM 2219 N N . ALA A 1 301 ? 10.642 1.460 6.820 1.00 88.81 301 ALA A N 1
ATOM 2220 C CA . ALA A 1 301 ? 11.750 0.806 6.132 1.00 88.81 301 ALA A CA 1
ATOM 2221 C C . ALA A 1 301 ? 11.467 0.600 4.629 1.00 88.81 301 ALA A C 1
ATOM 2223 O O . ALA A 1 301 ? 12.309 0.965 3.808 1.00 88.81 301 ALA A O 1
ATOM 2224 N N . LEU A 1 302 ? 10.277 0.116 4.248 1.00 88.00 302 LEU A N 1
ATOM 2225 C CA . LEU A 1 302 ? 9.870 -0.057 2.844 1.00 88.00 302 LEU A CA 1
ATOM 2226 C C . LEU A 1 302 ? 9.899 1.254 2.056 1.00 88.00 302 LEU A C 1
ATOM 2228 O O . LEU A 1 302 ? 10.382 1.277 0.925 1.00 88.00 302 LEU A O 1
ATOM 2232 N N . ILE A 1 303 ? 9.404 2.345 2.644 1.00 87.75 303 ILE A N 1
ATOM 2233 C CA . ILE A 1 303 ? 9.407 3.666 2.004 1.00 87.75 303 ILE A CA 1
ATOM 2234 C C . ILE A 1 303 ? 10.845 4.182 1.856 1.00 87.75 303 ILE A C 1
ATOM 2236 O O . ILE A 1 303 ? 11.191 4.740 0.816 1.00 87.75 303 ILE A O 1
ATOM 2240 N N . SER A 1 304 ? 11.701 3.967 2.861 1.00 86.12 304 SER A N 1
ATOM 2241 C CA . SER A 1 304 ? 13.109 4.393 2.821 1.00 86.12 304 SER A CA 1
ATOM 2242 C C . SER A 1 304 ? 13.939 3.681 1.750 1.00 86.12 304 SER A C 1
ATOM 2244 O O . SER A 1 304 ? 14.889 4.255 1.223 1.00 86.12 304 SER A O 1
ATOM 2246 N N . LYS A 1 305 ? 13.565 2.440 1.421 1.00 86.19 305 LYS A N 1
ATOM 2247 C CA . LYS A 1 305 ? 14.241 1.577 0.446 1.00 86.19 305 LYS A CA 1
ATOM 2248 C C . LYS A 1 305 ? 13.705 1.749 -0.971 1.00 86.19 305 LYS A C 1
ATOM 2250 O O . LYS A 1 305 ? 14.115 1.032 -1.880 1.00 86.19 305 LYS A O 1
ATOM 2255 N N . MET A 1 306 ? 12.784 2.689 -1.167 1.00 77.88 306 MET A N 1
ATOM 2256 C CA . MET A 1 306 ? 12.168 2.902 -2.461 1.00 77.88 306 MET A CA 1
ATOM 2257 C C . MET A 1 306 ? 13.202 3.391 -3.497 1.00 77.88 306 MET A C 1
ATOM 2259 O O . MET A 1 306 ? 13.950 4.334 -3.215 1.00 77.88 306 MET A O 1
ATOM 2263 N N . PRO A 1 307 ? 13.211 2.821 -4.718 1.00 71.19 307 PRO A N 1
ATOM 2264 C CA . PRO A 1 307 ? 14.064 3.300 -5.796 1.00 71.19 307 PRO A CA 1
ATOM 2265 C C . PRO A 1 307 ? 13.778 4.768 -6.118 1.00 71.19 307 PRO A C 1
ATOM 2267 O O . PRO A 1 307 ? 12.629 5.156 -6.341 1.00 71.19 307 PRO A O 1
ATOM 2270 N N . LYS A 1 308 ? 14.834 5.585 -6.201 1.00 67.81 308 LYS A N 1
ATOM 2271 C CA . LYS A 1 308 ? 14.724 6.928 -6.774 1.00 67.81 308 LYS A CA 1
ATOM 2272 C C . LYS A 1 308 ? 14.501 6.777 -8.270 1.00 67.81 308 LYS A C 1
ATOM 2274 O O . LYS A 1 308 ? 15.400 6.351 -8.989 1.00 67.81 308 LYS A O 1
ATOM 2279 N N . MET A 1 309 ? 13.308 7.112 -8.726 1.00 63.25 309 MET A N 1
ATOM 2280 C CA . MET A 1 309 ? 13.017 7.201 -10.145 1.00 63.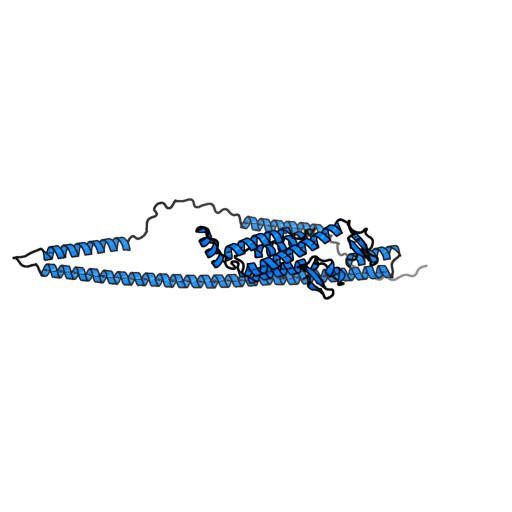25 309 MET A CA 1
ATOM 2281 C C . MET A 1 309 ? 13.022 8.693 -10.517 1.00 63.25 309 MET A C 1
ATOM 2283 O O . MET A 1 309 ? 12.355 9.515 -9.888 1.00 63.25 309 MET A O 1
ATOM 2287 N N . SER A 1 310 ? 13.857 9.088 -11.470 1.00 56.59 310 SER A N 1
ATOM 2288 C CA . SER A 1 310 ? 14.017 10.484 -11.887 1.00 56.59 310 SER A CA 1
ATOM 2289 C C . SER A 1 310 ? 13.048 10.809 -13.032 1.00 56.59 310 SER A C 1
ATOM 2291 O O . SER A 1 310 ? 13.130 10.211 -14.101 1.00 56.59 310 SER A O 1
ATOM 2293 N N . GLY A 1 311 ? 12.119 11.754 -12.820 1.00 65.44 311 GLY A N 1
ATOM 2294 C CA . GLY A 1 311 ? 11.273 12.336 -13.876 1.00 65.44 311 GLY A CA 1
ATOM 2295 C C . GLY A 1 311 ? 9.860 12.768 -13.421 1.00 65.44 311 GLY A C 1
ATOM 2296 O O . GLY A 1 311 ? 9.346 12.224 -12.449 1.00 65.44 311 GLY A O 1
ATOM 2297 N N . PRO A 1 312 ? 9.165 13.671 -14.148 1.00 58.28 312 PRO A N 1
ATOM 2298 C CA . PRO A 1 312 ? 7.829 14.176 -13.770 1.00 58.28 312 PRO A CA 1
ATOM 2299 C C . PRO A 1 312 ? 6.720 13.112 -13.752 1.00 58.28 312 PRO A C 1
ATOM 2301 O O . PRO A 1 312 ? 5.688 13.272 -13.103 1.00 58.28 312 PRO A O 1
ATOM 2304 N N . GLN A 1 313 ? 6.908 12.027 -14.508 1.00 57.28 313 GLN A N 1
ATOM 2305 C CA . GLN A 1 313 ? 6.024 10.861 -14.486 1.00 57.28 313 GLN A CA 1
ATOM 2306 C C . GLN A 1 313 ? 6.313 9.959 -13.279 1.00 57.28 313 GLN A C 1
ATOM 2308 O O . GLN A 1 313 ? 5.405 9.341 -12.737 1.00 57.28 313 GLN A O 1
ATOM 2313 N N . SER A 1 314 ? 7.565 9.945 -12.833 1.00 65.75 314 SER A N 1
ATOM 2314 C CA . SER A 1 314 ? 8.055 9.071 -11.780 1.00 65.75 314 SER A CA 1
ATOM 2315 C C . SER A 1 314 ? 7.644 9.529 -10.373 1.00 65.75 314 SER A C 1
ATOM 2317 O O . SER A 1 314 ? 7.368 8.694 -9.516 1.00 65.75 314 SER A O 1
ATOM 2319 N N . ASP A 1 315 ? 7.515 10.835 -10.125 1.00 70.31 315 ASP A N 1
ATOM 2320 C CA . ASP A 1 315 ? 7.064 11.331 -8.815 1.00 70.31 315 ASP A CA 1
ATOM 2321 C C . ASP A 1 315 ? 5.676 10.779 -8.429 1.00 70.31 315 ASP A C 1
ATOM 2323 O O . ASP A 1 315 ? 5.403 10.521 -7.255 1.00 70.31 315 ASP A O 1
ATOM 2327 N N . LYS A 1 316 ? 4.815 10.525 -9.426 1.00 73.19 316 LYS A N 1
ATOM 2328 C CA . LYS A 1 316 ? 3.505 9.883 -9.229 1.00 73.19 316 LYS A CA 1
ATOM 2329 C C . LYS A 1 316 ? 3.634 8.409 -8.862 1.00 73.19 316 LYS A C 1
ATOM 2331 O O . LYS A 1 316 ? 2.902 7.940 -7.996 1.00 73.19 316 LYS A O 1
ATOM 2336 N N . ASP A 1 317 ? 4.579 7.701 -9.471 1.00 73.38 317 ASP A N 1
ATOM 2337 C CA . ASP A 1 317 ? 4.860 6.301 -9.143 1.00 73.38 317 ASP A CA 1
ATOM 2338 C C . ASP A 1 317 ? 5.452 6.184 -7.726 1.00 73.38 317 ASP A C 1
ATOM 2340 O O . ASP A 1 317 ? 5.104 5.273 -6.973 1.00 73.38 317 ASP A O 1
ATOM 2344 N N . VAL A 1 318 ? 6.276 7.160 -7.319 1.00 78.88 318 VAL A N 1
ATOM 2345 C CA . VAL A 1 318 ? 6.787 7.303 -5.945 1.00 78.88 318 VAL A CA 1
ATOM 2346 C C . VAL A 1 318 ? 5.659 7.523 -4.949 1.00 78.88 318 VAL A C 1
ATOM 2348 O O . VAL A 1 318 ? 5.624 6.883 -3.896 1.00 78.88 318 VAL A O 1
ATOM 2351 N N . GLN A 1 319 ? 4.717 8.402 -5.275 1.00 82.50 319 GLN A N 1
ATOM 2352 C CA . GLN A 1 319 ? 3.557 8.640 -4.430 1.00 82.50 319 GLN A CA 1
ATOM 2353 C C . GLN A 1 319 ? 2.673 7.393 -4.313 1.00 82.50 319 GLN A C 1
ATOM 2355 O O . GLN A 1 319 ? 2.354 6.993 -3.196 1.00 82.50 319 GLN A O 1
ATOM 2360 N N . LEU A 1 320 ? 2.347 6.736 -5.428 1.00 82.00 320 LEU A N 1
ATOM 2361 C CA . LEU A 1 320 ? 1.534 5.518 -5.426 1.00 82.00 320 LEU A CA 1
ATOM 2362 C C . LEU A 1 320 ? 2.184 4.413 -4.585 1.00 82.00 320 LEU A C 1
ATOM 2364 O O . LEU A 1 320 ? 1.514 3.727 -3.815 1.00 82.00 320 LEU A O 1
ATOM 2368 N N . TYR A 1 321 ? 3.505 4.263 -4.674 1.00 81.19 321 TYR A N 1
ATOM 2369 C CA . TYR A 1 321 ? 4.234 3.319 -3.833 1.00 81.19 321 TYR A CA 1
ATOM 2370 C C . TYR A 1 321 ? 4.163 3.684 -2.352 1.00 81.19 321 TYR A C 1
ATOM 2372 O O . TYR A 1 321 ? 3.970 2.801 -1.523 1.00 81.19 321 TYR A O 1
ATOM 2380 N N . ARG A 1 322 ? 4.293 4.966 -1.997 1.00 83.31 322 ARG A N 1
ATOM 2381 C CA . ARG A 1 322 ? 4.135 5.425 -0.607 1.00 83.31 322 ARG A CA 1
ATOM 2382 C C . ARG A 1 322 ? 2.728 5.190 -0.087 1.00 83.31 322 ARG A C 1
ATOM 2384 O O . ARG A 1 322 ? 2.590 4.855 1.081 1.00 83.31 322 ARG A O 1
ATOM 2391 N N . GLU A 1 323 ? 1.714 5.341 -0.928 1.00 85.38 323 GLU A N 1
ATOM 2392 C CA . GLU A 1 323 ? 0.329 5.037 -0.575 1.00 85.38 323 GLU A CA 1
ATOM 2393 C C . GLU A 1 323 ? 0.162 3.536 -0.310 1.00 85.38 323 GLU A C 1
ATOM 2395 O O . GLU A 1 323 ? -0.310 3.162 0.760 1.00 85.38 323 GLU A O 1
ATOM 2400 N N . MET A 1 324 ? 0.645 2.667 -1.203 1.00 81.94 324 MET A N 1
ATOM 2401 C CA . MET A 1 324 ? 0.586 1.210 -1.006 1.00 81.94 324 MET A CA 1
ATOM 2402 C C . MET A 1 324 ? 1.407 0.744 0.202 1.00 81.94 324 MET A C 1
ATOM 2404 O O . MET A 1 324 ? 0.930 -0.054 1.005 1.00 81.94 324 MET A O 1
ATOM 2408 N N . ALA A 1 325 ? 2.627 1.261 0.364 1.00 83.31 325 ALA A N 1
ATOM 2409 C CA . ALA A 1 325 ? 3.455 0.993 1.535 1.00 83.31 325 ALA A CA 1
ATOM 2410 C C . ALA A 1 325 ? 2.785 1.524 2.813 1.00 83.31 325 ALA A C 1
ATOM 2412 O O . ALA A 1 325 ? 2.836 0.885 3.861 1.00 83.31 325 ALA A O 1
ATOM 2413 N N . GLY A 1 326 ? 2.113 2.671 2.688 1.00 80.12 326 GLY A N 1
ATOM 2414 C CA . GLY A 1 326 ? 1.337 3.365 3.707 1.00 80.12 326 GLY A CA 1
ATOM 2415 C C . GLY A 1 326 ? 0.222 2.526 4.314 1.00 80.12 326 GLY A C 1
ATOM 2416 O O . GLY A 1 326 ? 0.007 2.543 5.521 1.00 80.12 326 GLY A O 1
ATOM 2417 N N . GLN A 1 327 ? -0.455 1.754 3.470 1.00 84.44 327 GLN A N 1
ATOM 2418 C CA . GLN A 1 327 ? -1.585 0.918 3.865 1.00 84.44 327 GLN A CA 1
ATOM 2419 C C . GLN A 1 327 ? -1.175 -0.287 4.727 1.00 84.44 327 GLN A C 1
ATOM 2421 O O . GLN A 1 327 ? -2.014 -0.857 5.419 1.00 84.44 327 GLN A O 1
ATOM 2426 N N . ILE A 1 328 ? 0.101 -0.690 4.716 1.00 84.81 328 ILE A N 1
ATOM 2427 C CA . ILE A 1 328 ? 0.571 -1.894 5.423 1.00 84.81 328 ILE A CA 1
ATOM 2428 C C . ILE A 1 328 ? 0.600 -1.690 6.943 1.00 84.81 328 ILE A C 1
ATOM 2430 O O . ILE A 1 328 ? 0.247 -2.607 7.685 1.00 84.81 328 ILE A O 1
ATOM 2434 N N . GLY A 1 329 ? 1.005 -0.508 7.413 1.00 83.69 329 GLY A N 1
ATOM 2435 C CA . GLY A 1 329 ? 1.035 -0.170 8.838 1.00 83.69 329 GLY A CA 1
ATOM 2436 C C . GLY A 1 329 ? -0.254 0.464 9.357 1.00 83.69 329 GLY A C 1
ATOM 2437 O O . GLY A 1 329 ? -0.310 0.818 10.533 1.00 83.69 329 GLY A O 1
ATOM 2438 N N . ASP A 1 330 ? -1.284 0.600 8.519 1.00 85.56 330 ASP A N 1
ATOM 2439 C CA . ASP A 1 330 ? -2.601 1.071 8.938 1.00 85.56 330 ASP A CA 1
ATOM 2440 C C . ASP A 1 330 ? -3.416 -0.097 9.524 1.00 85.56 330 ASP A C 1
ATOM 2442 O O . ASP A 1 330 ? -3.676 -1.102 8.859 1.00 85.56 330 ASP A O 1
ATOM 2446 N N . ALA A 1 331 ? -3.812 0.009 10.795 1.00 83.88 331 ALA A N 1
ATOM 2447 C CA . ALA A 1 331 ? -4.634 -1.001 11.473 1.00 83.88 331 ALA A CA 1
ATOM 2448 C C . ALA A 1 331 ? -6.137 -0.889 11.176 1.00 83.88 331 ALA A C 1
ATOM 2450 O O . ALA A 1 331 ? -6.914 -1.763 11.570 1.00 83.88 331 ALA A O 1
ATOM 2451 N N . THR A 1 332 ? -6.565 0.182 10.507 1.00 81.75 332 THR A N 1
ATOM 2452 C CA . THR A 1 332 ? -7.961 0.381 10.099 1.00 81.75 332 THR A CA 1
ATOM 2453 C C . THR A 1 332 ? -8.294 -0.324 8.786 1.00 81.75 332 THR A C 1
ATOM 2455 O O . THR A 1 332 ? -9.467 -0.572 8.501 1.00 81.75 332 THR A O 1
ATOM 2458 N N . ILE A 1 333 ? -7.267 -0.707 8.023 1.00 85.44 333 ILE A N 1
ATOM 2459 C CA . ILE A 1 333 ? -7.397 -1.403 6.745 1.00 85.44 333 ILE A CA 1
ATOM 2460 C C . ILE A 1 333 ? -7.459 -2.926 6.974 1.00 85.44 333 ILE A C 1
ATOM 2462 O O . ILE A 1 333 ? -6.619 -3.474 7.696 1.00 85.44 333 ILE A O 1
ATOM 2466 N N . PRO A 1 334 ? -8.408 -3.646 6.340 1.00 85.69 334 PRO A N 1
ATOM 2467 C CA . PRO A 1 334 ? -8.506 -5.097 6.456 1.00 85.69 334 PRO A CA 1
ATOM 2468 C C . PRO A 1 334 ? -7.253 -5.833 5.974 1.00 85.69 334 PRO A C 1
ATOM 2470 O O . PRO A 1 334 ? -6.644 -5.476 4.963 1.00 85.69 334 PRO A O 1
ATOM 2473 N N . ARG A 1 335 ? -6.931 -6.946 6.645 1.00 87.31 335 ARG A N 1
ATOM 2474 C CA . ARG A 1 335 ? -5.779 -7.821 6.354 1.00 87.31 335 ARG A CA 1
ATOM 2475 C C . ARG A 1 335 ? -5.587 -8.113 4.869 1.00 87.31 335 ARG A C 1
ATOM 2477 O O . ARG A 1 335 ? -4.469 -8.052 4.371 1.00 87.31 335 ARG A O 1
ATOM 2484 N N . GLU A 1 336 ? -6.670 -8.456 4.182 1.00 85.56 336 GLU A N 1
ATOM 2485 C CA . GLU A 1 336 ? -6.666 -8.848 2.769 1.00 85.56 336 GLU A CA 1
ATOM 2486 C C . GLU A 1 336 ? -6.158 -7.721 1.867 1.00 85.56 336 GLU A C 1
ATOM 2488 O O . GLU A 1 336 ? -5.336 -7.961 0.986 1.00 85.56 336 GLU A O 1
ATOM 2493 N N . GLN A 1 337 ? -6.573 -6.482 2.140 1.00 85.44 337 GLN A N 1
ATOM 2494 C CA . GLN A 1 337 ? -6.123 -5.310 1.392 1.00 85.44 337 GLN A CA 1
ATOM 2495 C C . GLN A 1 337 ? -4.641 -5.024 1.659 1.00 85.44 337 GLN A C 1
ATOM 2497 O O . GLN A 1 337 ? -3.884 -4.769 0.725 1.00 85.44 337 GLN A O 1
ATOM 2502 N N . ARG A 1 338 ? -4.186 -5.166 2.911 1.00 87.88 338 ARG A N 1
ATOM 2503 C CA . ARG A 1 338 ? -2.764 -4.995 3.271 1.00 87.88 338 ARG A CA 1
ATOM 2504 C C . ARG A 1 338 ? -1.873 -6.074 2.651 1.00 87.88 338 ARG A C 1
ATOM 2506 O O . ARG A 1 338 ? -0.767 -5.781 2.199 1.00 87.88 338 ARG A O 1
ATOM 2513 N N . LEU A 1 339 ? -2.361 -7.314 2.576 1.00 88.31 339 LEU A N 1
ATOM 2514 C CA . LEU A 1 339 ? -1.686 -8.405 1.867 1.00 88.31 339 LEU A CA 1
ATOM 2515 C C . LEU A 1 339 ? -1.601 -8.131 0.362 1.00 88.31 339 LEU A C 1
ATOM 2517 O O . LEU A 1 339 ? -0.539 -8.326 -0.225 1.00 88.31 339 LEU A O 1
ATOM 2521 N N . ALA A 1 340 ? -2.679 -7.644 -0.256 1.00 87.69 340 ALA A N 1
ATOM 2522 C CA . ALA A 1 340 ? -2.673 -7.262 -1.667 1.00 87.69 340 ALA A CA 1
ATOM 2523 C C . ALA A 1 340 ? -1.684 -6.113 -1.947 1.00 87.69 340 ALA A C 1
ATOM 2525 O O . ALA A 1 340 ? -0.955 -6.149 -2.943 1.00 87.69 340 ALA A O 1
ATOM 2526 N N . ALA A 1 341 ? -1.584 -5.135 -1.041 1.00 87.38 341 ALA A N 1
ATOM 2527 C CA . ALA A 1 341 ? -0.596 -4.062 -1.124 1.00 87.38 341 ALA A CA 1
ATOM 2528 C C . ALA A 1 341 ? 0.844 -4.604 -1.047 1.00 87.38 341 ALA A C 1
ATOM 2530 O O . ALA A 1 341 ? 1.658 -4.295 -1.919 1.00 87.38 341 ALA A O 1
ATOM 2531 N N . LEU A 1 342 ? 1.152 -5.489 -0.085 1.00 88.50 342 LEU A N 1
ATOM 2532 C CA . LEU A 1 342 ? 2.461 -6.160 -0.001 1.00 88.50 342 LEU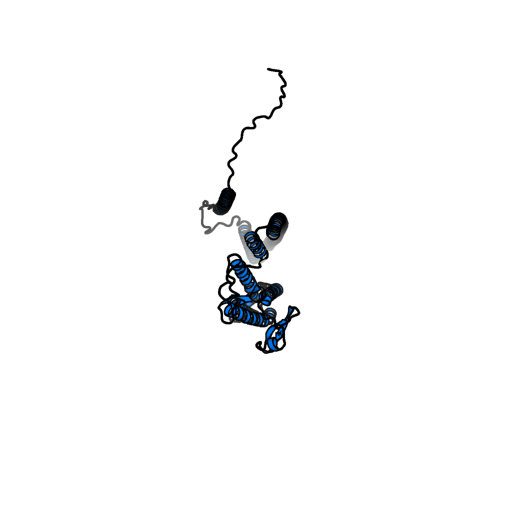 A CA 1
ATOM 2533 C C . LEU A 1 342 ? 2.797 -6.952 -1.270 1.00 88.50 342 LEU A C 1
ATOM 2535 O O . LEU A 1 342 ? 3.932 -6.907 -1.745 1.00 88.50 342 LEU A O 1
ATOM 2539 N N . GLN A 1 343 ? 1.827 -7.679 -1.827 1.00 88.62 343 GLN A N 1
ATOM 2540 C CA . GLN A 1 343 ? 2.019 -8.444 -3.061 1.00 88.62 343 GLN A CA 1
ATOM 2541 C C . GLN A 1 343 ? 2.304 -7.532 -4.253 1.00 88.62 343 GLN A C 1
ATOM 2543 O O . GLN A 1 343 ? 3.193 -7.831 -5.047 1.00 88.62 343 GLN A O 1
ATOM 2548 N N . THR A 1 344 ? 1.610 -6.401 -4.353 1.00 87.19 344 THR A N 1
ATOM 2549 C CA . THR A 1 344 ? 1.852 -5.411 -5.409 1.00 87.19 344 THR A CA 1
ATOM 2550 C C . THR A 1 344 ? 3.250 -4.807 -5.278 1.00 87.19 344 THR A C 1
ATOM 2552 O O . THR A 1 344 ? 3.999 -4.749 -6.252 1.00 87.19 344 THR A O 1
ATOM 2555 N N . VAL A 1 345 ? 3.659 -4.444 -4.058 1.00 87.50 345 VAL A N 1
ATOM 2556 C CA . VAL A 1 345 ? 5.021 -3.966 -3.769 1.00 87.50 345 VAL A CA 1
ATOM 2557 C C . VAL A 1 345 ? 6.065 -5.021 -4.139 1.00 87.50 345 VAL A C 1
ATOM 2559 O O . VAL A 1 345 ? 7.080 -4.681 -4.751 1.00 87.50 345 VAL A O 1
ATOM 2562 N N . ARG A 1 346 ? 5.818 -6.303 -3.839 1.00 88.88 346 ARG A N 1
ATOM 2563 C CA . ARG A 1 346 ? 6.689 -7.407 -4.267 1.00 88.88 346 ARG A CA 1
ATOM 2564 C C . ARG A 1 346 ? 6.814 -7.435 -5.789 1.00 88.88 346 ARG A C 1
ATOM 2566 O O . ARG A 1 346 ? 7.934 -7.336 -6.282 1.00 88.88 346 ARG A O 1
ATOM 2573 N N . GLN A 1 347 ? 5.689 -7.496 -6.507 1.00 86.69 347 GLN A N 1
ATOM 2574 C CA . GLN A 1 347 ? 5.625 -7.576 -7.973 1.00 86.69 347 GLN A CA 1
ATOM 2575 C C . GLN A 1 347 ? 6.382 -6.433 -8.661 1.00 86.69 347 GLN A C 1
ATOM 2577 O O . GLN A 1 347 ? 7.151 -6.658 -9.597 1.00 86.69 347 GLN A O 1
ATOM 2582 N N . LEU A 1 348 ? 6.221 -5.205 -8.163 1.00 85.25 348 LEU A N 1
ATOM 2583 C CA . LEU A 1 348 ? 6.899 -4.027 -8.707 1.00 85.25 348 LEU A CA 1
ATOM 2584 C C . LEU A 1 348 ? 8.421 -4.097 -8.566 1.00 85.25 348 LEU A C 1
ATOM 2586 O O . LEU A 1 348 ? 9.139 -3.576 -9.423 1.00 85.25 348 LEU A O 1
ATOM 2590 N N . ASN A 1 349 ? 8.911 -4.750 -7.513 1.00 86.75 349 ASN A N 1
ATOM 2591 C CA . ASN A 1 349 ? 10.335 -4.869 -7.233 1.00 86.75 349 ASN A CA 1
ATOM 2592 C C . ASN A 1 349 ? 10.978 -6.111 -7.876 1.00 86.75 349 ASN A C 1
ATOM 2594 O O . ASN A 1 349 ? 12.196 -6.157 -8.029 1.00 86.75 349 ASN A O 1
ATOM 2598 N N . GLU A 1 350 ? 10.200 -7.088 -8.359 1.00 86.94 350 GLU A N 1
ATOM 2599 C CA . GLU A 1 350 ? 10.748 -8.301 -8.989 1.00 86.94 350 GLU A CA 1
ATOM 2600 C C . GLU A 1 350 ? 11.621 -8.003 -10.213 1.00 86.94 350 GLU A C 1
ATOM 2602 O O . GLU A 1 350 ? 12.501 -8.790 -10.564 1.00 86.94 350 GLU A O 1
ATOM 2607 N N . LYS A 1 351 ? 11.363 -6.905 -10.931 1.00 82.19 351 LYS A N 1
ATOM 2608 C CA . LYS A 1 351 ? 12.132 -6.521 -12.129 1.00 82.19 351 LYS A CA 1
ATOM 2609 C C . LYS A 1 351 ? 13.582 -6.131 -11.826 1.00 82.19 351 LYS A C 1
ATOM 2611 O O . LYS A 1 351 ? 14.406 -6.192 -12.729 1.00 82.19 351 LYS A O 1
ATOM 2616 N N . TYR A 1 352 ? 13.883 -5.777 -10.580 1.00 83.62 352 TYR A N 1
ATOM 2617 C CA . TYR A 1 352 ? 15.223 -5.400 -10.130 1.00 83.62 352 TYR A CA 1
ATOM 2618 C C . TYR A 1 352 ? 16.013 -6.579 -9.549 1.00 83.62 352 TYR A C 1
ATOM 2620 O O . TYR A 1 352 ? 17.168 -6.416 -9.158 1.00 83.62 352 TYR A O 1
ATOM 2628 N N . LEU A 1 353 ? 15.412 -7.774 -9.493 1.00 84.81 353 LEU A N 1
ATOM 2629 C CA . LEU A 1 353 ? 16.112 -8.970 -9.043 1.00 84.81 353 LEU A CA 1
ATOM 2630 C C . LEU A 1 353 ? 17.169 -9.416 -10.061 1.00 84.81 353 LEU A C 1
ATOM 2632 O O . LEU A 1 353 ? 16.918 -9.382 -11.271 1.00 84.81 353 LEU A O 1
ATOM 2636 N N . PRO A 1 354 ? 18.320 -9.919 -9.584 1.00 82.06 354 PRO A N 1
ATOM 2637 C CA . PRO A 1 354 ? 19.321 -10.502 -10.459 1.00 82.06 354 PRO A CA 1
ATOM 2638 C C . PRO A 1 354 ? 18.751 -11.737 -11.168 1.00 82.06 354 PRO A C 1
ATOM 2640 O O . PRO A 1 354 ? 18.099 -12.587 -10.553 1.00 82.06 354 PRO A O 1
ATOM 2643 N N . VAL A 1 355 ? 19.009 -11.839 -12.473 1.00 82.69 355 VAL A N 1
ATOM 2644 C CA . VAL A 1 355 ? 18.695 -13.031 -13.268 1.00 82.69 355 VAL A CA 1
ATOM 2645 C C . VAL A 1 355 ? 19.904 -13.959 -13.214 1.00 82.69 355 VAL A C 1
ATOM 2647 O O . VAL A 1 355 ? 20.936 -13.651 -13.805 1.00 82.69 355 VAL A O 1
ATOM 2650 N N . ALA A 1 356 ? 19.779 -15.082 -12.511 1.00 81.50 356 ALA A N 1
ATOM 2651 C CA . ALA A 1 356 ? 20.820 -16.100 -12.450 1.00 81.50 356 ALA A CA 1
ATOM 2652 C C . ALA A 1 356 ? 20.635 -17.067 -13.623 1.00 81.50 356 ALA A C 1
ATOM 2654 O O . ALA A 1 356 ? 19.615 -17.756 -13.702 1.00 81.50 356 ALA A O 1
ATOM 2655 N N . LYS A 1 357 ? 21.589 -17.091 -14.558 1.00 80.31 357 LYS A N 1
ATOM 2656 C CA . LYS A 1 357 ? 21.502 -17.906 -15.780 1.00 80.31 357 LYS A CA 1
ATOM 2657 C C . LYS A 1 357 ? 22.190 -19.253 -15.626 1.00 80.31 357 LYS A C 1
ATOM 2659 O O . LYS A 1 357 ? 21.762 -20.226 -16.240 1.00 80.31 357 LYS A O 1
ATOM 2664 N N . VAL A 1 358 ? 23.228 -19.301 -14.800 1.00 80.88 358 VAL A N 1
ATOM 2665 C CA . VAL A 1 358 ? 24.020 -20.500 -14.512 1.00 80.88 358 VAL A CA 1
ATOM 2666 C C . VAL A 1 358 ? 24.155 -20.719 -13.004 1.00 80.88 358 VAL A C 1
ATOM 2668 O O . VAL A 1 358 ? 23.927 -19.808 -12.208 1.00 80.88 358 VAL A O 1
ATOM 2671 N N . SER A 1 359 ? 24.521 -21.933 -12.590 1.00 78.25 359 SER A N 1
ATOM 2672 C CA . SER A 1 359 ? 24.700 -22.291 -11.173 1.00 78.25 359 SER A CA 1
ATOM 2673 C C . SER A 1 359 ? 25.725 -21.405 -10.459 1.00 78.25 359 SER A C 1
ATOM 2675 O O . SER A 1 359 ? 25.488 -21.016 -9.318 1.00 78.25 359 SER A O 1
ATOM 2677 N N . SER A 1 360 ? 26.796 -20.995 -11.146 1.00 79.31 360 SER A N 1
ATOM 2678 C CA . SER A 1 360 ? 27.802 -20.072 -10.603 1.00 79.31 360 SER A CA 1
ATOM 2679 C C . SER A 1 360 ? 27.227 -18.696 -10.248 1.00 79.31 360 SER A C 1
ATOM 2681 O O . SER A 1 360 ? 27.664 -18.082 -9.277 1.00 79.31 360 SER A O 1
ATOM 2683 N N . ASP A 1 361 ? 26.211 -18.223 -10.980 1.00 81.00 361 ASP A N 1
ATOM 2684 C CA . ASP A 1 361 ? 25.532 -16.961 -10.660 1.00 81.00 361 ASP A CA 1
ATOM 2685 C C . ASP A 1 361 ? 24.734 -17.097 -9.357 1.00 81.00 361 ASP A C 1
ATOM 2687 O O . ASP A 1 361 ? 24.702 -16.179 -8.542 1.00 81.00 361 ASP A O 1
ATOM 2691 N N . VAL A 1 362 ? 24.109 -18.260 -9.136 1.00 79.31 362 VAL A N 1
ATOM 2692 C CA . VAL A 1 362 ? 23.373 -18.565 -7.898 1.00 79.31 362 VAL A CA 1
ATOM 2693 C C . VAL A 1 362 ? 24.338 -18.705 -6.717 1.00 79.31 362 VAL A C 1
ATOM 2695 O O . VAL A 1 362 ? 24.061 -18.232 -5.613 1.00 79.31 362 VAL A O 1
ATOM 2698 N N . GLU A 1 363 ? 25.498 -19.323 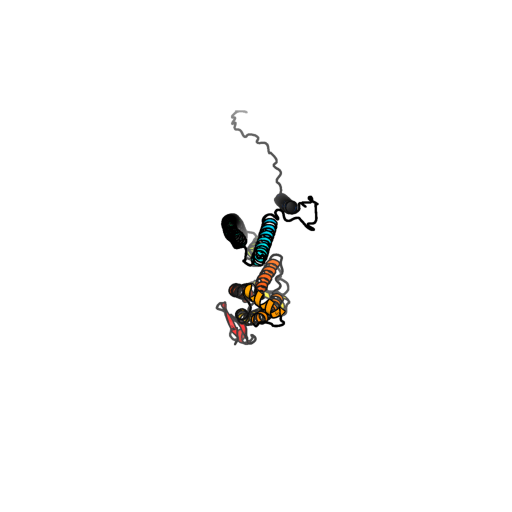-6.925 1.00 82.44 363 GLU A N 1
ATOM 2699 C CA . GLU A 1 363 ? 26.537 -19.471 -5.902 1.00 82.44 363 GLU A CA 1
ATOM 2700 C C . GLU A 1 363 ? 27.128 -18.126 -5.470 1.00 82.44 363 GLU A C 1
ATOM 2702 O O . GLU A 1 363 ? 27.350 -17.933 -4.274 1.00 82.44 363 GLU A O 1
ATOM 2707 N N . ALA A 1 364 ? 27.267 -17.170 -6.391 1.00 82.38 364 ALA A N 1
ATOM 2708 C CA . ALA A 1 364 ? 27.757 -15.823 -6.104 1.00 82.38 364 ALA A CA 1
ATOM 2709 C C . ALA A 1 364 ? 26.774 -14.947 -5.297 1.00 82.38 364 ALA A C 1
ATOM 2711 O O . ALA A 1 364 ? 27.181 -13.939 -4.719 1.00 82.38 364 ALA A O 1
ATOM 2712 N N . LEU A 1 365 ? 25.486 -15.306 -5.240 1.00 82.06 365 LEU A N 1
ATOM 2713 C CA . LEU A 1 365 ? 24.490 -14.564 -4.460 1.00 82.06 365 LEU A CA 1
ATOM 2714 C C . LEU A 1 365 ? 24.620 -14.834 -2.949 1.00 82.06 365 LEU A C 1
ATOM 2716 O O . LEU A 1 365 ? 24.968 -15.946 -2.549 1.00 82.06 365 LEU A O 1
ATOM 2720 N N . PRO A 1 366 ? 24.285 -13.872 -2.075 1.00 82.69 366 PRO A N 1
ATOM 2721 C CA . PRO A 1 366 ? 24.223 -14.134 -0.640 1.00 82.69 366 PRO A CA 1
ATOM 2722 C C . PRO A 1 366 ? 23.148 -15.184 -0.306 1.00 82.69 366 PRO A C 1
ATOM 2724 O O . PRO A 1 366 ? 22.128 -15.283 -0.992 1.00 82.69 366 PRO A O 1
ATOM 2727 N N . SER A 1 367 ? 23.372 -15.994 0.737 1.00 83.19 367 SER A N 1
ATOM 2728 C CA . SER A 1 367 ? 22.358 -16.951 1.218 1.00 83.19 367 SER A CA 1
ATOM 2729 C C . SER A 1 367 ? 21.074 -16.213 1.610 1.00 83.19 367 SER A C 1
ATOM 2731 O O . SER A 1 367 ? 21.114 -15.086 2.108 1.00 83.19 367 SER A O 1
ATOM 2733 N N . GLY A 1 368 ? 19.923 -16.814 1.311 1.00 82.75 368 GLY A N 1
ATOM 2734 C CA . GLY A 1 368 ? 18.617 -16.191 1.507 1.00 82.75 368 GLY A CA 1
ATOM 2735 C C . GLY A 1 368 ? 18.216 -15.154 0.452 1.00 82.75 368 GLY A C 1
ATOM 2736 O O . GLY A 1 368 ? 17.089 -14.662 0.535 1.00 82.75 368 GLY A O 1
ATOM 2737 N N . ALA A 1 369 ? 19.070 -14.834 -0.529 1.00 85.56 369 ALA A N 1
ATOM 2738 C CA . ALA A 1 369 ? 18.767 -13.850 -1.568 1.00 85.56 369 ALA A CA 1
ATOM 2739 C C . ALA A 1 369 ? 17.726 -14.345 -2.577 1.00 85.56 369 ALA A C 1
ATOM 2741 O O . ALA A 1 369 ? 17.705 -15.515 -2.970 1.00 85.56 369 ALA A O 1
ATOM 2742 N N . TYR A 1 370 ? 16.896 -13.418 -3.047 1.00 87.88 370 TYR A N 1
ATOM 2743 C CA . TYR A 1 370 ? 15.957 -13.654 -4.136 1.00 87.88 370 TYR A CA 1
ATOM 2744 C C . TYR A 1 370 ? 16.636 -13.480 -5.500 1.00 87.88 370 TYR A C 1
ATOM 2746 O O . TYR A 1 370 ? 17.454 -12.577 -5.688 1.00 87.88 370 TYR A O 1
ATOM 2754 N N . PHE A 1 371 ? 16.286 -14.334 -6.462 1.00 86.94 371 PHE A N 1
ATOM 2755 C CA . PHE A 1 371 ? 16.767 -14.262 -7.842 1.00 86.94 371 PHE A CA 1
ATOM 2756 C C . PHE A 1 371 ? 15.727 -14.771 -8.839 1.00 86.94 371 PHE A C 1
ATOM 2758 O O . PHE A 1 371 ? 14.840 -15.559 -8.496 1.00 86.94 371 PHE A O 1
ATOM 2765 N N . LYS A 1 372 ? 15.846 -14.334 -10.095 1.00 87.12 372 LYS A N 1
ATOM 2766 C CA . LYS A 1 372 ? 15.053 -14.847 -11.217 1.00 87.12 372 LYS A CA 1
ATOM 2767 C C . LYS A 1 372 ? 15.821 -15.932 -11.956 1.00 87.12 372 LYS A C 1
ATOM 2769 O O . LYS A 1 372 ? 16.981 -15.752 -12.313 1.00 87.12 372 LYS A O 1
ATOM 2774 N N . THR A 1 373 ? 15.158 -17.058 -12.184 1.00 83.50 373 THR A N 1
ATOM 2775 C CA . THR A 1 373 ? 15.647 -18.118 -13.076 1.00 83.50 373 THR A CA 1
ATOM 2776 C C . THR A 1 373 ? 15.434 -17.736 -14.545 1.00 83.50 373 THR A C 1
ATOM 2778 O O . THR A 1 373 ? 14.621 -16.849 -14.822 1.00 83.50 373 THR A O 1
ATOM 2781 N N . PRO A 1 374 ? 16.105 -18.406 -15.503 1.00 79.31 374 PRO A N 1
ATOM 2782 C CA . PRO A 1 374 ? 15.871 -18.194 -16.935 1.00 79.31 374 PRO A CA 1
ATOM 2783 C C . PRO A 1 374 ? 14.410 -18.411 -17.346 1.00 79.31 374 PRO A C 1
ATOM 2785 O O . PRO A 1 374 ? 13.924 -17.740 -18.249 1.00 79.31 374 PRO A O 1
ATOM 2788 N N . ASP A 1 375 ? 13.690 -19.265 -16.614 1.00 80.69 375 ASP A N 1
ATOM 2789 C CA . ASP A 1 375 ? 12.259 -19.543 -16.794 1.00 80.69 375 ASP A CA 1
ATOM 2790 C C . ASP A 1 375 ? 11.347 -18.401 -16.300 1.00 80.69 375 ASP A C 1
ATOM 2792 O O . ASP A 1 375 ? 10.126 -18.546 -16.242 1.00 80.69 375 ASP A O 1
ATOM 2796 N N . GLY A 1 376 ? 11.923 -17.285 -15.842 1.00 76.62 376 GLY A N 1
ATOM 2797 C CA . GLY A 1 376 ? 11.207 -16.135 -15.288 1.00 76.62 376 GLY A CA 1
ATOM 2798 C C . GLY A 1 376 ? 10.677 -16.342 -13.866 1.00 76.62 376 GLY A C 1
ATOM 2799 O O . GLY A 1 376 ? 10.176 -15.398 -13.257 1.00 76.62 376 GLY A O 1
ATOM 2800 N N . LYS A 1 377 ? 10.813 -17.547 -13.296 1.00 84.88 377 LYS A N 1
ATOM 2801 C CA . LYS A 1 377 ? 10.352 -17.856 -11.936 1.00 84.88 377 LYS A CA 1
ATOM 2802 C C . LYS A 1 377 ? 11.308 -17.294 -10.892 1.00 84.88 377 LYS A C 1
ATOM 2804 O O . LYS A 1 377 ? 12.527 -17.460 -11.003 1.00 84.88 377 LYS A O 1
ATOM 2809 N N . MET A 1 378 ? 10.746 -16.692 -9.847 1.00 85.50 378 MET A N 1
ATOM 2810 C CA . MET A 1 378 ? 11.507 -16.266 -8.677 1.00 85.50 378 MET A CA 1
ATOM 2811 C C . MET A 1 378 ? 11.846 -17.447 -7.775 1.00 85.50 378 MET A C 1
ATOM 2813 O O . MET A 1 378 ? 11.007 -18.309 -7.506 1.00 85.50 378 MET A O 1
ATOM 2817 N N . ARG A 1 379 ? 13.078 -17.461 -7.278 1.00 86.75 379 ARG A N 1
ATOM 2818 C CA . ARG A 1 379 ? 13.569 -18.417 -6.291 1.00 86.75 379 ARG A CA 1
ATOM 2819 C C . ARG A 1 379 ? 14.324 -17.689 -5.195 1.00 86.75 379 ARG A C 1
ATOM 2821 O O . ARG A 1 379 ? 14.824 -16.586 -5.398 1.00 86.75 379 ARG A O 1
ATOM 2828 N N . ARG A 1 380 ? 14.396 -18.330 -4.033 1.00 87.69 380 ARG A N 1
ATOM 2829 C CA . ARG A 1 380 ? 15.222 -17.893 -2.915 1.00 87.69 380 ARG A CA 1
ATOM 2830 C C . ARG A 1 380 ? 16.392 -18.857 -2.789 1.00 87.69 380 ARG A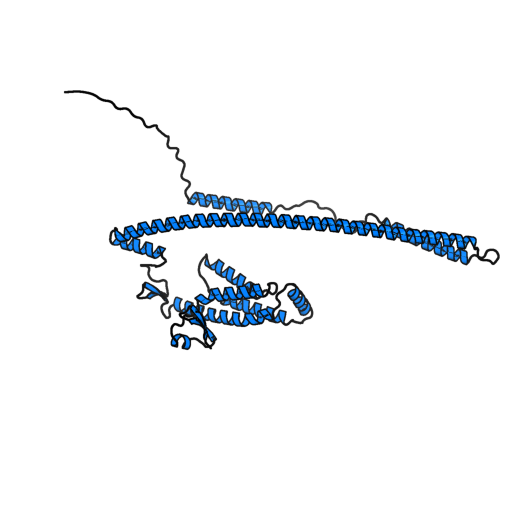 C 1
ATOM 2832 O O . ARG A 1 380 ? 16.181 -20.070 -2.827 1.00 87.69 380 ARG A O 1
ATOM 2839 N N . LYS A 1 381 ? 17.607 -18.326 -2.692 1.00 86.12 381 LYS A N 1
ATOM 2840 C CA . LYS A 1 381 ? 18.786 -19.133 -2.387 1.00 86.12 381 LYS A CA 1
ATOM 2841 C C . LYS A 1 381 ? 18.628 -19.692 -0.967 1.00 86.12 381 LYS A C 1
ATOM 2843 O O . LYS A 1 381 ? 18.265 -18.907 -0.088 1.00 86.12 381 LYS A O 1
ATOM 2848 N N . PRO A 1 382 ? 18.841 -21.001 -0.759 1.00 77.69 382 PRO A N 1
ATOM 2849 C CA . PRO A 1 382 ? 18.764 -21.595 0.568 1.00 77.69 382 PRO A CA 1
ATOM 2850 C C . PRO A 1 382 ? 19.751 -20.973 1.563 1.00 77.69 382 PRO A C 1
ATOM 2852 O O . PRO A 1 382 ? 20.769 -20.359 1.144 1.00 77.69 382 PRO A O 1
#

Secondary structure (DSSP, 8-state):
------------------------HHHHHHHHHHHHHHHHHHHHHHT------------SS---S--HHHHHHHHHHHHHHHHHHHHHHHHH-EETTEE-HHHHHHHHHHHHHHHHHHHHHHHHHHHHHHHHHHHHHHHHHHHHHHHHHHHHHHHHHHHHHHHHHHHHHHHHHHHHHHHHHHHHHHHHHHHHHS-HHHHHHHHHHHHHHTT---SSPPPTTEEE-TTS-EEEPTTSHHHHHHHHHHHHHHHHHHHHHHHHHHHHHS--SHHHHHHHHHHHHTT---HHHHHHHHHHHHHHHHHHT-----STTHHHHHHHHHHHHHHHS-SSS-HHHHHHHHHHHHHHHGGGS-B--SHHHHHHSPTT-EEE-TTS-EEE--

pLDDT: mean 70.21, std 15.04, range [29.27, 90.94]

Radius of gyration: 43.84 Å; chains: 1; bounding box: 102×60×165 Å

Organism: NCBI:txid436515

Sequence (382 aa):
MAGAPQSSYAPAGGVSVIDSGGVSSADRVAQMNRDAAHTRDMSLRQGLLPQADVLTTQPGLGFIPDAGPFRARNEDAFQLGKAQYDLQQANNSLVRGRPNQAAIQSATQRLGDLQTGQTQAARDAGETQRAQIAEQGLDSRARVVDARQQQELGIKQQGLVLDARRDDRAAAGSFVEQAQKARLATLQDQVLNGSPQQRDQAAAAIAAMQGKEYGSKPPEGYRRSANGNLEPIPGGPAFKEGQQQAKDTQDIFGIIDQATPLLNQATNSYIGVGADKVAQAFGRSTDGAIATSQLSALQGALISKMPKMSGPQSDKDVQLYREMAGQIGDATIPREQRLAALQTVRQLNEKYLPVAKVSSDVEALPSGAYFKTPDGKMRRKP